Protein AF-A0A0C3E0N2-F1 (afdb_monomer)

pLDDT: mean 71.42, std 25.13, range [23.75, 96.5]

Organism: NCBI:txid1036808

InterPro domains:
  IPR018999 RNA helicase UPF1, Cys/His rich zinc-binding domain [PF09416] (122-271)
  IPR018999 RNA helicase UPF1, Cys/His rich zinc-binding domain [PS51997] (116-271)
  IPR018999 RNA helicase UPF1, Cys/His rich zinc-binding domain [cd21400] (123-241)
  IPR040812 RNA helicase UPF1, 1B domain [PF18141] (323-414)
  IPR040812 RNA helicase UPF1, 1B domain [cd21407] (324-413)

Structure (mmCIF, N/CA/C/O backbone):
data_AF-A0A0C3E0N2-F1
#
_entry.id   AF-A0A0C3E0N2-F1
#
loop_
_atom_site.group_PDB
_atom_site.id
_atom_site.type_symbol
_atom_site.label_atom_id
_atom_site.label_alt_id
_atom_site.label_comp_id
_atom_site.label_asym_id
_atom_site.label_entity_id
_atom_site.label_seq_id
_atom_site.pdbx_PDB_ins_code
_atom_site.Cartn_x
_atom_site.Cartn_y
_atom_site.Cartn_z
_atom_site.occupancy
_atom_site.B_iso_or_equiv
_atom_site.auth_seq_id
_atom_site.auth_comp_id
_atom_site.auth_asym_id
_atom_site.auth_atom_id
_atom_site.pdbx_PDB_model_num
ATOM 1 N N . MET A 1 1 ? -26.191 -62.039 30.215 1.00 38.56 1 MET A N 1
ATOM 2 C CA . MET A 1 1 ? -24.886 -61.527 30.679 1.00 38.56 1 MET A CA 1
ATOM 3 C C . MET A 1 1 ? -25.059 -60.030 30.958 1.00 38.56 1 MET A C 1
ATOM 5 O O . MET A 1 1 ? -24.847 -59.230 30.067 1.00 38.56 1 MET A O 1
ATOM 9 N N . THR A 1 2 ? -25.816 -59.623 31.984 1.00 32.34 2 THR A N 1
ATOM 10 C CA . THR A 1 2 ? -25.415 -59.507 33.409 1.00 32.34 2 THR A CA 1
ATOM 11 C C . THR A 1 2 ? -24.262 -58.505 33.620 1.00 32.34 2 THR A C 1
ATOM 13 O O . THR A 1 2 ? -23.165 -58.782 33.159 1.00 32.34 2 THR A O 1
ATOM 16 N N . HIS A 1 3 ? -24.411 -57.386 34.342 1.00 29.80 3 HIS A N 1
ATOM 17 C CA . HIS A 1 3 ? -25.598 -56.844 35.027 1.00 29.80 3 HIS A CA 1
ATOM 18 C C . HIS A 1 3 ? -25.341 -55.378 35.480 1.00 29.80 3 HIS A C 1
ATOM 20 O O . HIS A 1 3 ? -24.317 -55.163 36.110 1.00 29.80 3 HIS A O 1
ATOM 26 N N . THR A 1 4 ? -26.307 -54.450 35.288 1.00 32.38 4 THR A N 1
ATOM 27 C CA . THR A 1 4 ? -26.668 -53.300 36.193 1.00 32.38 4 THR A CA 1
ATOM 28 C C . THR A 1 4 ? -25.622 -52.232 36.624 1.00 32.38 4 THR A C 1
ATOM 30 O O . THR A 1 4 ? -24.449 -52.525 36.751 1.00 32.38 4 THR A O 1
ATOM 33 N N . ASN A 1 5 ? -25.961 -50.986 37.011 1.00 30.34 5 ASN A N 1
ATOM 34 C CA . ASN A 1 5 ? -27.086 -50.060 36.737 1.00 30.34 5 ASN A CA 1
ATOM 35 C C . ASN A 1 5 ? -26.725 -48.650 37.291 1.00 30.34 5 ASN A C 1
ATOM 37 O O . ASN A 1 5 ? -25.948 -48.572 38.231 1.00 30.34 5 ASN A O 1
ATOM 41 N N . ARG A 1 6 ? -27.378 -47.593 36.774 1.00 31.12 6 ARG A N 1
ATOM 42 C CA . ARG A 1 6 ? -27.798 -46.310 37.420 1.00 31.12 6 ARG A CA 1
ATOM 43 C C . ARG A 1 6 ? -27.052 -45.722 38.643 1.00 31.12 6 ARG A C 1
ATOM 45 O O . ARG A 1 6 ? -26.942 -46.368 39.676 1.00 31.12 6 ARG A O 1
ATOM 52 N N . GLY A 1 7 ? -26.896 -44.389 38.635 1.00 26.30 7 GLY A N 1
ATOM 53 C CA . GLY A 1 7 ? -26.920 -43.599 39.879 1.00 26.30 7 GLY A CA 1
ATOM 54 C C . GLY A 1 7 ? -26.510 -42.125 39.764 1.00 26.30 7 GLY A C 1
ATOM 55 O O . GLY A 1 7 ? -25.372 -41.795 40.066 1.00 26.30 7 GLY A O 1
ATOM 56 N N . CYS A 1 8 ? -27.434 -41.225 39.405 1.00 27.03 8 CYS A N 1
ATOM 57 C CA . CYS A 1 8 ? -27.289 -39.800 39.741 1.00 27.03 8 CYS A CA 1
ATOM 58 C C . CYS A 1 8 ? -27.816 -39.557 41.161 1.00 27.03 8 CYS A C 1
ATOM 60 O O . CYS A 1 8 ? -28.905 -40.032 41.481 1.00 27.03 8 CYS A O 1
ATOM 62 N N . ALA A 1 9 ? -27.115 -38.752 41.958 1.00 27.25 9 ALA A N 1
ATOM 63 C CA . ALA A 1 9 ? -27.664 -38.118 43.153 1.00 27.25 9 ALA A CA 1
ATOM 64 C C . ALA A 1 9 ? -27.025 -36.736 43.346 1.00 27.25 9 ALA A C 1
ATOM 66 O O . ALA A 1 9 ? -25.834 -36.552 43.101 1.00 27.25 9 ALA A O 1
ATOM 67 N N . TRP A 1 10 ? -27.853 -35.776 43.745 1.00 25.06 10 TRP A N 1
ATOM 68 C CA . TRP A 1 10 ? -27.465 -34.428 44.149 1.00 25.06 10 TRP A CA 1
ATOM 69 C C . TRP A 1 10 ? -27.302 -34.411 45.668 1.00 25.06 10 TRP A C 1
ATOM 71 O O . TRP A 1 10 ? -28.112 -35.055 46.326 1.00 25.06 10 TRP A O 1
ATOM 81 N N . GLU A 1 11 ? -26.406 -33.589 46.220 1.00 26.11 11 GLU A N 1
ATOM 82 C CA . GLU A 1 11 ? -26.756 -32.826 47.427 1.00 26.11 11 GLU A CA 1
ATOM 83 C C . GLU A 1 11 ? -25.868 -31.594 47.643 1.00 26.11 11 GLU A C 1
ATOM 85 O O . GLU A 1 11 ? -24.720 -31.530 47.202 1.00 26.11 11 GLU A O 1
ATOM 90 N N . GLN A 1 12 ? -26.462 -30.581 48.273 1.00 26.75 12 GLN A N 1
ATOM 91 C CA . GLN A 1 12 ? -25.860 -29.285 48.579 1.00 26.75 12 GLN A CA 1
ATOM 92 C C . GLN A 1 12 ? -25.194 -29.311 49.959 1.00 26.75 12 GLN A C 1
ATOM 94 O O . GLN A 1 12 ? -25.628 -30.039 50.848 1.00 26.75 12 GLN A O 1
ATOM 99 N N . ALA A 1 13 ? -24.218 -28.429 50.175 1.00 28.50 13 ALA A N 1
ATOM 100 C CA . ALA A 1 13 ? -23.770 -28.056 51.513 1.00 28.50 13 ALA A CA 1
ATOM 101 C C . ALA A 1 13 ? -23.414 -26.561 51.559 1.00 28.50 13 ALA A C 1
ATOM 103 O O . ALA A 1 13 ? -22.269 -26.170 51.339 1.00 28.50 13 ALA A O 1
ATOM 104 N N . ASP A 1 14 ? -24.410 -25.727 51.858 1.00 27.73 14 ASP A N 1
ATOM 105 C CA . ASP A 1 14 ? -24.168 -24.427 52.488 1.00 27.73 14 ASP A CA 1
ATOM 106 C C . ASP A 1 14 ? -23.745 -24.656 53.947 1.00 27.73 14 ASP A C 1
ATOM 108 O O . ASP A 1 14 ? -24.350 -25.487 54.624 1.00 27.73 14 ASP A O 1
ATOM 112 N N . LEU A 1 15 ? -22.785 -23.874 54.460 1.00 28.30 15 LEU A N 1
ATOM 113 C CA . LEU A 1 15 ? -22.977 -23.123 55.712 1.00 28.30 15 LEU A CA 1
ATOM 114 C C . LEU A 1 15 ? -21.819 -22.165 56.042 1.00 28.30 15 LEU A C 1
ATOM 116 O O . LEU A 1 15 ? -20.634 -22.486 56.031 1.00 28.30 15 LEU A O 1
ATOM 120 N N . SER A 1 16 ? -22.235 -20.958 56.396 1.00 27.38 16 SER A N 1
ATOM 121 C CA . SER A 1 16 ? -21.471 -19.766 56.753 1.00 27.38 16 SER A CA 1
ATOM 122 C C . SER A 1 16 ? -20.687 -19.815 58.075 1.00 27.38 16 SER A C 1
ATOM 124 O O . SER A 1 16 ? -21.239 -20.200 59.104 1.00 27.38 16 SER A O 1
ATOM 126 N N . SER A 1 17 ? -19.497 -19.202 58.095 1.00 29.59 17 SER A N 1
ATOM 127 C CA . SER A 1 17 ? -18.994 -18.306 59.167 1.00 29.59 17 SER A CA 1
ATOM 128 C C . SER A 1 17 ? -17.722 -17.587 58.658 1.00 29.59 17 SER A C 1
ATOM 130 O O . SER A 1 17 ? -16.950 -18.185 57.924 1.00 29.59 17 SER A O 1
ATOM 132 N N . GLY A 1 18 ? -17.407 -16.309 58.905 1.00 26.11 18 GLY A N 1
ATOM 133 C CA . GLY A 1 18 ? -18.080 -15.253 59.662 1.00 26.11 18 GLY A CA 1
ATOM 134 C C . GLY A 1 18 ? -17.299 -14.834 60.916 1.00 26.11 18 GLY A C 1
ATOM 135 O O . GLY A 1 18 ? -17.479 -15.494 61.928 1.00 26.11 18 GLY A O 1
ATOM 136 N N . VAL A 1 19 ? -16.497 -13.744 60.860 1.00 27.67 19 VAL A N 1
ATOM 137 C CA . VAL A 1 19 ? -16.267 -12.715 61.927 1.00 27.67 19 VAL A CA 1
ATOM 138 C C . VAL A 1 19 ? -15.069 -11.759 61.638 1.00 27.67 19 VAL A C 1
ATOM 140 O O . VAL A 1 19 ? -13.912 -12.151 61.628 1.00 27.67 19 VAL A O 1
ATOM 143 N N . LYS A 1 20 ? -15.410 -10.471 61.456 1.00 26.70 20 LYS A N 1
ATOM 144 C CA . LYS A 1 20 ? -14.790 -9.200 61.937 1.00 26.70 20 LYS A CA 1
ATOM 145 C C . LYS A 1 20 ? -13.267 -8.908 61.858 1.00 26.70 20 LYS A C 1
ATOM 147 O O . LYS A 1 20 ? -12.487 -9.296 62.715 1.00 26.70 20 LYS A O 1
ATOM 152 N N . SER A 1 21 ? -12.945 -7.973 60.955 1.00 27.09 21 SER A N 1
ATOM 153 C CA . SER A 1 21 ? -12.269 -6.667 61.177 1.00 27.09 21 SER A CA 1
ATOM 154 C C . SER A 1 21 ? -11.306 -6.429 62.363 1.00 27.09 21 SER A C 1
ATOM 156 O O . SER A 1 21 ? -11.725 -6.467 63.520 1.00 27.09 21 SER A O 1
ATOM 158 N N . GLN A 1 22 ? -10.141 -5.836 62.062 1.00 27.78 22 GLN A N 1
ATOM 159 C CA . GLN A 1 22 ? -9.530 -4.783 62.895 1.00 27.78 22 GLN A CA 1
ATOM 160 C C . GLN A 1 22 ? -8.766 -3.750 62.043 1.00 27.78 22 GLN A C 1
ATOM 162 O O . GLN A 1 22 ? -7.979 -4.107 61.172 1.00 27.78 22 GLN A O 1
ATOM 167 N N . GLN A 1 23 ? -9.001 -2.459 62.302 1.00 28.06 23 GLN A N 1
ATOM 168 C CA . GLN A 1 23 ? -8.179 -1.354 61.791 1.00 28.06 23 GLN A CA 1
ATOM 169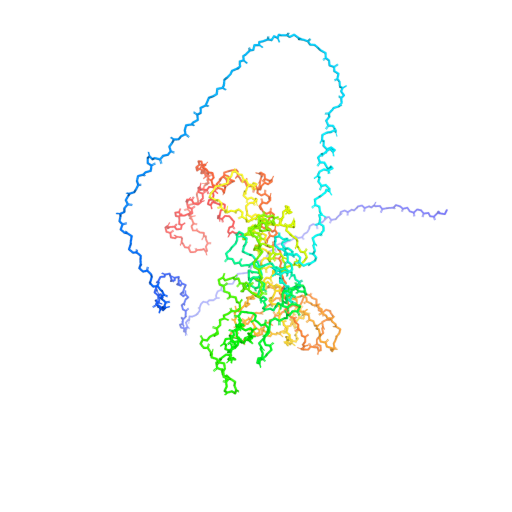 C C . GLN A 1 23 ? -6.975 -1.140 62.716 1.00 28.06 23 GLN A C 1
ATOM 171 O O . GLN A 1 23 ? -7.122 -1.211 63.934 1.00 28.06 23 GLN A O 1
ATOM 176 N N . SER A 1 24 ? -5.821 -0.771 62.155 1.00 27.95 24 SER A N 1
ATOM 177 C CA . SER A 1 24 ? -4.689 -0.242 62.922 1.00 27.95 24 SER A CA 1
ATOM 178 C C . SER A 1 24 ? -4.330 1.154 62.424 1.00 27.95 24 SER A C 1
ATOM 180 O O . SER A 1 24 ? -4.171 1.384 61.227 1.00 27.95 24 SER A O 1
ATOM 182 N N . ARG A 1 25 ? -4.239 2.098 63.361 1.00 25.39 25 ARG A N 1
ATOM 183 C CA . ARG A 1 25 ? -3.969 3.522 63.138 1.00 25.39 25 ARG A CA 1
ATOM 184 C C . ARG A 1 25 ? -2.637 3.835 63.814 1.00 25.39 25 ARG A C 1
ATOM 186 O O . ARG A 1 25 ? -2.513 3.613 65.015 1.00 25.39 25 ARG A O 1
ATOM 193 N N . ARG A 1 26 ? -1.658 4.377 63.086 1.00 26.83 26 ARG A N 1
ATOM 194 C CA . ARG A 1 26 ? -0.452 4.972 63.685 1.00 26.83 26 ARG A CA 1
ATOM 195 C C . ARG A 1 26 ? -0.267 6.404 63.190 1.00 26.83 26 ARG A C 1
ATOM 197 O O . ARG A 1 26 ? -0.332 6.669 61.997 1.00 26.83 26 ARG A O 1
ATOM 204 N N . GLN A 1 27 ? -0.083 7.306 64.148 1.00 24.91 27 GLN A N 1
ATOM 205 C CA . GLN A 1 27 ? 0.388 8.680 63.966 1.00 24.91 27 GLN A CA 1
ATOM 206 C C . GLN A 1 27 ? 1.862 8.765 64.395 1.00 24.91 27 GLN A C 1
ATOM 208 O O . GLN A 1 27 ? 2.374 7.808 64.977 1.00 24.91 27 GLN A O 1
ATOM 213 N N . SER A 1 28 ? 2.454 9.953 64.213 1.00 26.62 28 SER A N 1
ATOM 214 C CA . SER A 1 28 ? 3.810 10.414 64.588 1.00 26.62 28 SER A CA 1
ATOM 215 C C . SER A 1 28 ? 4.868 10.252 63.487 1.00 26.62 28 SER A C 1
ATOM 217 O O . SER A 1 28 ? 4.902 9.221 62.826 1.00 26.62 28 SER A O 1
ATOM 219 N N . THR A 1 29 ? 5.738 11.230 63.210 1.00 26.31 29 THR A N 1
ATOM 220 C CA . THR A 1 29 ? 5.787 12.673 63.575 1.00 26.31 29 THR A CA 1
ATOM 221 C C . THR A 1 29 ? 6.716 13.366 62.569 1.00 26.31 29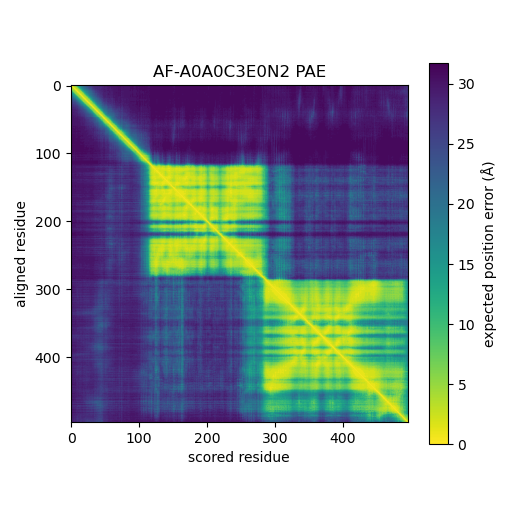 THR A C 1
ATOM 223 O O . THR A 1 29 ? 7.582 12.707 62.001 1.00 26.31 29 THR A O 1
ATOM 226 N N . ALA A 1 30 ? 6.564 14.674 62.345 1.00 25.52 30 ALA A N 1
ATOM 227 C CA . ALA A 1 30 ? 7.441 15.417 61.438 1.00 25.52 30 ALA A CA 1
ATOM 228 C C . ALA A 1 30 ? 8.775 15.812 62.097 1.00 25.52 30 ALA A C 1
ATOM 230 O O . ALA A 1 30 ? 8.768 16.300 63.226 1.00 25.52 30 ALA A O 1
ATOM 231 N N . THR A 1 31 ? 9.868 15.721 61.332 1.00 25.95 31 THR A N 1
ATOM 232 C CA . THR A 1 31 ? 11.059 16.574 61.482 1.00 25.95 31 THR A CA 1
ATOM 233 C C . THR A 1 31 ? 11.538 16.990 60.085 1.00 25.95 31 THR A C 1
ATOM 235 O O . THR A 1 31 ? 11.286 16.297 59.101 1.00 25.95 31 THR A O 1
ATOM 238 N N . THR A 1 32 ? 12.144 18.168 60.002 1.00 25.84 32 THR A N 1
ATOM 239 C CA . THR A 1 32 ? 12.211 19.064 58.837 1.00 25.84 32 THR A CA 1
ATOM 240 C C . THR A 1 32 ? 13.578 19.145 58.153 1.00 25.84 32 THR A C 1
ATOM 242 O O . THR A 1 32 ? 14.570 19.164 58.874 1.00 25.84 32 THR A O 1
ATOM 245 N N . MET A 1 33 ? 13.560 19.417 56.833 1.00 24.77 33 MET A N 1
ATOM 246 C CA . MET A 1 33 ? 14.555 20.201 56.054 1.00 24.77 33 MET A CA 1
ATOM 247 C C . MET A 1 33 ? 15.983 19.602 55.936 1.00 24.77 33 MET A C 1
ATOM 249 O O . MET A 1 33 ? 16.433 18.891 56.823 1.00 24.77 33 MET A O 1
ATOM 253 N N . ASP A 1 34 ? 16.809 19.819 54.907 1.00 27.06 34 ASP A N 1
ATOM 254 C CA . ASP A 1 34 ? 16.721 20.455 53.570 1.00 27.06 34 ASP A CA 1
ATOM 255 C C . ASP A 1 34 ? 17.999 20.028 52.790 1.00 27.06 34 ASP A C 1
ATOM 257 O O . ASP A 1 34 ? 18.941 19.543 53.418 1.00 27.06 34 ASP A O 1
ATOM 261 N N . SER A 1 35 ? 18.202 20.187 51.476 1.00 26.23 35 SER A N 1
ATOM 262 C CA . SER A 1 35 ? 17.386 20.521 50.284 1.00 26.23 35 SER A CA 1
ATOM 263 C C . SER A 1 35 ? 18.256 20.213 49.040 1.00 26.23 35 SER A C 1
ATOM 265 O O . SER A 1 35 ? 19.468 20.099 49.207 1.00 26.23 35 SER A O 1
ATOM 267 N N . PHE A 1 36 ? 17.699 20.116 47.819 1.00 24.95 36 PHE A N 1
ATOM 268 C CA . PHE A 1 36 ? 18.280 20.737 46.600 1.00 24.95 36 PHE A CA 1
ATOM 269 C C . PHE A 1 36 ? 17.367 20.622 45.359 1.00 24.95 36 PHE A C 1
ATOM 271 O O . PHE A 1 36 ? 16.832 19.569 45.023 1.00 24.95 36 PHE A O 1
ATOM 278 N N . ASP A 1 37 ? 17.239 21.769 44.708 1.00 28.36 37 ASP A N 1
ATOM 279 C CA . ASP A 1 37 ? 16.371 22.213 43.620 1.00 28.36 37 ASP A CA 1
ATOM 280 C C . ASP A 1 37 ? 16.125 21.348 42.359 1.00 28.36 37 ASP A C 1
ATOM 282 O O . ASP A 1 37 ? 17.035 20.881 41.680 1.00 28.36 37 ASP A O 1
ATOM 286 N N . ASN A 1 38 ? 14.837 21.336 41.983 1.00 24.80 38 ASN A N 1
ATOM 287 C CA . ASN A 1 38 ? 14.298 21.846 40.709 1.00 24.80 38 ASN A CA 1
ATOM 288 C C . ASN A 1 38 ? 14.777 21.241 39.369 1.00 24.80 38 ASN A C 1
ATOM 290 O O . ASN A 1 38 ? 15.818 21.619 38.842 1.00 24.80 38 ASN A O 1
ATOM 294 N N . PHE A 1 39 ? 13.884 20.495 38.702 1.00 25.55 39 PHE A N 1
ATOM 295 C CA . PHE A 1 39 ? 13.713 20.633 37.250 1.00 25.55 39 PHE A CA 1
ATOM 296 C C . PHE A 1 39 ? 12.233 20.658 36.853 1.00 25.55 39 PHE A C 1
ATOM 298 O O . PHE A 1 39 ? 11.410 19.870 37.321 1.00 25.55 39 PHE A O 1
ATOM 305 N N . GLN A 1 40 ? 11.924 21.624 35.994 1.00 25.62 40 GLN A N 1
ATOM 306 C CA . GLN A 1 40 ? 10.595 22.122 35.664 1.00 25.62 40 GLN A CA 1
ATOM 307 C C . GLN A 1 40 ? 10.018 21.396 34.436 1.00 25.62 40 GLN A C 1
ATOM 309 O O . GLN A 1 40 ? 10.720 21.179 33.450 1.00 25.62 40 GLN A O 1
ATOM 314 N N . TYR A 1 41 ? 8.740 21.009 34.491 1.00 25.31 41 TYR A N 1
ATOM 315 C CA . TYR A 1 41 ? 8.075 20.239 33.431 1.00 25.31 41 TYR A CA 1
ATOM 316 C C . TYR A 1 41 ? 7.311 21.170 32.473 1.00 25.31 41 TYR A C 1
ATOM 318 O O . TYR A 1 41 ? 6.084 21.282 32.539 1.00 25.31 41 TYR A O 1
ATOM 326 N N . ASP A 1 42 ? 8.036 21.863 31.592 1.00 25.58 42 ASP A N 1
ATOM 327 C CA . ASP A 1 42 ? 7.432 22.783 30.621 1.00 25.58 42 ASP A CA 1
ATOM 328 C C . ASP A 1 42 ? 6.818 22.030 29.426 1.00 25.58 42 ASP A C 1
ATOM 330 O O . ASP A 1 42 ? 7.448 21.781 28.396 1.00 25.58 42 ASP A O 1
ATOM 334 N N . SER A 1 43 ? 5.528 21.715 29.546 1.00 28.05 43 SER A N 1
ATOM 335 C CA . SER A 1 43 ? 4.675 21.356 28.409 1.00 28.05 43 SER A CA 1
ATOM 336 C C . SER A 1 43 ? 4.319 22.611 27.603 1.00 28.05 43 SER A C 1
ATOM 338 O O . SER A 1 43 ? 3.282 23.231 27.841 1.00 28.05 43 SER A O 1
ATOM 340 N N . ALA A 1 44 ? 5.159 22.981 26.635 1.00 25.38 44 ALA A N 1
ATOM 341 C CA . ALA A 1 44 ? 4.917 24.112 25.739 1.00 25.38 44 ALA A CA 1
ATOM 342 C C . ALA A 1 44 ? 4.543 23.651 24.319 1.00 25.38 44 ALA A C 1
ATOM 344 O O . ALA A 1 44 ? 5.385 23.212 23.536 1.00 25.38 44 ALA A O 1
ATOM 345 N N . SER A 1 45 ? 3.270 23.809 23.950 1.00 25.42 45 SER A N 1
ATOM 346 C CA . SER A 1 45 ? 2.849 23.786 22.547 1.00 25.42 45 SER A CA 1
ATOM 347 C C . SER A 1 45 ? 3.298 25.077 21.858 1.00 25.42 45 SER A C 1
ATOM 349 O O . SER A 1 45 ? 2.798 26.146 22.209 1.00 25.42 45 SER A O 1
ATOM 351 N N . SER A 1 46 ? 4.179 24.988 20.861 1.00 25.70 46 SER A N 1
ATOM 352 C CA . SER A 1 46 ? 4.606 26.150 20.071 1.00 25.70 46 SER A CA 1
ATOM 353 C C . SER A 1 46 ? 4.225 25.974 18.600 1.00 25.70 46 SER A C 1
ATOM 355 O O . SER A 1 46 ? 4.938 25.349 17.818 1.00 25.70 46 SER A O 1
ATOM 357 N N . TYR A 1 47 ? 3.055 26.503 18.237 1.00 29.02 47 TYR A N 1
ATOM 358 C CA . TYR A 1 47 ? 2.642 26.697 16.846 1.00 29.02 47 TYR A CA 1
ATOM 359 C C . TYR A 1 47 ? 3.056 28.109 16.407 1.00 29.02 47 TYR A C 1
ATOM 361 O O . TYR A 1 47 ? 2.608 29.085 17.004 1.00 29.02 47 TYR A O 1
ATOM 369 N N . GLY A 1 48 ? 3.836 28.210 15.326 1.00 25.09 48 GLY A N 1
ATOM 370 C CA . GLY A 1 48 ? 4.110 29.466 14.614 1.00 25.09 48 GLY A CA 1
ATOM 371 C C . GLY A 1 48 ? 5.505 30.057 14.846 1.00 25.09 48 GLY A C 1
ATOM 372 O O . GLY A 1 48 ? 5.775 30.641 15.890 1.00 25.09 48 GLY A O 1
ATOM 373 N N . GLY A 1 49 ? 6.375 29.972 13.831 1.00 23.75 49 GLY A N 1
ATOM 374 C CA . GLY A 1 49 ? 7.696 30.609 13.877 1.00 23.75 49 GLY A CA 1
ATOM 375 C C . GLY A 1 49 ? 8.665 30.203 12.762 1.00 23.75 49 GLY A C 1
ATOM 376 O O . GLY A 1 49 ? 9.633 29.513 13.038 1.00 23.75 49 GLY A O 1
ATOM 377 N N . GLY A 1 50 ? 8.409 30.654 11.528 1.00 28.50 50 GLY A N 1
ATOM 378 C CA . GLY A 1 50 ? 9.414 30.853 10.466 1.00 28.50 50 GLY A CA 1
ATOM 379 C C . GLY A 1 50 ? 10.358 29.696 10.097 1.00 28.50 50 GLY A C 1
ATOM 380 O O . GLY A 1 50 ? 11.457 29.599 10.632 1.00 28.50 50 GLY A O 1
ATOM 381 N N . ILE A 1 51 ? 10.012 28.941 9.048 1.00 26.88 51 ILE A N 1
ATOM 382 C CA . ILE A 1 51 ? 11.017 28.243 8.229 1.00 26.88 51 ILE A CA 1
ATOM 383 C C . ILE A 1 51 ? 11.415 29.157 7.068 1.00 26.88 51 ILE A C 1
ATOM 385 O O . ILE A 1 51 ? 10.564 29.714 6.374 1.00 26.88 51 ILE A O 1
ATOM 389 N N . SER A 1 52 ? 12.723 29.318 6.887 1.00 26.41 52 SER A N 1
ATOM 390 C CA . SER A 1 52 ? 13.340 30.074 5.801 1.00 26.41 52 SER A CA 1
ATOM 391 C C . SER A 1 52 ? 13.045 29.448 4.441 1.00 26.41 52 SER A C 1
ATOM 393 O O . SER A 1 52 ? 13.346 28.274 4.220 1.00 26.41 52 SER A O 1
ATOM 395 N N . VAL A 1 53 ? 12.548 30.260 3.509 1.00 27.80 53 VAL A N 1
ATOM 396 C CA . VAL A 1 53 ? 12.554 29.927 2.082 1.00 27.80 53 VAL A CA 1
ATOM 397 C C . VAL A 1 53 ? 14.008 29.881 1.613 1.00 27.80 53 VAL A C 1
ATOM 399 O O . VAL A 1 53 ? 14.700 30.897 1.653 1.00 27.80 53 VAL A O 1
ATOM 402 N N . ILE A 1 54 ? 14.458 28.708 1.171 1.00 31.11 54 ILE A N 1
ATOM 403 C CA . ILE A 1 54 ? 15.569 28.594 0.228 1.00 31.11 54 ILE A CA 1
ATOM 404 C C . ILE A 1 54 ? 14.917 28.286 -1.112 1.00 31.11 54 ILE A C 1
ATOM 406 O O . ILE A 1 54 ? 14.413 27.189 -1.342 1.00 31.11 54 ILE A O 1
ATOM 410 N N . ASP A 1 55 ? 14.853 29.328 -1.927 1.00 28.09 55 ASP A N 1
ATOM 411 C CA . ASP A 1 55 ? 14.477 29.270 -3.330 1.00 28.09 55 ASP A CA 1
ATOM 412 C C . ASP A 1 55 ? 15.611 28.580 -4.098 1.00 28.09 55 ASP A C 1
ATOM 414 O O . ASP A 1 55 ? 16.776 28.857 -3.806 1.00 28.09 55 ASP A O 1
ATOM 418 N N . ASP A 1 56 ? 15.294 27.745 -5.090 1.00 25.59 56 ASP A N 1
ATOM 419 C CA . ASP A 1 56 ? 16.085 27.774 -6.320 1.00 25.59 56 ASP A CA 1
ATOM 420 C C . ASP A 1 56 ? 15.398 27.112 -7.530 1.00 25.59 56 ASP A C 1
ATOM 422 O O . ASP A 1 56 ? 15.035 25.935 -7.540 1.00 25.59 56 ASP A O 1
ATOM 426 N N . ASN A 1 57 ? 15.388 27.898 -8.607 1.00 27.89 57 ASN A N 1
ATOM 427 C CA . ASN A 1 57 ? 15.418 27.493 -10.013 1.00 27.89 57 ASN A CA 1
ATOM 428 C C . ASN A 1 57 ? 14.122 27.120 -10.780 1.00 27.89 57 ASN A C 1
ATOM 430 O O . ASN A 1 57 ? 13.926 26.006 -11.255 1.00 27.89 57 ASN A O 1
ATOM 434 N N . SER A 1 58 ? 13.339 28.171 -11.038 1.00 27.67 58 SER A N 1
ATOM 435 C CA . SER A 1 58 ? 12.963 28.672 -12.380 1.00 27.67 58 SER A CA 1
ATOM 436 C C . SER A 1 58 ? 12.180 27.812 -13.403 1.00 27.67 58 SER A C 1
ATOM 438 O O . SER A 1 58 ? 12.585 26.758 -13.884 1.00 27.67 58 SER A O 1
ATOM 440 N N . SER A 1 59 ? 11.111 28.414 -13.936 1.00 29.62 59 SER A N 1
ATOM 441 C CA . SER A 1 59 ? 11.070 28.805 -15.361 1.00 29.62 59 SER A CA 1
ATOM 442 C C . SER A 1 59 ? 9.923 29.788 -15.630 1.00 29.62 59 SER A C 1
ATOM 444 O O . SER A 1 59 ? 8.747 29.473 -15.469 1.00 29.62 59 SER A O 1
ATOM 446 N N . VAL A 1 60 ? 10.269 31.009 -16.046 1.00 27.11 60 VAL A N 1
ATOM 447 C CA . VAL A 1 60 ? 9.301 32.044 -16.435 1.00 27.11 60 VAL A CA 1
ATOM 448 C C . VAL A 1 60 ? 8.947 31.865 -17.908 1.00 27.11 60 VAL A C 1
ATOM 450 O O . VAL A 1 60 ? 9.806 32.047 -18.767 1.00 27.11 60 VAL A O 1
ATOM 453 N N . TYR A 1 61 ? 7.674 31.595 -18.203 1.00 28.02 61 TYR A N 1
ATOM 454 C CA . TYR A 1 61 ? 7.100 31.853 -19.524 1.00 28.02 61 TYR A CA 1
ATOM 455 C C . TYR A 1 61 ? 6.143 33.041 -19.439 1.00 28.02 61 TYR A C 1
ATOM 457 O O . TYR A 1 61 ? 5.066 32.968 -18.852 1.00 28.02 61 TYR A O 1
ATOM 465 N N . THR A 1 62 ? 6.553 34.153 -20.042 1.00 27.66 62 THR A N 1
ATOM 466 C CA . THR A 1 62 ? 5.696 35.309 -20.309 1.00 27.66 62 THR A CA 1
ATOM 467 C C . THR A 1 62 ? 4.658 34.967 -21.374 1.00 27.66 62 THR A C 1
ATOM 469 O O . THR A 1 62 ? 5.027 34.631 -22.498 1.00 27.66 62 THR A O 1
ATOM 472 N N . ALA A 1 63 ? 3.376 35.139 -21.052 1.00 27.64 63 ALA A N 1
ATOM 473 C CA . ALA A 1 63 ? 2.284 35.129 -22.021 1.00 27.64 63 ALA A CA 1
ATOM 474 C C . ALA A 1 63 ? 1.393 36.359 -21.803 1.00 27.64 63 ALA A C 1
ATOM 476 O O . ALA A 1 63 ? 0.549 36.397 -20.910 1.00 27.64 63 ALA A O 1
ATOM 477 N N . THR A 1 64 ? 1.609 37.386 -22.622 1.00 26.59 64 THR A N 1
ATOM 478 C CA . THR A 1 64 ? 0.754 38.573 -22.685 1.00 26.59 64 THR A CA 1
ATOM 479 C C . THR A 1 64 ? -0.545 38.207 -23.399 1.00 26.59 64 THR A C 1
ATOM 481 O O . THR A 1 64 ? -0.517 37.921 -24.594 1.00 26.59 64 THR A O 1
ATOM 484 N N . THR A 1 65 ? -1.682 38.220 -22.704 1.00 29.06 65 THR A N 1
ATOM 485 C CA . THR A 1 65 ? -3.004 38.077 -23.337 1.00 29.06 65 THR A CA 1
ATOM 486 C C . THR A 1 65 ? -3.738 39.408 -23.327 1.00 29.06 65 THR A C 1
ATOM 488 O O . THR A 1 65 ? -4.377 39.775 -22.337 1.00 29.06 65 THR A O 1
ATOM 491 N N . ASP A 1 66 ? -3.641 40.121 -24.446 1.00 28.17 66 ASP A N 1
ATOM 492 C CA . ASP A 1 66 ? -4.487 41.275 -24.730 1.00 28.17 66 ASP A CA 1
ATOM 493 C C . ASP A 1 66 ? -5.950 40.867 -24.944 1.00 28.17 66 ASP A C 1
ATOM 495 O O . ASP A 1 66 ? -6.276 39.752 -25.358 1.00 28.17 66 ASP A O 1
ATOM 499 N N . LYS A 1 67 ? -6.851 41.807 -24.656 1.00 31.31 67 LYS A N 1
ATOM 500 C CA . LYS A 1 67 ? -8.299 41.623 -24.782 1.00 31.31 67 LYS A CA 1
ATOM 501 C C . LYS A 1 67 ? -8.722 41.652 -26.251 1.00 31.31 67 LYS A C 1
ATOM 503 O O . LYS A 1 67 ? -8.681 42.717 -26.860 1.00 31.31 67 LYS A O 1
ATOM 508 N N . LEU A 1 68 ? -9.272 40.554 -26.764 1.00 28.97 68 LEU A N 1
ATOM 509 C CA . LEU A 1 68 ? -10.147 40.580 -27.940 1.00 28.97 68 LEU A CA 1
ATOM 510 C C . LEU A 1 68 ? -11.388 39.714 -27.705 1.00 28.97 68 LEU A C 1
ATOM 512 O O . LEU A 1 68 ? -11.305 38.506 -27.508 1.00 28.97 68 LEU A O 1
ATOM 516 N N . SER A 1 69 ? -12.548 40.366 -27.722 1.00 31.61 69 SER A N 1
ATOM 517 C CA . SER A 1 69 ? -13.869 39.740 -27.731 1.00 31.61 69 SER A CA 1
ATOM 518 C C . SER A 1 69 ? -14.247 39.337 -29.155 1.00 31.61 69 SER A C 1
ATOM 520 O O . SER A 1 69 ? -14.180 40.179 -30.051 1.00 31.61 69 SER A O 1
ATOM 522 N N . VAL A 1 70 ? -14.712 38.103 -29.353 1.00 31.84 70 VAL A N 1
ATOM 523 C CA . VAL A 1 70 ? -15.316 37.656 -30.618 1.00 31.84 70 VAL A CA 1
ATOM 524 C C . VAL A 1 70 ? -16.712 37.106 -30.331 1.00 31.84 70 VAL A C 1
ATOM 526 O O . VAL A 1 70 ? -16.919 36.385 -29.358 1.00 31.84 70 VAL A O 1
ATOM 529 N N . ASP A 1 71 ? -17.666 37.536 -31.150 1.00 28.83 71 ASP A N 1
ATOM 530 C CA . ASP A 1 71 ? -19.106 37.333 -30.995 1.00 28.83 71 ASP A CA 1
ATOM 531 C C . ASP A 1 71 ? -19.529 35.916 -31.439 1.00 28.83 71 ASP A C 1
ATOM 533 O O . ASP A 1 71 ? -19.059 35.412 -32.458 1.00 28.83 71 ASP A O 1
ATOM 537 N N . LEU A 1 72 ? -20.414 35.277 -30.667 1.00 33.66 72 LEU A N 1
ATOM 538 C CA . LEU A 1 72 ? -20.882 33.893 -30.849 1.00 33.66 72 LEU A CA 1
ATOM 539 C C . LEU A 1 72 ? -22.328 33.813 -31.386 1.00 33.66 72 LEU A C 1
ATOM 541 O O . LEU A 1 72 ? -23.009 32.803 -31.226 1.00 33.66 72 LEU A O 1
ATOM 545 N N . SER A 1 73 ? -22.810 34.873 -32.038 1.00 35.16 73 SER A N 1
ATOM 546 C CA . SER A 1 73 ? -24.181 34.998 -32.562 1.00 35.16 73 SER A CA 1
ATOM 547 C C . SER A 1 73 ? -24.400 34.473 -33.995 1.00 35.16 73 SER A C 1
ATOM 549 O O . SER A 1 73 ? -25.389 34.822 -34.640 1.00 35.16 73 SER A O 1
ATOM 551 N N . ALA A 1 74 ? -23.530 33.590 -34.498 1.00 38.66 74 ALA A N 1
ATOM 552 C CA . ALA A 1 74 ? -23.686 32.960 -35.810 1.00 38.66 74 ALA A CA 1
ATOM 553 C C . ALA A 1 74 ? -23.440 31.443 -35.758 1.00 38.66 74 ALA A C 1
ATOM 555 O O . ALA A 1 74 ? -22.291 31.011 -35.786 1.00 38.66 74 ALA A O 1
ATOM 556 N N . LEU A 1 75 ? -24.535 30.669 -35.697 1.00 29.62 75 LEU A N 1
ATOM 557 C CA . LEU A 1 75 ? -24.785 29.370 -36.362 1.00 29.62 75 LEU A CA 1
ATOM 558 C C . LEU A 1 75 ? -25.984 28.663 -35.695 1.00 29.62 75 LEU A C 1
ATOM 560 O O . LEU A 1 75 ? -25.836 27.709 -34.935 1.00 29.62 75 LEU A O 1
ATOM 564 N N . SER A 1 76 ? -27.196 29.128 -36.007 1.00 30.56 76 SER A N 1
ATOM 565 C CA . SER A 1 76 ? -28.441 28.390 -35.768 1.00 30.56 76 SER A CA 1
ATOM 566 C C . SER A 1 76 ? -29.077 28.005 -37.108 1.00 30.56 76 SER A C 1
ATOM 568 O O . SER A 1 76 ? -29.436 28.862 -37.911 1.00 30.56 76 SER A O 1
ATOM 570 N N . ILE A 1 77 ? -29.191 26.699 -37.351 1.00 30.80 77 ILE A N 1
ATOM 571 C CA . ILE A 1 77 ? -29.873 26.072 -38.496 1.00 30.80 77 ILE A CA 1
ATOM 572 C C . ILE A 1 77 ? -30.659 24.902 -37.884 1.00 30.80 77 ILE A C 1
ATOM 574 O O . ILE A 1 77 ? -30.071 23.902 -37.491 1.00 30.80 77 ILE A O 1
ATOM 578 N N . THR A 1 78 ? -31.869 25.183 -37.390 1.00 30.11 78 THR A N 1
ATOM 579 C CA . THR A 1 78 ? -33.167 24.899 -38.043 1.00 30.11 78 THR A CA 1
ATOM 580 C C . THR A 1 78 ? -33.499 23.411 -38.117 1.00 30.11 78 THR A C 1
ATOM 582 O O . THR A 1 78 ? -33.068 22.706 -39.025 1.00 30.11 78 THR A O 1
ATOM 585 N N . ASP A 1 79 ? -34.327 22.992 -37.164 1.00 32.47 79 ASP A N 1
ATOM 586 C CA . ASP A 1 79 ? -35.113 21.760 -37.173 1.00 32.47 79 ASP A CA 1
ATOM 587 C C . ASP A 1 79 ? -36.421 22.008 -37.955 1.00 32.47 79 ASP A C 1
ATOM 589 O O . ASP A 1 79 ? -37.050 23.053 -37.755 1.00 32.47 79 ASP A O 1
ATOM 593 N N . ASP A 1 80 ? -36.824 21.100 -38.855 1.00 26.00 80 ASP A N 1
ATOM 594 C CA . ASP A 1 80 ? -38.052 21.254 -39.655 1.00 26.00 80 ASP A CA 1
ATOM 595 C C . ASP A 1 80 ? -38.760 19.908 -39.952 1.00 26.00 80 ASP A C 1
ATOM 597 O O . ASP A 1 80 ? -38.397 19.171 -40.863 1.00 26.00 80 ASP A O 1
ATOM 601 N N . ARG A 1 81 ? -39.776 19.610 -39.121 1.00 32.19 81 ARG A N 1
ATOM 602 C CA . ARG A 1 81 ? -41.157 19.142 -39.435 1.00 32.19 81 ARG A CA 1
ATOM 603 C C . ARG A 1 81 ? -41.332 18.112 -40.579 1.00 32.19 81 ARG A C 1
ATOM 605 O O . ARG A 1 81 ? -40.967 18.344 -41.721 1.00 32.19 81 ARG A O 1
ATOM 612 N N . SER A 1 82 ? -42.123 17.042 -40.424 1.00 30.44 82 SER A N 1
ATOM 613 C CA . SER A 1 82 ? -43.609 17.041 -40.309 1.00 30.44 82 SER A CA 1
ATOM 614 C C . SER A 1 82 ? -44.094 15.580 -40.093 1.00 30.44 82 SER A C 1
ATOM 616 O O . SER A 1 82 ? -43.479 14.679 -40.648 1.00 30.44 82 SER A O 1
ATOM 618 N N . GLN A 1 83 ? -45.055 15.230 -39.215 1.00 30.34 83 GLN A N 1
ATOM 619 C CA . GLN A 1 83 ? -46.537 15.227 -39.410 1.00 30.34 83 GLN A CA 1
ATOM 620 C C . GLN A 1 83 ? -47.014 14.484 -40.689 1.00 30.34 83 GLN A C 1
ATOM 622 O O . GLN A 1 83 ? -46.431 14.702 -41.741 1.00 30.34 83 GLN A O 1
ATOM 627 N N . THR A 1 84 ? -48.051 13.621 -40.739 1.00 28.81 84 THR A N 1
ATOM 628 C CA . THR A 1 84 ? -49.205 13.245 -39.859 1.00 28.81 84 THR A CA 1
ATOM 629 C C . THR A 1 84 ? -49.809 11.898 -40.371 1.00 28.81 84 THR A C 1
ATOM 631 O O . THR A 1 84 ? -49.468 11.493 -41.476 1.00 28.81 84 THR A O 1
ATOM 634 N N . PHE A 1 85 ? -50.645 11.114 -39.660 1.00 27.78 85 PHE A N 1
ATOM 635 C CA . PHE A 1 85 ? -52.119 11.265 -39.525 1.00 27.78 85 PHE A CA 1
ATOM 636 C C . PHE A 1 85 ? -52.769 10.165 -38.630 1.00 27.78 85 PHE A C 1
ATOM 638 O O . PHE A 1 85 ? -52.120 9.193 -38.258 1.00 27.78 85 PHE A O 1
ATOM 645 N N . LEU A 1 86 ? -54.058 10.344 -38.290 1.00 30.41 86 LEU A N 1
ATOM 646 C CA . LEU A 1 86 ? -54.879 9.606 -37.301 1.00 30.41 86 LEU A CA 1
ATOM 647 C C . LEU A 1 86 ? -55.890 8.620 -37.942 1.00 30.41 86 LEU A C 1
ATOM 649 O O . LEU A 1 86 ? -56.307 8.886 -39.067 1.00 30.41 86 LEU A O 1
ATOM 653 N N . ALA A 1 87 ? -56.386 7.609 -37.193 1.00 30.19 87 ALA A N 1
ATOM 654 C CA . ALA A 1 87 ? -57.833 7.383 -36.899 1.00 30.19 87 ALA A CA 1
ATOM 655 C C . ALA A 1 87 ? -58.170 6.016 -36.225 1.00 30.19 87 ALA A C 1
ATOM 657 O O . ALA A 1 87 ? -57.502 5.014 -36.454 1.00 30.19 87 ALA A O 1
ATOM 658 N N . ASP A 1 88 ? -59.249 6.007 -35.426 1.00 27.86 88 ASP A N 1
ATOM 659 C CA . ASP A 1 88 ? -59.796 4.925 -34.572 1.00 27.86 88 ASP A CA 1
ATOM 660 C C . ASP A 1 88 ? -60.268 3.615 -35.250 1.00 27.86 88 ASP A C 1
ATOM 662 O O . ASP A 1 88 ? -60.732 3.636 -36.393 1.00 27.86 88 ASP A O 1
ATOM 666 N N . ARG A 1 89 ? -60.363 2.517 -34.459 1.00 30.09 89 ARG A N 1
ATOM 667 C CA . ARG A 1 89 ? -61.654 1.861 -34.085 1.00 30.09 89 ARG A CA 1
ATOM 668 C C . ARG A 1 89 ? -61.544 0.737 -33.029 1.00 30.09 89 ARG A C 1
ATOM 670 O O . ARG A 1 89 ? -60.479 0.187 -32.780 1.00 30.09 89 ARG A O 1
ATOM 677 N N . GLU A 1 90 ? -62.683 0.448 -32.394 1.00 27.78 90 GLU A N 1
ATOM 678 C CA . GLU A 1 90 ? -62.898 -0.426 -31.222 1.00 27.78 90 GLU A CA 1
ATOM 679 C C . GLU A 1 90 ? -62.975 -1.943 -31.539 1.00 27.78 90 GLU A C 1
ATOM 681 O O . GLU A 1 90 ? -63.332 -2.310 -32.657 1.00 27.78 90 GLU A O 1
ATOM 686 N N . GLY A 1 91 ? -62.831 -2.816 -30.519 1.00 27.27 91 GLY A N 1
ATOM 687 C CA . GLY A 1 91 ? -63.599 -4.085 -30.471 1.00 27.27 91 GLY A CA 1
ATOM 688 C C . GLY A 1 91 ? -62.910 -5.397 -30.032 1.00 27.27 91 GLY A C 1
ATOM 689 O O . GLY A 1 91 ? -62.516 -6.189 -30.870 1.00 27.27 91 GLY A O 1
ATOM 690 N N . HIS A 1 92 ? -62.900 -5.663 -28.718 1.00 28.48 92 HIS A N 1
ATOM 691 C CA . HIS A 1 92 ? -63.051 -6.969 -28.025 1.00 28.48 92 HIS A CA 1
ATOM 692 C C . HIS A 1 92 ? -62.505 -8.341 -28.549 1.00 28.48 92 HIS A C 1
ATOM 694 O O . HIS A 1 92 ? -62.907 -8.856 -29.585 1.00 28.48 92 HIS A O 1
ATOM 700 N N . HIS A 1 93 ? -61.884 -9.047 -27.581 1.00 29.50 93 HIS A N 1
ATOM 701 C CA . HIS A 1 93 ? -61.954 -10.495 -27.254 1.00 29.50 93 HIS A CA 1
ATOM 702 C C . HIS A 1 93 ? -60.922 -11.538 -27.762 1.00 29.50 93 HIS A C 1
ATOM 704 O O . HIS A 1 93 ? -60.617 -11.675 -28.937 1.00 29.50 93 HIS A O 1
ATOM 710 N N . HIS A 1 94 ? -60.598 -12.405 -26.786 1.00 29.44 94 HIS A N 1
ATOM 711 C CA . HIS A 1 94 ? -59.993 -13.747 -26.807 1.00 29.44 94 HIS A CA 1
ATOM 712 C C . HIS A 1 94 ? -58.468 -13.923 -26.897 1.00 29.44 94 HIS A C 1
ATOM 714 O O . HIS A 1 94 ? -57.734 -13.156 -27.503 1.00 29.44 94 HIS A O 1
ATOM 720 N N . ALA A 1 95 ? -58.017 -14.955 -26.176 1.00 35.56 95 ALA A N 1
ATOM 721 C CA . ALA A 1 95 ? -56.632 -15.242 -25.828 1.00 35.56 95 ALA A CA 1
ATOM 722 C C . ALA A 1 95 ? -56.136 -16.538 -26.481 1.00 35.56 95 ALA A C 1
ATOM 724 O O . ALA A 1 95 ? -56.897 -17.502 -26.582 1.00 35.56 95 ALA A O 1
ATOM 725 N N . SER A 1 96 ? -54.838 -16.598 -26.779 1.00 29.48 96 SER A N 1
ATOM 726 C CA . SER A 1 96 ? -54.100 -17.851 -26.973 1.00 29.48 96 SER A CA 1
ATOM 727 C C . SER A 1 96 ? -52.596 -17.647 -26.762 1.00 29.48 96 SER A C 1
ATOM 729 O O . SER A 1 96 ? -51.980 -16.819 -27.425 1.00 29.48 96 SER A O 1
ATOM 731 N N . HIS A 1 97 ? -52.019 -18.436 -25.856 1.00 36.84 97 HIS A N 1
ATOM 732 C CA . HIS A 1 97 ? -50.576 -18.675 -25.729 1.00 36.84 97 HIS A CA 1
ATOM 733 C C . HIS A 1 97 ? -50.013 -19.312 -27.014 1.00 36.84 97 HIS A C 1
ATOM 735 O O . HIS A 1 97 ? -50.591 -20.306 -27.446 1.00 36.84 97 HIS A O 1
ATOM 741 N N . SER A 1 98 ? -48.851 -18.859 -27.507 1.00 30.73 98 SER A N 1
ATOM 742 C CA . SER A 1 98 ? -47.702 -19.718 -27.901 1.00 30.73 98 SER A CA 1
ATOM 743 C C . SER A 1 98 ? -46.582 -18.904 -28.570 1.00 30.73 98 SER A C 1
ATOM 745 O O . SER A 1 98 ? -46.870 -18.091 -29.442 1.00 30.73 98 SER A O 1
ATOM 747 N N . GLY A 1 99 ? -45.334 -19.156 -28.163 1.00 39.62 99 GLY A N 1
ATOM 748 C CA . GLY A 1 99 ? -44.143 -18.335 -28.413 1.00 39.62 99 GLY A CA 1
ATOM 749 C C . GLY A 1 99 ? -43.762 -18.021 -29.864 1.00 39.62 99 GLY A C 1
ATOM 750 O O . GLY A 1 99 ? -43.895 -18.857 -30.757 1.00 39.62 99 GLY A O 1
ATOM 751 N N . ILE A 1 100 ? -43.228 -16.805 -30.034 1.00 36.91 100 ILE A N 1
ATOM 752 C CA . ILE A 1 100 ? -42.462 -16.320 -31.197 1.00 36.91 100 ILE A CA 1
ATOM 753 C C . ILE A 1 100 ? -41.340 -15.374 -30.692 1.00 36.91 100 ILE A C 1
ATOM 755 O O . ILE A 1 100 ? -41.107 -14.316 -31.265 1.00 36.91 100 ILE A O 1
ATOM 759 N N . ASP A 1 101 ? -40.677 -15.727 -29.582 1.00 39.22 101 ASP A N 1
ATOM 760 C CA . ASP A 1 101 ? -39.580 -14.926 -28.997 1.00 39.22 101 ASP A CA 1
ATOM 761 C C . ASP A 1 101 ? -38.210 -15.645 -29.053 1.00 39.22 101 ASP A C 1
ATOM 763 O O . ASP A 1 101 ? -37.174 -14.988 -29.032 1.00 39.22 101 ASP A O 1
ATOM 767 N N . ASP A 1 102 ? -38.182 -16.977 -29.210 1.00 42.69 102 ASP A N 1
ATOM 768 C CA . ASP A 1 102 ? -36.940 -17.779 -29.225 1.00 42.69 102 ASP A CA 1
ATOM 769 C C . ASP A 1 102 ? -36.147 -17.703 -30.556 1.00 42.69 102 ASP A C 1
ATOM 771 O O . ASP A 1 102 ? -34.980 -18.083 -30.606 1.00 42.69 102 ASP A O 1
ATOM 775 N N . ASP A 1 103 ? -36.759 -17.211 -31.641 1.00 43.81 103 ASP A N 1
ATOM 776 C CA . ASP A 1 103 ? -36.199 -17.268 -33.011 1.00 43.81 103 ASP A CA 1
ATOM 777 C C . ASP A 1 103 ? -35.429 -15.988 -33.418 1.00 43.81 103 ASP A C 1
ATOM 779 O O . ASP A 1 103 ? -34.897 -15.894 -34.523 1.00 43.81 103 ASP A O 1
ATOM 783 N N . PHE A 1 104 ? -35.361 -14.981 -32.534 1.00 36.19 104 PHE A N 1
ATOM 784 C CA . PHE A 1 104 ? -34.570 -13.756 -32.747 1.00 36.19 104 PHE A CA 1
ATOM 785 C C . PHE A 1 104 ? -33.243 -13.766 -31.971 1.00 36.19 104 PHE A C 1
ATOM 787 O O . PHE A 1 104 ? -32.247 -13.236 -32.460 1.00 36.19 104 PHE A O 1
ATOM 794 N N . ASP 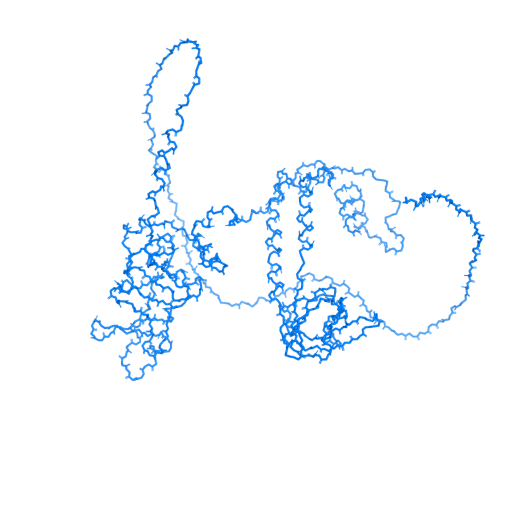A 1 105 ? -33.203 -14.409 -30.798 1.00 40.66 105 ASP A N 1
ATOM 795 C CA . ASP A 1 105 ? -31.988 -14.513 -29.974 1.00 40.66 105 ASP A CA 1
ATOM 796 C C . ASP A 1 105 ? -30.981 -15.512 -30.584 1.00 40.66 105 ASP A C 1
ATOM 798 O O . ASP A 1 105 ? -29.778 -15.258 -30.598 1.00 40.66 105 ASP A O 1
ATOM 802 N N . ALA A 1 106 ? -31.470 -16.591 -31.214 1.00 40.94 106 ALA A N 1
ATOM 803 C CA . ALA A 1 106 ? -30.636 -17.565 -31.928 1.00 40.94 106 ALA A CA 1
ATOM 804 C C . ALA A 1 106 ? -29.855 -16.945 -33.107 1.00 40.94 106 ALA A C 1
ATOM 806 O O . ALA A 1 106 ? -28.673 -17.229 -33.293 1.00 40.94 106 ALA A O 1
ATOM 807 N N . VAL A 1 107 ? -30.481 -16.035 -33.863 1.00 43.50 107 VAL A N 1
ATOM 808 C CA . VAL A 1 107 ? -29.830 -15.310 -34.975 1.00 43.50 107 VAL A CA 1
ATOM 809 C C . VAL A 1 107 ? -28.826 -14.264 -34.459 1.00 43.50 107 VAL A C 1
ATOM 811 O O . VAL A 1 107 ? -27.926 -13.848 -35.189 1.00 43.50 107 VAL A O 1
ATOM 814 N N . LEU A 1 108 ? -28.950 -13.840 -33.196 1.00 41.94 108 LEU A N 1
ATOM 815 C CA . LEU A 1 108 ? -28.022 -12.909 -32.556 1.00 41.94 108 LEU A CA 1
ATOM 816 C C . LEU A 1 108 ? -26.775 -13.601 -31.980 1.00 41.94 108 LEU A C 1
ATOM 818 O O . LEU A 1 108 ? -25.730 -12.957 -31.883 1.00 41.94 108 LEU A O 1
ATOM 822 N N . ASP A 1 109 ? -26.867 -14.880 -31.606 1.00 40.00 109 ASP A N 1
ATOM 823 C CA . ASP A 1 109 ? -25.720 -15.691 -31.172 1.00 40.00 109 ASP A CA 1
ATOM 824 C C . ASP A 1 109 ? -24.894 -16.215 -32.361 1.00 40.00 109 ASP A C 1
ATOM 826 O O . ASP A 1 109 ? -23.667 -16.116 -32.318 1.00 40.00 109 ASP A O 1
ATOM 830 N N . ASP A 1 110 ? -25.527 -16.609 -33.477 1.00 33.94 110 ASP A N 1
ATOM 831 C CA . ASP A 1 110 ? -24.823 -16.952 -34.733 1.00 33.94 110 ASP A CA 1
ATOM 832 C C . ASP A 1 110 ? -23.996 -15.771 -35.305 1.00 33.94 110 ASP A C 1
ATOM 834 O O . ASP A 1 110 ? -23.067 -15.971 -36.084 1.00 33.94 110 ASP A O 1
ATOM 838 N N . LEU A 1 111 ? -24.284 -14.527 -34.892 1.00 38.56 111 LEU A N 1
ATOM 839 C CA . LEU A 1 111 ? -23.508 -13.327 -35.245 1.00 38.56 111 LEU A CA 1
ATOM 840 C C . LEU A 1 111 ? -22.408 -12.954 -34.231 1.00 38.56 111 LEU A C 1
ATOM 842 O O . LEU A 1 111 ? -21.643 -12.021 -34.488 1.00 38.56 111 LEU A O 1
ATOM 846 N N . LYS A 1 112 ? -22.297 -13.653 -33.093 1.00 36.62 112 LYS A N 1
ATOM 847 C CA . LYS A 1 112 ? -21.202 -13.458 -32.122 1.00 36.62 112 LYS A CA 1
ATOM 848 C C . LYS A 1 112 ? -20.016 -14.394 -32.363 1.00 36.62 112 LYS A C 1
ATOM 850 O O . LYS A 1 112 ? -18.900 -14.034 -31.988 1.00 36.62 112 LYS A O 1
ATOM 855 N N . ASP A 1 113 ? -20.234 -15.549 -32.993 1.00 32.69 113 ASP A N 1
ATOM 856 C CA . ASP A 1 113 ? -19.224 -16.618 -33.092 1.00 32.69 113 ASP A CA 1
ATOM 857 C C . ASP A 1 113 ? -18.282 -16.505 -34.319 1.00 32.69 113 ASP A C 1
ATOM 859 O O . ASP A 1 113 ? -17.272 -17.197 -34.394 1.00 32.69 113 ASP A O 1
ATOM 863 N N . GLU A 1 114 ? -18.516 -15.563 -35.248 1.00 35.16 114 GLU A N 1
ATOM 864 C CA . GLU A 1 114 ? -17.569 -15.230 -36.342 1.00 35.16 114 GLU A CA 1
ATOM 865 C C . GLU A 1 114 ? -16.563 -14.102 -35.980 1.00 35.16 114 GLU A C 1
ATOM 867 O O . GLU A 1 114 ? -15.912 -13.519 -36.851 1.00 35.16 114 GLU A O 1
ATOM 872 N N . GLY A 1 115 ? -16.424 -13.755 -34.692 1.00 34.75 115 GLY A N 1
ATOM 873 C CA . GLY A 1 115 ? -15.650 -12.587 -34.236 1.00 34.75 115 GLY A CA 1
ATOM 874 C C . GLY A 1 115 ? -14.202 -12.839 -33.786 1.00 34.75 115 GLY A C 1
ATOM 875 O O . GLY A 1 115 ? -13.365 -11.936 -33.871 1.00 34.75 115 GLY A O 1
ATOM 876 N N . THR A 1 116 ? -13.869 -14.040 -33.305 1.00 39.12 116 THR A N 1
ATOM 877 C CA . THR A 1 116 ? -12.552 -14.367 -32.721 1.00 39.12 116 THR A CA 1
ATOM 878 C C . THR A 1 116 ? -11.560 -14.862 -33.774 1.00 39.12 116 THR A C 1
ATOM 880 O O . THR A 1 116 ? -11.005 -15.956 -33.689 1.00 39.12 116 THR A O 1
ATOM 883 N N . VAL A 1 117 ? -11.289 -14.020 -34.778 1.00 45.41 117 VAL A N 1
ATOM 884 C CA . VAL A 1 117 ? -10.161 -14.243 -35.694 1.00 45.41 117 VAL A CA 1
ATOM 885 C C . VAL A 1 117 ? -8.870 -14.209 -34.879 1.00 45.41 117 VAL A C 1
ATOM 887 O O . VAL A 1 117 ? -8.437 -13.142 -34.442 1.00 45.41 117 VAL A O 1
ATOM 890 N N . ASP A 1 118 ? -8.278 -15.385 -34.676 1.00 52.28 118 ASP A N 1
ATOM 891 C CA . ASP A 1 118 ? -7.081 -15.579 -33.860 1.00 52.28 118 ASP A CA 1
ATOM 892 C C . ASP A 1 118 ? -5.936 -14.715 -34.421 1.00 52.28 118 ASP A C 1
ATOM 894 O O . ASP A 1 118 ? -5.410 -14.947 -35.517 1.00 52.28 118 ASP A O 1
ATOM 898 N N . LEU A 1 119 ? -5.623 -13.625 -33.714 1.00 73.94 119 LEU A N 1
ATOM 899 C CA . LEU A 1 119 ? -4.687 -12.612 -34.195 1.00 73.94 119 LEU A CA 1
ATOM 900 C C . LEU A 1 119 ? -3.271 -13.208 -34.274 1.00 73.94 119 LEU A C 1
ATOM 902 O O . LEU A 1 119 ? -2.870 -13.945 -33.371 1.00 73.94 119 LEU A O 1
ATOM 906 N N . PRO A 1 120 ? -2.461 -12.857 -35.294 1.00 81.38 120 PRO A N 1
ATOM 907 C CA . PRO A 1 120 ? -1.087 -13.339 -35.382 1.00 81.38 120 PRO A CA 1
ATOM 908 C C . PRO A 1 120 ? -0.305 -13.060 -34.094 1.00 81.38 120 PRO A C 1
ATOM 910 O O . PRO A 1 120 ? -0.437 -11.986 -33.510 1.00 81.38 120 PRO A O 1
ATOM 913 N N . ALA A 1 121 ? 0.571 -13.978 -33.680 1.00 84.00 121 ALA A N 1
ATOM 914 C CA . ALA A 1 121 ? 1.317 -13.869 -32.418 1.00 84.00 121 ALA A CA 1
ATOM 915 C C . ALA A 1 121 ? 2.222 -12.616 -32.304 1.00 84.00 121 ALA A C 1
ATOM 917 O O . ALA A 1 121 ? 2.717 -12.304 -31.220 1.00 84.00 121 ALA A O 1
ATOM 918 N N . HIS A 1 122 ? 2.444 -11.896 -33.411 1.00 88.12 122 HIS A N 1
ATOM 919 C CA . HIS A 1 122 ? 3.138 -10.606 -33.477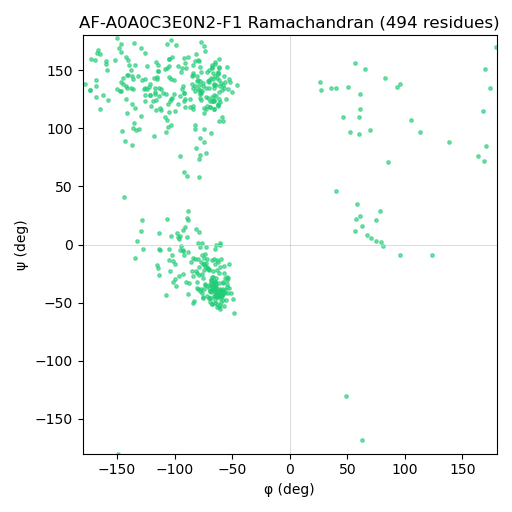 1.00 88.12 122 HIS A CA 1
ATOM 920 C C . HIS A 1 122 ? 2.216 -9.370 -33.452 1.00 88.12 122 HIS A C 1
ATOM 922 O O . HIS A 1 122 ? 2.684 -8.246 -33.649 1.00 88.12 122 HIS A O 1
ATOM 928 N N . ALA A 1 123 ? 0.913 -9.545 -33.224 1.00 87.38 123 ALA A N 1
ATOM 929 C CA . ALA A 1 123 ? -0.049 -8.456 -33.111 1.00 87.38 123 ALA A CA 1
ATOM 930 C C . ALA A 1 123 ? 0.246 -7.546 -31.907 1.00 87.38 123 ALA A C 1
ATOM 932 O O . ALA A 1 123 ? 0.637 -7.992 -30.828 1.00 87.38 123 ALA A O 1
ATOM 933 N N . CYS A 1 124 ? 0.019 -6.243 -32.080 1.00 90.31 124 CYS A N 1
ATOM 934 C CA . CYS A 1 124 ? 0.201 -5.265 -31.018 1.00 90.31 124 CYS A CA 1
ATOM 935 C C . CYS A 1 124 ? -0.745 -5.541 -29.842 1.00 90.31 124 CYS A C 1
ATOM 937 O O . CYS A 1 124 ? -1.960 -5.424 -29.991 1.00 90.31 124 CYS A O 1
ATOM 939 N N . SER A 1 125 ? -0.183 -5.767 -28.652 1.00 89.12 125 SER A N 1
ATOM 940 C CA . SER A 1 125 ? -0.919 -6.086 -27.418 1.00 89.12 125 SER A CA 1
ATOM 941 C C . SER A 1 125 ? -1.850 -4.972 -26.896 1.00 89.12 125 SER A C 1
ATOM 943 O O . SER A 1 125 ? -2.501 -5.163 -25.876 1.00 89.12 125 SER A O 1
ATOM 945 N N . TYR A 1 126 ? -1.919 -3.818 -27.573 1.00 87.94 126 TYR A N 1
ATOM 946 C CA . TYR A 1 126 ? -2.834 -2.710 -27.261 1.00 87.94 126 TYR A CA 1
ATOM 947 C C . TYR A 1 126 ? -3.978 -2.553 -28.274 1.00 87.94 126 TYR A C 1
ATOM 949 O O . TYR A 1 126 ? -5.113 -2.328 -27.868 1.00 87.94 126 TYR A O 1
ATOM 957 N N . CYS A 1 127 ? -3.708 -2.648 -29.581 1.00 84.31 127 CYS A N 1
ATOM 958 C CA . CYS A 1 127 ? -4.708 -2.358 -30.623 1.00 84.31 127 CYS A CA 1
ATOM 959 C C . CYS A 1 127 ? -4.901 -3.460 -31.680 1.00 84.31 127 CYS A C 1
ATOM 961 O O . CYS A 1 127 ? -5.752 -3.313 -32.554 1.00 84.31 127 CYS A O 1
ATOM 963 N N . GLY A 1 128 ? -4.124 -4.547 -31.644 1.00 81.94 128 GLY A N 1
ATOM 964 C CA . GLY A 1 128 ? -4.229 -5.659 -32.599 1.00 81.94 128 GLY A CA 1
ATOM 965 C C . GLY A 1 128 ? -3.570 -5.433 -33.970 1.00 81.94 128 GLY A C 1
ATOM 966 O O . GLY A 1 128 ? -3.624 -6.320 -34.822 1.00 81.94 128 GLY A O 1
ATOM 967 N N . ILE A 1 129 ? -2.910 -4.288 -34.207 1.00 86.19 129 ILE A N 1
ATOM 968 C CA . ILE A 1 129 ? -2.143 -4.051 -35.447 1.00 86.19 129 ILE A CA 1
ATOM 969 C C . ILE A 1 129 ? -1.021 -5.087 -35.566 1.00 86.19 129 ILE A C 1
ATOM 971 O O . ILE A 1 129 ? -0.165 -5.173 -34.688 1.00 86.19 129 ILE A O 1
ATOM 975 N N . HIS A 1 130 ? -1.012 -5.834 -36.670 1.00 88.44 130 HIS A N 1
ATOM 976 C CA . HIS A 1 130 ? -0.139 -6.990 -36.913 1.00 88.44 130 HIS A CA 1
ATOM 977 C C . HIS A 1 130 ? 0.626 -6.899 -38.249 1.00 88.44 130 HIS A C 1
ATOM 979 O O . HIS A 1 130 ? 1.070 -7.910 -38.787 1.00 88.44 130 HIS A O 1
ATOM 985 N N . SER A 1 131 ? 0.787 -5.695 -38.806 1.00 88.31 131 SER A N 1
ATOM 986 C CA . SER A 1 131 ? 1.613 -5.472 -40.001 1.00 88.31 131 SER A CA 1
ATOM 987 C C . SER A 1 131 ? 3.102 -5.666 -39.654 1.00 88.31 131 SER A C 1
ATOM 989 O O . SER A 1 131 ? 3.609 -4.898 -38.830 1.00 88.31 131 SER A O 1
ATOM 991 N N . PRO A 1 132 ? 3.827 -6.637 -40.255 1.00 90.19 132 PRO A N 1
ATOM 992 C CA . PRO A 1 132 ? 5.206 -6.986 -39.884 1.00 90.19 132 PRO A CA 1
ATOM 993 C C . PRO A 1 132 ? 6.200 -5.823 -39.852 1.00 90.19 132 PRO A C 1
ATOM 995 O O . PRO A 1 132 ? 7.054 -5.748 -38.974 1.00 90.19 132 PRO A O 1
ATOM 998 N N . ALA A 1 133 ? 6.070 -4.876 -40.785 1.00 91.56 133 ALA A N 1
ATOM 999 C CA . ALA A 1 133 ? 6.940 -3.703 -40.862 1.00 91.56 133 ALA A CA 1
ATOM 1000 C C . ALA A 1 133 ? 6.620 -2.623 -39.808 1.00 91.56 133 ALA A C 1
ATOM 1002 O O . ALA A 1 133 ? 7.374 -1.658 -39.688 1.00 91.56 133 ALA A O 1
ATOM 1003 N N . SER A 1 134 ? 5.504 -2.771 -39.085 1.00 92.44 134 SER A N 1
ATOM 1004 C CA . SER A 1 134 ? 4.963 -1.780 -38.147 1.00 92.44 134 SER A CA 1
ATOM 1005 C C . SER A 1 134 ? 4.987 -2.223 -36.684 1.00 92.44 134 SER A C 1
ATOM 1007 O O . SER A 1 134 ? 4.598 -1.434 -35.818 1.00 92.44 134 SER A O 1
ATOM 1009 N N . VAL A 1 135 ? 5.414 -3.459 -36.398 1.00 94.06 135 VAL A N 1
ATOM 1010 C CA . VAL A 1 135 ? 5.449 -4.053 -35.053 1.00 94.06 135 VAL A CA 1
ATOM 1011 C C . VAL A 1 135 ? 6.871 -4.341 -34.578 1.00 94.06 135 VAL A C 1
ATOM 1013 O O . VAL A 1 135 ? 7.777 -4.631 -35.356 1.00 94.06 135 VAL A O 1
ATOM 1016 N N . VAL A 1 136 ? 7.052 -4.256 -33.263 1.00 95.69 136 VAL A N 1
ATOM 1017 C CA . VAL A 1 136 ? 8.322 -4.433 -32.558 1.00 95.69 136 VAL A CA 1
ATOM 1018 C C . VAL A 1 136 ? 8.070 -5.265 -31.309 1.00 95.69 136 VAL A C 1
ATOM 1020 O O . VAL A 1 136 ? 7.125 -4.990 -30.566 1.00 95.69 136 VAL A O 1
ATOM 1023 N N . LYS A 1 137 ? 8.921 -6.257 -31.043 1.00 96.38 137 LYS A N 1
ATOM 1024 C CA . LYS A 1 137 ? 8.853 -7.065 -29.822 1.00 96.38 137 LYS A CA 1
ATOM 1025 C C . LYS A 1 137 ? 9.737 -6.451 -28.747 1.00 96.38 137 LYS A C 1
ATOM 1027 O O . LYS A 1 137 ? 10.913 -6.187 -28.993 1.00 96.38 137 LYS A O 1
ATOM 1032 N N . CYS A 1 138 ? 9.212 -6.265 -27.541 1.00 96.06 138 CYS A N 1
ATOM 1033 C CA . CYS A 1 138 ? 10.049 -5.966 -26.384 1.00 96.06 138 CYS A CA 1
ATOM 1034 C C . CYS A 1 138 ? 10.717 -7.258 -25.896 1.00 96.06 138 CYS A C 1
ATOM 1036 O O . CYS A 1 138 ? 10.033 -8.241 -25.613 1.00 96.06 138 CYS A O 1
ATOM 1038 N N . LEU A 1 139 ? 12.046 -7.266 -25.770 1.00 93.69 139 LEU A N 1
ATOM 1039 C CA . LEU A 1 139 ? 12.790 -8.476 -25.396 1.00 93.69 139 LEU A CA 1
ATOM 1040 C C . LEU A 1 139 ? 12.583 -8.894 -23.930 1.00 93.69 139 LEU A C 1
ATOM 1042 O O . LEU A 1 139 ? 12.763 -10.063 -23.607 1.00 93.69 139 LEU A O 1
ATOM 1046 N N . ILE A 1 140 ? 12.165 -7.971 -23.057 1.00 91.31 140 ILE A N 1
ATOM 1047 C CA . ILE A 1 140 ? 12.042 -8.223 -21.612 1.00 91.31 140 ILE A CA 1
ATOM 1048 C C . ILE A 1 140 ? 10.711 -8.911 -21.272 1.00 91.31 140 ILE A C 1
ATOM 1050 O O . ILE A 1 140 ? 10.704 -9.934 -20.596 1.00 91.31 140 ILE A O 1
ATOM 1054 N N . CYS A 1 141 ? 9.581 -8.401 -21.775 1.00 90.75 141 CYS A N 1
ATOM 1055 C CA . CYS A 1 141 ? 8.258 -9.008 -21.561 1.00 90.75 141 CYS A CA 1
ATOM 1056 C C . CYS A 1 141 ? 7.804 -9.945 -22.694 1.00 90.75 141 CYS A C 1
ATOM 1058 O O . CYS A 1 141 ? 6.729 -10.532 -22.603 1.00 90.75 141 CYS A O 1
ATOM 1060 N N . SER A 1 142 ? 8.581 -10.045 -23.779 1.00 93.06 14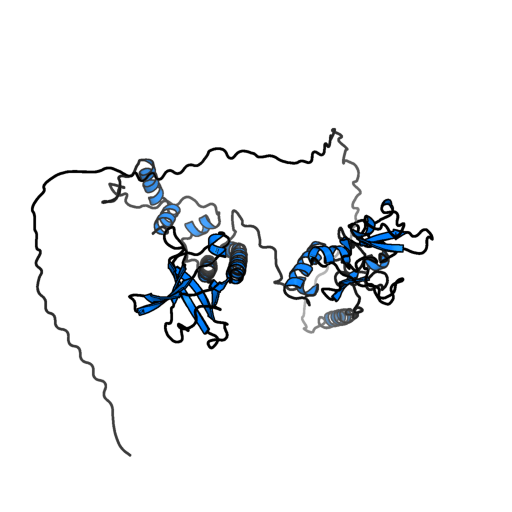2 SER A N 1
ATOM 1061 C CA . SER A 1 142 ? 8.264 -10.793 -25.007 1.00 93.06 142 SER A CA 1
ATOM 1062 C C . SER A 1 142 ? 6.959 -10.412 -25.733 1.00 93.06 142 SER A C 1
ATOM 1064 O O . SER A 1 142 ? 6.580 -11.107 -26.675 1.00 93.06 142 SER A O 1
ATOM 1066 N N . LYS A 1 143 ? 6.307 -9.299 -25.367 1.00 93.00 143 LYS A N 1
ATOM 1067 C CA . LYS A 1 143 ? 5.107 -8.772 -26.042 1.00 93.00 143 LYS A CA 1
ATOM 1068 C C . LYS A 1 143 ? 5.450 -7.911 -27.263 1.00 93.00 143 LYS A C 1
ATOM 1070 O O . LYS A 1 143 ? 6.522 -7.302 -27.322 1.00 93.00 143 LYS A O 1
ATOM 1075 N N . TRP A 1 144 ? 4.516 -7.837 -28.211 1.00 95.19 144 TRP A N 1
ATOM 1076 C CA . TRP A 1 144 ? 4.627 -7.045 -29.438 1.00 95.19 144 TRP A CA 1
ATOM 1077 C C . TRP A 1 144 ? 3.810 -5.754 -29.360 1.00 95.19 144 TRP A C 1
ATOM 1079 O O . TRP A 1 144 ? 2.697 -5.729 -28.838 1.00 95.19 144 TRP A O 1
ATOM 1089 N N . PHE A 1 145 ? 4.343 -4.671 -29.926 1.00 95.88 145 PHE A N 1
ATOM 1090 C CA . PHE A 1 145 ? 3.700 -3.358 -29.955 1.00 95.88 145 PHE A CA 1
ATOM 1091 C C . PHE A 1 145 ? 3.945 -2.653 -31.292 1.00 95.88 145 PHE A C 1
ATOM 1093 O O . PHE A 1 145 ? 5.010 -2.802 -31.888 1.00 95.88 145 PHE A O 1
ATOM 1100 N N . CYS A 1 146 ? 2.976 -1.868 -31.768 1.00 94.81 146 CYS A N 1
ATOM 1101 C CA . CYS A 1 146 ? 3.106 -1.138 -33.030 1.00 94.81 146 CYS A CA 1
ATOM 1102 C C . CYS A 1 146 ? 3.749 0.252 -32.874 1.00 94.81 146 CYS A C 1
ATOM 1104 O O . CYS A 1 146 ? 3.700 0.859 -31.801 1.00 94.81 146 CYS A O 1
ATOM 1106 N N . ASN A 1 147 ? 4.246 0.810 -33.980 1.00 95.25 147 ASN A N 1
ATOM 1107 C CA . ASN A 1 147 ? 4.752 2.188 -34.060 1.00 95.25 147 ASN A CA 1
ATOM 1108 C C . ASN A 1 147 ? 3.674 3.247 -34.419 1.00 95.25 147 ASN A C 1
ATOM 1110 O O . ASN A 1 147 ? 3.999 4.318 -34.923 1.00 95.25 147 ASN A O 1
ATOM 1114 N N . SER A 1 148 ? 2.385 2.976 -34.172 1.00 90.75 148 SER A N 1
ATOM 1115 C CA . SER A 1 148 ? 1.321 4.002 -34.203 1.00 90.75 148 SER A CA 1
ATOM 1116 C C . SER A 1 148 ? 1.075 4.586 -32.811 1.00 90.75 148 SER A C 1
ATOM 1118 O O . SER A 1 148 ? 1.300 3.914 -31.802 1.00 90.75 148 SER A O 1
ATOM 1120 N N . ARG A 1 149 ? 0.610 5.843 -32.777 1.00 88.62 149 ARG A N 1
ATOM 1121 C CA . ARG A 1 149 ? 0.163 6.555 -31.572 1.00 88.62 149 ARG A CA 1
ATOM 1122 C C . ARG A 1 149 ? -1.300 6.278 -31.204 1.00 88.62 149 ARG A C 1
ATOM 1124 O O . ARG A 1 149 ? -1.655 6.454 -30.041 1.00 88.62 149 ARG A O 1
ATOM 1131 N N . GLY A 1 150 ? -2.135 5.859 -32.161 1.00 83.19 150 GLY A N 1
ATOM 1132 C CA . GLY A 1 150 ? -3.583 5.714 -31.975 1.00 83.19 150 GLY A CA 1
ATOM 1133 C C . GLY A 1 150 ? -4.203 6.964 -31.339 1.00 83.19 150 GLY A C 1
ATOM 1134 O O . GLY A 1 150 ? -3.888 8.086 -31.730 1.00 83.19 150 GLY A O 1
ATOM 1135 N N . ASN A 1 151 ? -5.001 6.766 -30.287 1.00 81.06 151 ASN A N 1
ATOM 1136 C CA . ASN A 1 151 ? -5.610 7.840 -29.488 1.00 81.06 151 ASN A CA 1
ATOM 1137 C C . ASN A 1 151 ? -4.711 8.323 -28.327 1.00 81.06 151 ASN A C 1
ATOM 1139 O O . ASN A 1 151 ? -5.207 8.743 -27.280 1.00 81.06 151 ASN A O 1
ATOM 1143 N N . THR A 1 152 ? -3.384 8.223 -28.462 1.00 85.88 152 THR A N 1
ATOM 1144 C CA . THR A 1 152 ? -2.420 8.545 -27.395 1.00 85.88 152 THR A CA 1
ATOM 1145 C C . THR A 1 152 ? -1.317 9.503 -27.857 1.00 85.88 152 THR A C 1
ATOM 1147 O O . THR A 1 152 ? -1.161 9.792 -29.039 1.00 85.88 152 THR A O 1
ATOM 1150 N N . SER A 1 153 ? -0.526 10.021 -26.910 1.00 87.81 153 SER A N 1
ATOM 1151 C CA . SER A 1 153 ? 0.521 11.021 -27.186 1.00 87.81 153 SER A CA 1
ATOM 1152 C C . SER A 1 153 ? 1.905 10.443 -27.527 1.00 87.81 153 SER A C 1
ATOM 1154 O O . SER A 1 153 ? 2.873 11.199 -27.603 1.00 87.81 153 SER A O 1
ATOM 1156 N N . ALA A 1 154 ? 2.034 9.124 -27.684 1.00 92.88 154 ALA A N 1
ATOM 1157 C CA . ALA A 1 154 ? 3.285 8.426 -27.990 1.00 92.88 154 ALA A CA 1
ATOM 1158 C C . ALA A 1 154 ? 2.985 7.131 -28.753 1.00 92.88 154 ALA A C 1
ATOM 1160 O O . ALA A 1 154 ? 1.881 6.609 -28.659 1.00 92.88 154 ALA A O 1
ATOM 1161 N N . SER A 1 155 ? 3.949 6.576 -29.490 1.00 95.00 155 SER A N 1
ATOM 1162 C CA . SER A 1 155 ? 3.736 5.262 -30.116 1.00 95.00 155 SER A CA 1
ATOM 1163 C C . SER A 1 155 ? 3.500 4.171 -29.062 1.00 95.00 155 SER A C 1
ATOM 1165 O O . SER A 1 155 ? 4.076 4.232 -27.973 1.00 95.00 155 SER A O 1
ATOM 1167 N N . HIS A 1 156 ? 2.691 3.155 -29.375 1.00 94.06 156 HIS A N 1
ATOM 1168 C CA . HIS A 1 156 ? 2.374 2.066 -28.442 1.00 94.06 156 HIS A CA 1
ATOM 1169 C C . HIS A 1 156 ? 3.627 1.380 -27.875 1.00 94.06 156 HIS A C 1
ATOM 1171 O O . HIS A 1 156 ? 3.702 1.162 -26.666 1.00 94.06 156 HIS A O 1
ATOM 1177 N N . ILE A 1 157 ? 4.645 1.130 -28.707 1.00 95.88 157 ILE A N 1
ATOM 1178 C CA . ILE A 1 157 ? 5.935 0.599 -28.243 1.00 95.88 157 ILE A CA 1
ATOM 1179 C C . ILE A 1 157 ? 6.670 1.568 -27.299 1.00 95.88 157 ILE A C 1
ATOM 1181 O O . ILE A 1 157 ? 7.147 1.140 -26.252 1.00 95.88 157 ILE A O 1
ATOM 1185 N N . VAL A 1 158 ? 6.741 2.871 -27.599 1.00 95.50 158 VAL A N 1
ATOM 1186 C CA . VAL A 1 158 ? 7.437 3.843 -26.728 1.00 95.50 158 VAL A CA 1
ATOM 1187 C C . VAL A 1 158 ? 6.695 4.038 -25.404 1.00 95.50 158 VAL A C 1
ATOM 1189 O O . VAL A 1 158 ? 7.337 4.077 -24.356 1.00 95.50 158 VAL A O 1
ATOM 1192 N N . ASN A 1 159 ? 5.360 4.103 -25.427 1.00 94.44 159 ASN A N 1
ATOM 1193 C CA . ASN A 1 159 ? 4.542 4.178 -24.215 1.00 94.44 159 ASN A CA 1
ATOM 1194 C C . ASN A 1 159 ? 4.786 2.946 -23.322 1.00 94.44 159 ASN A C 1
ATOM 1196 O O . ASN A 1 159 ? 5.012 3.102 -22.123 1.00 94.44 159 ASN A O 1
ATOM 1200 N N . HIS A 1 160 ? 4.860 1.746 -23.921 1.00 94.25 160 HIS A N 1
ATOM 1201 C CA . HIS A 1 160 ? 5.191 0.524 -23.187 1.00 94.25 160 HIS A CA 1
ATOM 1202 C C . HIS A 1 160 ? 6.583 0.564 -22.543 1.00 94.25 160 HIS A C 1
ATOM 1204 O O . HIS A 1 160 ? 6.735 0.371 -21.337 1.00 94.25 160 HIS A O 1
ATOM 1210 N N . LEU A 1 161 ? 7.617 0.859 -23.337 1.00 94.62 161 LEU A N 1
ATOM 1211 C CA . LEU A 1 161 ? 9.000 0.883 -22.857 1.00 94.62 161 LEU A CA 1
ATOM 1212 C C . LEU A 1 161 ? 9.193 1.873 -21.693 1.00 94.62 161 LEU A C 1
ATOM 1214 O O . LEU A 1 161 ? 9.896 1.565 -20.731 1.00 94.62 161 LEU A O 1
ATOM 1218 N N . VAL A 1 162 ? 8.532 3.035 -21.738 1.00 93.06 162 VAL A N 1
ATOM 1219 C CA . VAL A 1 162 ? 8.571 4.024 -20.648 1.00 93.06 162 VAL A CA 1
ATOM 1220 C C . VAL A 1 162 ? 7.853 3.513 -19.393 1.00 93.06 162 VAL A C 1
ATOM 1222 O O . VAL A 1 162 ? 8.413 3.619 -18.299 1.00 93.06 162 VAL A O 1
ATOM 1225 N N . ARG A 1 163 ? 6.647 2.942 -19.522 1.00 89.81 163 ARG A N 1
ATOM 1226 C CA . ARG A 1 163 ? 5.834 2.485 -18.379 1.00 89.81 163 ARG A CA 1
ATOM 1227 C C . ARG A 1 163 ? 6.421 1.267 -17.679 1.00 89.81 163 ARG A C 1
ATOM 1229 O O . ARG A 1 163 ? 6.629 1.303 -16.467 1.00 89.81 163 ARG A O 1
ATOM 1236 N N . ALA A 1 164 ? 6.773 0.240 -18.444 1.00 89.94 164 ALA A N 1
ATOM 1237 C CA . ALA A 1 164 ? 7.398 -0.972 -17.928 1.00 89.94 164 ALA A CA 1
ATOM 1238 C C . ALA A 1 164 ? 8.904 -0.803 -17.620 1.00 89.94 164 ALA A C 1
ATOM 1240 O O . ALA A 1 164 ? 9.553 -1.727 -17.134 1.00 89.94 164 ALA A O 1
ATOM 1241 N N . LYS A 1 165 ? 9.485 0.381 -17.884 1.00 92.19 165 LYS A N 1
ATOM 1242 C CA . LYS A 1 165 ? 10.924 0.700 -17.741 1.00 92.19 165 LYS A CA 1
ATOM 1243 C C . LYS A 1 165 ? 11.848 -0.208 -18.572 1.00 92.19 165 LYS A C 1
ATOM 1245 O O . LYS A 1 165 ? 13.043 -0.332 -18.279 1.00 92.19 165 LYS A O 1
ATOM 1250 N N . HIS A 1 166 ? 11.301 -0.822 -19.618 1.00 93.75 166 HIS A N 1
ATOM 1251 C CA . HIS A 1 166 ? 12.010 -1.683 -20.554 1.00 93.75 166 HIS A CA 1
ATOM 1252 C C . HIS A 1 166 ? 12.829 -0.869 -21.562 1.00 93.75 166 HIS A C 1
ATOM 1254 O O . HIS A 1 166 ? 12.516 0.280 -21.852 1.00 93.75 166 HIS A O 1
ATOM 1260 N N . LYS A 1 167 ? 13.912 -1.454 -22.087 1.00 94.06 167 LYS A N 1
ATOM 1261 C CA . LYS A 1 167 ? 14.910 -0.719 -22.894 1.00 94.06 167 LYS A CA 1
ATOM 1262 C C . LYS A 1 167 ? 15.348 -1.429 -24.173 1.00 94.06 167 LYS A C 1
ATOM 1264 O O . LYS A 1 167 ? 16.006 -0.800 -24.993 1.00 94.06 167 LYS A O 1
ATOM 1269 N N . GLU A 1 168 ? 14.999 -2.703 -24.330 1.00 94.62 168 GLU A N 1
ATOM 1270 C CA . GLU A 1 168 ? 15.514 -3.578 -25.387 1.00 94.62 168 GLU A CA 1
ATOM 1271 C C . GLU A 1 168 ? 14.378 -4.118 -26.256 1.00 94.62 168 GLU A C 1
ATOM 1273 O O . GLU A 1 168 ? 13.316 -4.508 -25.751 1.00 94.62 168 GLU A O 1
ATOM 1278 N N . VAL A 1 169 ? 14.611 -4.140 -27.568 1.00 96.19 169 VAL A N 1
ATOM 1279 C CA . VAL A 1 169 ? 13.620 -4.523 -28.577 1.00 96.19 169 VAL A CA 1
ATOM 1280 C C . VAL A 1 169 ? 14.245 -5.318 -29.718 1.00 96.19 169 VAL A C 1
ATOM 1282 O O . VAL A 1 169 ? 15.447 -5.226 -29.952 1.00 96.19 169 VAL A O 1
ATOM 1285 N N . ILE A 1 170 ? 13.414 -6.038 -30.467 1.00 95.62 170 ILE A N 1
ATOM 1286 C CA . ILE A 1 170 ? 13.792 -6.726 -31.704 1.00 95.62 170 ILE A CA 1
ATOM 1287 C C . ILE A 1 170 ? 12.723 -6.501 -32.785 1.00 95.62 170 ILE A C 1
ATOM 1289 O O . ILE A 1 170 ? 11.527 -6.406 -32.488 1.00 95.62 170 ILE A O 1
ATOM 1293 N N . LEU A 1 171 ? 13.167 -6.351 -34.034 1.00 94.50 171 LEU A N 1
ATOM 1294 C CA . LEU A 1 171 ? 12.299 -6.182 -35.203 1.00 94.50 171 LEU A CA 1
ATOM 1295 C C . LEU A 1 171 ? 11.721 -7.529 -35.669 1.00 94.50 171 LEU A C 1
ATOM 1297 O O . LEU A 1 171 ? 12.279 -8.586 -35.383 1.00 94.50 171 LEU A O 1
ATOM 1301 N N . HIS A 1 172 ? 10.606 -7.499 -36.404 1.00 93.75 172 HIS A N 1
ATOM 1302 C CA . HIS A 1 172 ? 10.009 -8.707 -36.984 1.00 93.75 172 HIS A CA 1
ATOM 1303 C C . HIS A 1 172 ? 10.898 -9.332 -38.074 1.00 93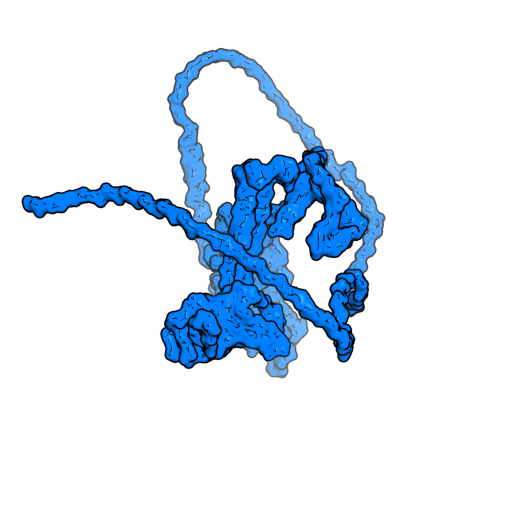.75 172 HIS A C 1
ATOM 1305 O O . HIS A 1 172 ? 11.539 -8.608 -38.830 1.00 93.75 172 HIS A O 1
ATOM 1311 N N . ALA A 1 173 ? 10.882 -10.660 -38.226 1.00 91.50 173 ALA A N 1
ATOM 1312 C CA . ALA A 1 173 ? 11.678 -11.364 -39.243 1.00 91.50 173 ALA A CA 1
ATOM 1313 C C . ALA A 1 173 ? 11.377 -10.913 -40.687 1.00 91.50 173 ALA A C 1
ATOM 1315 O O . ALA A 1 173 ? 12.274 -10.846 -41.520 1.00 91.50 173 ALA A O 1
ATOM 1316 N N . GLU A 1 174 ? 10.127 -10.533 -40.955 1.00 88.44 174 GLU A N 1
ATOM 1317 C CA . GLU A 1 174 ? 9.661 -9.977 -42.239 1.00 88.44 174 GLU A CA 1
ATOM 1318 C C . GLU A 1 174 ? 9.699 -8.431 -42.293 1.00 88.44 174 GLU A C 1
ATOM 1320 O O . GLU A 1 174 ? 9.117 -7.805 -43.180 1.00 88.44 174 GLU A O 1
ATOM 1325 N N . SER A 1 175 ? 10.362 -7.783 -41.330 1.00 88.31 175 SER A N 1
ATOM 1326 C CA . SER A 1 175 ? 10.678 -6.352 -41.396 1.00 88.31 175 SER A CA 1
ATOM 1327 C C . SER A 1 175 ? 11.584 -6.058 -42.605 1.00 88.31 175 SER A C 1
ATOM 1329 O O . SER A 1 175 ? 12.398 -6.908 -42.970 1.00 88.31 175 SER A O 1
ATOM 1331 N N . PRO A 1 176 ? 11.561 -4.840 -43.187 1.00 82.38 176 PRO A N 1
ATOM 1332 C CA . PRO A 1 176 ? 12.540 -4.416 -44.196 1.00 82.38 176 PRO A CA 1
ATOM 1333 C C . PRO A 1 176 ? 14.018 -4.570 -43.786 1.00 82.38 176 PRO A C 1
ATOM 1335 O O . PRO A 1 176 ? 14.890 -4.526 -44.649 1.00 82.38 176 PRO A O 1
ATOM 1338 N N . LEU A 1 177 ? 14.297 -4.729 -42.486 1.00 84.81 177 LEU A N 1
ATOM 1339 C CA . LEU A 1 177 ? 15.631 -4.933 -41.904 1.00 84.81 177 LEU A CA 1
ATOM 1340 C C . LEU A 1 177 ? 15.809 -6.328 -41.263 1.00 84.81 177 LEU A C 1
ATOM 1342 O O . LEU A 1 177 ? 16.793 -6.560 -40.560 1.00 84.81 177 LEU A O 1
ATOM 1346 N N . GLY A 1 178 ? 14.861 -7.246 -41.479 1.00 88.44 178 GLY A N 1
ATOM 1347 C CA . GLY A 1 178 ? 14.842 -8.583 -40.884 1.00 88.44 178 GLY A CA 1
ATOM 1348 C C . GLY A 1 178 ? 14.733 -8.599 -39.354 1.00 88.44 178 GLY A C 1
ATOM 1349 O O . GLY A 1 178 ? 14.493 -7.572 -38.711 1.00 88.44 178 GLY A O 1
ATOM 1350 N N . GLU A 1 179 ? 14.952 -9.778 -38.764 1.00 89.31 179 GLU A N 1
ATOM 1351 C CA . GLU A 1 179 ? 15.021 -9.978 -37.310 1.00 89.31 179 GLU A CA 1
ATOM 1352 C C . GLU A 1 179 ? 16.328 -9.393 -36.748 1.00 89.31 179 GLU A C 1
ATOM 1354 O O . GLU A 1 179 ? 17.309 -10.090 -36.495 1.00 89.31 179 GLU A O 1
ATOM 1359 N N . THR A 1 180 ? 16.348 -8.071 -36.584 1.00 89.75 180 THR A N 1
ATOM 1360 C CA . THR A 1 180 ? 17.502 -7.320 -36.078 1.00 89.75 180 THR A CA 1
ATOM 1361 C C . THR A 1 180 ? 17.198 -6.732 -34.700 1.00 89.75 180 THR A C 1
ATOM 1363 O O . THR A 1 180 ? 16.151 -6.118 -34.484 1.00 89.75 180 THR A O 1
ATOM 1366 N N . THR A 1 181 ? 18.137 -6.889 -33.762 1.00 93.44 181 THR A N 1
ATOM 1367 C CA . THR A 1 181 ? 18.139 -6.193 -32.462 1.00 93.44 181 THR A CA 1
ATOM 1368 C C . THR A 1 181 ? 18.935 -4.890 -32.603 1.00 93.44 181 THR A C 1
ATOM 1370 O O . THR A 1 181 ? 20.125 -4.966 -32.908 1.00 93.44 181 THR A O 1
ATOM 1373 N N . PRO A 1 182 ? 18.344 -3.696 -32.402 1.00 92.69 182 PRO A N 1
ATOM 1374 C CA . PRO A 1 182 ? 19.093 -2.443 -32.456 1.00 92.69 182 PRO A CA 1
ATOM 1375 C C . PRO A 1 182 ? 20.116 -2.361 -31.315 1.00 92.69 182 PRO A C 1
ATOM 1377 O O . PRO A 1 182 ? 19.746 -2.318 -30.141 1.00 92.69 182 PRO A O 1
ATOM 1380 N N . GLU A 1 183 ? 21.403 -2.311 -31.653 1.00 93.44 183 GLU A N 1
ATOM 1381 C CA . GLU A 1 183 ? 22.497 -2.214 -30.683 1.00 93.44 183 GLU A CA 1
ATOM 1382 C C . GLU A 1 183 ? 23.607 -1.261 -31.144 1.00 93.44 183 GLU A C 1
ATOM 1384 O O . GLU A 1 183 ? 23.785 -0.994 -32.332 1.00 93.44 183 GLU A O 1
ATOM 1389 N N . CYS A 1 184 ? 24.348 -0.699 -30.188 1.00 92.12 184 CYS A N 1
ATOM 1390 C CA . CYS A 1 184 ? 25.450 0.217 -30.467 1.00 92.12 184 CYS A CA 1
ATOM 1391 C C . CYS A 1 184 ? 26.649 -0.536 -31.054 1.00 92.12 184 CYS A C 1
ATOM 1393 O O . CYS A 1 184 ? 27.277 -1.325 -30.347 1.00 92.12 184 CYS A O 1
ATOM 1395 N N . TYR A 1 185 ? 27.055 -0.193 -32.277 1.00 89.31 185 TYR A N 1
ATOM 1396 C CA . TYR A 1 185 ? 28.189 -0.811 -32.976 1.00 89.31 185 TYR A CA 1
ATOM 1397 C C . TYR A 1 185 ? 29.510 -0.777 -32.179 1.00 89.31 185 TYR A C 1
ATOM 1399 O O . TYR A 1 185 ? 30.364 -1.641 -32.346 1.00 89.31 185 TYR A O 1
ATOM 1407 N N . HIS A 1 186 ? 29.695 0.217 -31.301 1.00 86.81 186 HIS A N 1
ATOM 1408 C CA . HIS A 1 186 ? 30.930 0.373 -30.527 1.00 86.81 186 HIS A CA 1
ATOM 1409 C C . HIS A 1 186 ? 30.931 -0.350 -29.168 1.00 86.81 186 HIS A C 1
ATOM 1411 O O . HIS A 1 186 ? 31.993 -0.756 -28.708 1.00 86.81 186 HIS A O 1
ATOM 1417 N N . CYS A 1 187 ? 29.780 -0.480 -28.495 1.00 88.50 187 CYS A N 1
ATOM 1418 C CA . CYS A 1 187 ? 29.723 -0.998 -27.117 1.00 88.50 187 CYS A CA 1
ATOM 1419 C C . CYS A 1 187 ? 28.663 -2.079 -26.858 1.00 88.50 187 CYS A C 1
ATOM 1421 O O . CYS A 1 187 ? 28.487 -2.476 -25.710 1.00 88.50 187 CYS A O 1
ATOM 1423 N N . GLY A 1 188 ? 27.921 -2.521 -27.879 1.00 89.25 188 GLY A N 1
ATOM 1424 C CA . GLY A 1 188 ? 26.882 -3.553 -27.758 1.00 89.25 188 GLY A CA 1
ATOM 1425 C C . GLY A 1 188 ? 25.653 -3.151 -26.931 1.00 89.25 188 GLY A C 1
ATOM 1426 O O . GLY A 1 188 ? 24.812 -3.992 -26.634 1.00 89.25 188 GLY A O 1
ATOM 1427 N N . SER A 1 189 ? 25.526 -1.883 -26.523 1.00 90.94 189 SER A N 1
ATOM 1428 C CA . SER A 1 189 ? 24.378 -1.422 -25.731 1.00 90.94 189 SER A CA 1
ATOM 1429 C C . SER A 1 189 ? 23.084 -1.464 -26.546 1.00 90.94 189 SER A C 1
ATOM 1431 O O . SER A 1 189 ? 23.011 -0.859 -27.615 1.00 90.94 189 SER A O 1
ATOM 1433 N N . LYS A 1 190 ? 22.062 -2.132 -26.002 1.00 92.75 190 LYS A N 1
ATOM 1434 C CA . LYS A 1 190 ? 20.737 -2.357 -26.613 1.00 92.75 190 LYS A CA 1
ATOM 1435 C C . LYS A 1 190 ? 19.663 -1.356 -26.176 1.00 92.75 190 LYS A C 1
ATOM 1437 O O . LYS A 1 190 ? 18.497 -1.495 -26.527 1.00 92.75 190 LYS A O 1
ATOM 1442 N N . ASN A 1 191 ? 20.039 -0.346 -25.386 1.00 92.44 191 ASN A N 1
ATOM 1443 C CA . ASN A 1 191 ? 19.103 0.633 -24.837 1.00 92.44 191 ASN A CA 1
ATOM 1444 C C . ASN A 1 191 ? 18.641 1.633 -25.909 1.00 92.44 191 ASN A C 1
ATOM 1446 O O . ASN A 1 191 ? 19.325 2.628 -26.164 1.00 92.44 191 ASN A O 1
ATOM 1450 N N . VAL A 1 192 ? 17.454 1.411 -26.479 1.00 93.50 192 VAL A N 1
ATOM 1451 C CA . VAL A 1 192 ? 16.905 2.212 -27.591 1.00 93.50 192 VAL A CA 1
ATOM 1452 C C . VAL A 1 192 ? 16.807 3.712 -27.308 1.00 93.50 192 VAL A C 1
ATOM 1454 O O . VAL A 1 192 ? 16.961 4.506 -28.230 1.00 93.50 192 VAL A O 1
ATOM 1457 N N . PHE A 1 193 ? 16.633 4.124 -26.047 1.00 93.38 193 PHE A N 1
ATOM 1458 C CA . PHE A 1 193 ? 16.573 5.541 -25.663 1.00 93.38 193 PHE A CA 1
ATOM 1459 C C . PHE A 1 193 ? 17.931 6.256 -25.734 1.00 93.38 193 PHE A C 1
ATOM 1461 O O . PHE A 1 193 ? 17.985 7.483 -25.761 1.00 93.38 193 PHE A O 1
ATOM 1468 N N . MET A 1 194 ? 19.033 5.500 -25.736 1.00 90.88 194 MET A N 1
ATOM 1469 C CA . MET A 1 194 ? 20.396 6.028 -25.861 1.00 90.88 194 MET A CA 1
ATOM 1470 C C . MET A 1 194 ? 20.950 5.895 -27.281 1.00 90.88 194 MET A C 1
ATOM 1472 O O . MET A 1 194 ? 21.949 6.548 -27.598 1.00 90.88 194 MET A O 1
ATOM 1476 N N . LEU A 1 195 ? 20.328 5.055 -28.115 1.00 92.44 195 LEU A N 1
ATOM 1477 C CA . LEU A 1 195 ? 20.735 4.802 -29.490 1.00 92.44 195 LEU A CA 1
ATOM 1478 C C . LEU A 1 195 ? 20.259 5.904 -30.437 1.00 92.44 195 LEU A C 1
ATOM 1480 O O . LEU A 1 195 ? 19.140 6.413 -30.364 1.00 92.44 195 LEU A O 1
ATOM 1484 N N . GLY A 1 196 ? 21.131 6.218 -31.381 1.00 91.44 196 GLY A N 1
ATOM 1485 C CA . GLY A 1 196 ? 20.836 7.026 -32.549 1.00 91.44 196 GLY A CA 1
ATOM 1486 C C . GLY A 1 196 ? 21.665 6.549 -33.726 1.00 91.44 196 GLY A C 1
ATOM 1487 O O . GLY A 1 196 ? 22.541 5.695 -33.571 1.00 91.44 196 GLY A O 1
ATOM 1488 N N . PHE A 1 197 ? 21.382 7.091 -34.900 1.00 91.06 197 PHE A N 1
ATOM 1489 C CA . PHE A 1 197 ? 22.103 6.780 -36.123 1.00 91.06 197 PHE A CA 1
ATOM 1490 C C . PHE A 1 197 ? 23.008 7.945 -36.533 1.00 91.06 197 PHE A C 1
ATOM 1492 O O . PHE A 1 197 ? 22.724 9.106 -36.237 1.00 91.06 197 PHE A O 1
ATOM 1499 N N . ILE A 1 198 ? 24.095 7.621 -37.232 1.00 88.00 198 ILE A N 1
ATOM 1500 C CA . ILE A 1 198 ? 24.896 8.577 -38.003 1.00 88.00 198 ILE A CA 1
ATOM 1501 C C . ILE A 1 198 ? 24.901 8.091 -39.462 1.00 88.00 198 ILE A C 1
ATOM 1503 O O . ILE A 1 198 ? 25.199 6.912 -39.694 1.00 88.00 198 ILE A O 1
ATOM 1507 N N . PRO A 1 199 ? 24.573 8.947 -40.450 1.00 81.19 199 PRO A N 1
ATOM 1508 C CA . PRO A 1 199 ? 24.690 8.595 -41.862 1.00 81.19 199 PRO A CA 1
ATOM 1509 C C . PRO A 1 199 ? 26.166 8.488 -42.274 1.00 81.19 199 PRO A C 1
ATOM 1511 O O . PRO A 1 199 ? 26.987 9.348 -41.939 1.00 81.19 199 PRO A O 1
ATOM 1514 N N . ALA A 1 200 ? 26.519 7.436 -43.012 1.00 72.25 200 ALA A N 1
ATOM 1515 C CA . ALA A 1 200 ? 27.828 7.335 -43.649 1.00 72.25 200 ALA A CA 1
ATOM 1516 C C . ALA A 1 200 ? 27.932 8.285 -44.858 1.00 72.25 200 ALA A C 1
ATOM 1518 O O . ALA A 1 200 ? 26.936 8.780 -45.372 1.00 72.25 200 ALA A O 1
ATOM 1519 N N . LYS A 1 201 ? 29.154 8.497 -45.371 1.00 66.00 201 LYS A N 1
ATOM 1520 C CA . LYS A 1 201 ? 29.417 9.335 -46.567 1.00 66.00 201 LYS A CA 1
ATOM 1521 C C . LYS A 1 201 ? 28.817 8.785 -47.877 1.00 66.00 201 LYS A C 1
ATOM 1523 O O . LYS A 1 201 ? 28.962 9.415 -48.919 1.00 66.00 201 LYS A O 1
ATOM 1528 N N . SER A 1 202 ? 28.207 7.606 -47.827 1.00 61.47 202 SER A N 1
ATOM 1529 C CA . SER A 1 202 ? 27.415 6.990 -48.888 1.00 61.47 202 SER A CA 1
ATOM 1530 C C . SER A 1 202 ? 26.006 6.765 -48.343 1.00 61.47 202 SER A C 1
ATOM 1532 O O . SER A 1 202 ? 25.857 6.013 -47.377 1.00 61.47 202 SER A O 1
ATOM 1534 N N . ASP A 1 203 ? 25.002 7.383 -48.971 1.00 58.59 203 ASP A N 1
ATOM 1535 C CA . ASP A 1 203 ? 23.636 7.597 -48.445 1.00 58.59 203 ASP A CA 1
ATOM 1536 C C . ASP A 1 203 ? 22.820 6.331 -48.098 1.00 58.59 203 ASP A C 1
ATOM 1538 O O . ASP A 1 203 ? 21.680 6.423 -47.648 1.00 58.59 203 ASP A O 1
ATOM 1542 N N . THR A 1 204 ? 23.375 5.137 -48.303 1.00 63.59 204 THR A N 1
ATOM 1543 C CA . THR A 1 204 ? 22.721 3.839 -48.085 1.00 63.59 204 THR A CA 1
ATOM 1544 C C . THR A 1 204 ? 23.139 3.120 -46.801 1.00 63.59 204 THR A C 1
ATOM 1546 O O . THR A 1 204 ? 22.528 2.109 -46.461 1.00 63.59 204 THR A O 1
ATOM 1549 N N . VAL A 1 205 ? 24.162 3.598 -46.080 1.00 72.62 205 VAL A N 1
ATOM 1550 C CA . VAL A 1 205 ? 24.678 2.934 -44.867 1.00 72.62 205 VAL A CA 1
ATOM 1551 C C . VAL A 1 205 ? 24.526 3.844 -43.649 1.00 72.62 205 VAL A C 1
ATOM 1553 O O . VAL A 1 205 ? 25.063 4.951 -43.610 1.00 72.62 205 VAL A O 1
ATOM 1556 N N . VAL A 1 206 ? 23.833 3.347 -42.625 1.00 82.56 206 VAL A N 1
ATOM 1557 C CA . VAL A 1 206 ? 23.680 4.000 -41.317 1.00 82.56 206 VAL A CA 1
ATOM 1558 C C . VAL A 1 206 ? 24.352 3.163 -40.231 1.00 82.56 206 VAL A C 1
ATOM 1560 O O . VAL A 1 206 ? 24.298 1.936 -40.268 1.00 82.56 206 VAL A O 1
ATOM 1563 N N . VAL A 1 207 ? 24.981 3.819 -39.253 1.00 87.88 207 VAL A N 1
ATOM 1564 C CA . VAL A 1 207 ? 25.617 3.145 -38.107 1.00 87.88 207 VAL A CA 1
ATOM 1565 C C . VAL A 1 207 ? 24.932 3.567 -36.815 1.00 87.88 207 VAL A C 1
ATOM 1567 O O . VAL A 1 207 ? 24.748 4.760 -36.572 1.00 87.88 207 VAL A O 1
ATOM 1570 N N . LEU A 1 208 ? 24.569 2.588 -35.982 1.00 91.00 208 LEU A N 1
ATOM 1571 C CA . LEU A 1 208 ? 23.932 2.811 -34.685 1.00 91.00 208 LEU A CA 1
ATOM 1572 C C . LEU A 1 208 ? 24.978 3.040 -33.589 1.00 91.00 208 LEU A C 1
ATOM 1574 O O . LEU A 1 208 ? 25.859 2.206 -33.374 1.00 91.00 208 LEU A O 1
ATOM 1578 N N . LEU A 1 209 ? 24.874 4.161 -32.873 1.00 90.75 209 LEU A N 1
ATOM 1579 C CA . LEU A 1 209 ? 25.787 4.549 -31.795 1.00 90.75 209 LEU A CA 1
ATOM 1580 C C . LEU A 1 209 ? 25.039 5.193 -30.621 1.00 90.75 209 LEU A C 1
ATOM 1582 O O . LEU A 1 209 ? 24.081 5.947 -30.806 1.00 90.75 209 LEU A O 1
ATOM 1586 N N . CYS A 1 210 ? 25.526 4.958 -29.401 1.00 90.31 210 CYS A N 1
ATOM 1587 C CA . CYS A 1 210 ? 25.056 5.680 -28.219 1.00 90.31 210 CYS A CA 1
ATOM 1588 C C . CYS A 1 210 ? 25.428 7.168 -28.288 1.00 90.31 210 CYS A C 1
ATOM 1590 O O . CYS A 1 210 ? 26.583 7.494 -28.578 1.00 90.31 210 CYS A O 1
ATOM 1592 N N . ARG A 1 211 ? 24.498 8.056 -27.904 1.00 85.31 211 ARG A N 1
ATOM 1593 C CA . ARG A 1 211 ? 24.723 9.517 -27.825 1.00 85.31 211 ARG A CA 1
ATOM 1594 C C . ARG A 1 211 ? 25.979 9.890 -27.032 1.00 85.31 211 ARG A C 1
ATOM 1596 O O . ARG A 1 211 ? 26.713 10.794 -27.414 1.00 85.31 211 ARG A O 1
ATOM 1603 N N . GLN A 1 212 ? 26.201 9.200 -25.916 1.00 80.56 212 GLN A N 1
ATOM 1604 C CA . GLN A 1 212 ? 27.376 9.309 -25.054 1.00 80.56 212 GLN A CA 1
ATOM 1605 C C . GLN A 1 212 ? 27.713 7.916 -24.490 1.00 80.56 212 GLN A C 1
ATOM 1607 O O . GLN A 1 212 ? 26.784 7.158 -24.200 1.00 80.56 212 GLN A O 1
ATOM 1612 N N . PRO A 1 213 ? 29.000 7.552 -24.331 1.00 82.12 213 PRO A N 1
ATOM 1613 C CA . PRO A 1 213 ? 30.185 8.272 -24.812 1.00 82.12 213 PRO A CA 1
ATOM 1614 C C . PRO A 1 213 ? 30.474 8.032 -26.309 1.00 82.12 213 PRO A C 1
ATOM 1616 O O . PRO A 1 213 ? 31.300 8.729 -26.895 1.00 82.12 213 PRO A O 1
ATOM 1619 N N . CYS A 1 214 ? 29.823 7.044 -26.937 1.00 82.88 214 CYS A N 1
ATOM 1620 C CA . CYS A 1 214 ? 30.265 6.454 -28.206 1.00 82.88 214 CYS A CA 1
ATOM 1621 C C . CYS A 1 214 ? 30.325 7.450 -29.372 1.00 82.88 214 CYS A C 1
ATOM 1623 O O . CYS A 1 214 ? 31.380 7.579 -29.983 1.00 82.88 214 CYS A O 1
ATOM 1625 N N . ALA A 1 215 ? 29.250 8.197 -29.642 1.00 79.88 215 ALA A N 1
ATOM 1626 C CA . ALA A 1 215 ? 29.229 9.187 -30.724 1.00 79.88 215 ALA A CA 1
ATOM 1627 C C . ALA A 1 215 ? 30.199 10.371 -30.511 1.00 79.88 215 ALA A C 1
ATOM 1629 O O . ALA A 1 215 ? 30.506 11.076 -31.466 1.00 79.88 215 ALA A O 1
ATOM 1630 N N . ALA A 1 216 ? 30.689 10.592 -29.285 1.00 74.88 216 ALA A N 1
ATOM 1631 C CA . ALA A 1 216 ? 31.550 11.724 -28.932 1.00 74.88 216 ALA A CA 1
ATOM 1632 C C . ALA A 1 216 ? 33.040 11.369 -28.747 1.00 74.88 216 ALA A C 1
ATOM 1634 O O . ALA A 1 216 ? 33.872 12.271 -28.683 1.00 74.88 216 ALA A O 1
ATOM 1635 N N . THR A 1 217 ? 33.389 10.080 -28.642 1.00 69.00 217 THR A N 1
ATOM 1636 C CA . THR A 1 217 ? 34.728 9.632 -28.191 1.00 69.00 217 THR A CA 1
ATOM 1637 C C . THR A 1 217 ? 35.552 8.933 -29.283 1.00 69.00 217 THR A C 1
ATOM 1639 O O . THR A 1 217 ? 36.718 8.608 -29.058 1.00 69.00 217 THR A O 1
ATOM 1642 N N . THR A 1 218 ? 35.001 8.697 -30.480 1.00 60.94 218 THR A N 1
ATOM 1643 C CA . THR A 1 218 ? 35.699 7.969 -31.557 1.00 60.94 218 THR A CA 1
ATOM 1644 C C . THR A 1 218 ? 36.876 8.760 -32.132 1.00 60.94 218 THR A C 1
ATOM 1646 O O . THR A 1 218 ? 36.710 9.568 -33.043 1.00 60.94 218 THR A O 1
ATOM 1649 N N . LYS A 1 219 ? 38.086 8.481 -31.631 1.00 56.12 219 LYS A N 1
ATOM 1650 C CA . LYS A 1 219 ? 39.351 8.999 -32.180 1.00 56.12 219 LYS A CA 1
ATOM 1651 C C . LYS A 1 219 ? 39.791 8.293 -33.469 1.00 56.12 219 LYS A C 1
ATOM 1653 O O . LYS A 1 219 ? 40.480 8.907 -34.275 1.00 56.12 219 LYS A O 1
ATOM 1658 N N . ASP A 1 220 ? 39.357 7.048 -33.676 1.00 54.47 220 ASP A N 1
ATOM 1659 C CA . ASP A 1 220 ? 39.901 6.160 -34.720 1.00 54.47 220 ASP A CA 1
ATOM 1660 C C . ASP A 1 220 ? 38.994 5.988 -35.953 1.00 54.47 220 ASP A C 1
ATOM 1662 O O . ASP A 1 220 ? 39.374 5.334 -36.921 1.00 54.47 220 ASP A O 1
ATOM 1666 N N . MET A 1 221 ? 37.787 6.565 -35.944 1.00 61.75 221 MET A N 1
ATOM 1667 C CA . MET A 1 221 ? 36.835 6.486 -37.056 1.00 61.75 221 MET A CA 1
ATOM 1668 C C . MET A 1 221 ? 36.117 7.826 -37.205 1.00 61.75 221 MET A C 1
ATOM 1670 O O . MET A 1 221 ? 35.532 8.323 -36.244 1.00 61.75 221 MET A O 1
ATOM 1674 N N . SER A 1 222 ? 36.165 8.421 -38.401 1.00 62.91 222 SER A N 1
ATOM 1675 C CA . SER A 1 222 ? 35.730 9.804 -38.652 1.00 62.91 222 SER A CA 1
ATOM 1676 C C . SER A 1 222 ? 34.203 9.955 -38.765 1.00 62.91 222 SER A C 1
ATOM 1678 O O . SER A 1 222 ? 33.691 10.407 -39.795 1.00 62.91 222 SER A O 1
ATOM 1680 N N . TRP A 1 223 ? 33.467 9.558 -37.729 1.00 69.38 223 TRP A N 1
ATOM 1681 C CA . TRP A 1 223 ? 32.040 9.837 -37.602 1.00 69.38 223 TRP A CA 1
ATOM 1682 C C . TRP A 1 223 ? 31.834 11.292 -37.180 1.00 69.38 223 TRP A C 1
ATOM 1684 O O . TRP A 1 223 ? 32.451 11.765 -36.227 1.00 69.38 223 TRP A O 1
ATOM 1694 N N . ASN A 1 224 ? 30.964 12.018 -37.882 1.00 72.69 224 ASN A N 1
ATOM 1695 C CA . ASN A 1 224 ? 30.626 13.381 -37.490 1.00 72.69 224 ASN A CA 1
ATOM 1696 C C . ASN A 1 224 ? 29.555 13.340 -36.391 1.00 72.69 224 ASN A C 1
ATOM 1698 O O . ASN A 1 224 ? 28.379 13.131 -36.684 1.00 72.69 224 ASN A O 1
ATOM 1702 N N . ALA A 1 225 ? 29.968 13.559 -35.141 1.00 77.75 225 ALA A N 1
ATOM 1703 C CA . ALA A 1 225 ? 29.090 13.574 -33.969 1.00 77.75 225 ALA A CA 1
ATOM 1704 C C . ALA A 1 225 ? 27.891 14.536 -34.110 1.00 77.75 225 ALA A C 1
ATOM 1706 O O . ALA A 1 225 ? 26.823 14.271 -33.563 1.00 77.75 225 ALA A O 1
ATOM 1707 N N . SER A 1 226 ? 28.039 15.620 -34.882 1.00 81.19 226 SER A N 1
ATOM 1708 C CA . SER A 1 226 ? 26.973 16.596 -35.146 1.00 81.19 226 SER A CA 1
ATOM 1709 C C . SER A 1 226 ? 25.860 16.074 -36.063 1.00 81.19 226 SER A C 1
ATOM 1711 O O . SER A 1 226 ? 24.830 16.729 -36.179 1.00 81.19 226 SER A O 1
ATOM 1713 N N . LEU A 1 227 ? 26.055 14.927 -36.725 1.00 85.81 227 LEU A N 1
ATOM 1714 C CA . LEU A 1 227 ? 25.043 14.254 -37.552 1.00 85.81 227 LEU A CA 1
ATOM 1715 C C . LEU A 1 227 ? 24.308 13.131 -36.798 1.00 85.81 227 LEU A C 1
ATOM 1717 O O . LEU A 1 227 ? 23.548 12.386 -37.412 1.00 85.81 227 LEU A O 1
ATOM 1721 N N . TRP A 1 228 ? 24.546 12.975 -35.490 1.00 90.75 228 TRP A N 1
ATOM 1722 C CA . TRP A 1 228 ? 23.830 12.000 -34.669 1.00 90.75 228 TRP A CA 1
ATOM 1723 C C . TRP A 1 228 ? 22.375 12.428 -34.463 1.00 90.75 228 TRP A C 1
ATOM 1725 O O . TRP A 1 228 ? 22.111 13.522 -33.960 1.00 90.75 228 TRP A O 1
ATOM 1735 N N . ALA A 1 229 ? 21.440 11.538 -34.792 1.00 90.56 229 ALA A N 1
ATOM 1736 C CA . ALA A 1 229 ? 20.011 11.709 -34.541 1.00 90.56 229 ALA A CA 1
ATOM 1737 C C . ALA A 1 229 ? 19.442 10.479 -33.803 1.00 90.56 229 ALA A C 1
ATOM 1739 O O . ALA A 1 229 ? 19.857 9.354 -34.095 1.00 90.56 229 ALA A O 1
ATOM 1740 N N . PRO A 1 230 ? 18.521 10.655 -32.836 1.00 93.25 230 PRO A N 1
ATOM 1741 C CA . PRO A 1 230 ? 18.005 9.562 -32.008 1.00 93.25 230 PRO A CA 1
ATOM 1742 C C . PRO A 1 230 ? 17.161 8.570 -32.822 1.00 93.25 230 PRO A C 1
ATOM 1744 O O . PRO A 1 230 ? 16.519 8.954 -33.793 1.00 93.25 230 PRO A O 1
ATOM 1747 N N . LEU A 1 231 ? 17.107 7.299 -32.401 1.00 93.31 231 LEU A N 1
ATOM 1748 C CA . LEU A 1 231 ? 16.216 6.299 -33.023 1.00 93.31 231 LEU A CA 1
ATOM 1749 C C . LEU A 1 231 ? 14.733 6.481 -32.671 1.00 93.31 231 LEU A C 1
ATOM 1751 O O . LEU A 1 231 ? 13.867 5.934 -33.359 1.00 93.31 231 LEU A O 1
ATOM 1755 N N . ILE A 1 232 ? 14.457 7.227 -31.601 1.00 94.19 232 ILE A N 1
ATOM 1756 C CA . ILE A 1 232 ? 13.117 7.631 -31.186 1.00 94.19 232 ILE A CA 1
ATOM 1757 C C . ILE A 1 232 ? 13.018 9.144 -31.378 1.00 94.19 232 ILE A C 1
ATOM 1759 O O . ILE A 1 232 ? 13.718 9.895 -30.698 1.00 94.19 232 ILE A O 1
ATOM 1763 N N . ASP A 1 233 ? 12.135 9.570 -32.276 1.00 92.00 233 ASP A N 1
ATOM 1764 C CA . ASP A 1 233 ? 11.813 10.971 -32.538 1.00 92.00 233 ASP A CA 1
ATOM 1765 C C . ASP A 1 233 ? 10.301 11.203 -32.406 1.00 92.00 233 ASP A C 1
ATOM 1767 O O . ASP A 1 233 ? 9.484 10.327 -32.708 1.00 92.00 233 ASP A O 1
ATOM 1771 N N . ASP A 1 234 ? 9.935 12.358 -31.850 1.00 91.50 234 ASP A N 1
ATOM 1772 C CA . ASP A 1 234 ? 8.567 12.718 -31.449 1.00 91.50 234 ASP A CA 1
ATOM 1773 C C . ASP A 1 234 ? 7.786 11.552 -30.787 1.00 91.50 234 ASP A C 1
ATOM 1775 O O . ASP A 1 234 ? 6.647 11.229 -31.122 1.00 91.50 234 ASP A O 1
ATOM 1779 N N . ARG A 1 235 ? 8.438 10.854 -29.842 1.00 93.38 235 ARG A N 1
ATOM 1780 C CA . ARG A 1 235 ? 7.880 9.710 -29.079 1.00 93.38 235 ARG A CA 1
ATOM 1781 C C . ARG A 1 235 ? 7.466 8.496 -29.944 1.00 93.38 235 ARG A C 1
ATOM 1783 O O . ARG A 1 235 ? 6.644 7.670 -29.530 1.00 93.38 235 ARG A O 1
ATOM 1790 N N . SER A 1 236 ? 8.067 8.350 -31.119 1.00 95.06 236 SER A N 1
ATOM 1791 C CA . SER A 1 236 ? 7.884 7.247 -32.077 1.00 95.06 236 SER A CA 1
ATOM 1792 C C . SER A 1 236 ? 9.234 6.751 -32.597 1.00 95.06 236 SER A C 1
ATOM 1794 O O . SER A 1 236 ? 10.199 7.506 -32.615 1.00 95.06 236 SER A O 1
ATOM 1796 N N . PHE A 1 237 ? 9.333 5.493 -33.030 1.00 94.88 237 PHE A N 1
ATOM 1797 C CA . PHE A 1 237 ? 10.518 5.056 -33.777 1.00 94.88 237 PHE A CA 1
ATOM 1798 C C . PHE A 1 237 ? 10.535 5.694 -35.170 1.00 94.88 237 PHE A C 1
ATOM 1800 O O . PHE A 1 237 ? 9.481 5.950 -35.756 1.00 94.88 237 PHE A O 1
ATOM 1807 N N . LEU A 1 238 ? 11.731 5.918 -35.716 1.00 92.81 238 LEU A N 1
ATOM 1808 C CA . LEU A 1 238 ? 11.900 6.437 -37.075 1.00 92.81 238 LEU A CA 1
ATOM 1809 C C . LEU A 1 238 ? 11.227 5.527 -38.116 1.00 92.81 238 LEU A C 1
ATOM 1811 O O . LEU A 1 238 ? 11.378 4.305 -38.086 1.00 92.81 238 LEU A O 1
ATOM 1815 N N . SER A 1 239 ? 10.540 6.133 -39.086 1.00 90.44 239 SER A N 1
ATOM 1816 C CA . SER A 1 239 ? 9.703 5.437 -40.079 1.00 90.44 239 SER A CA 1
ATOM 1817 C C . SER A 1 239 ? 10.456 4.481 -41.013 1.00 90.44 239 SER A C 1
ATOM 1819 O O . SER A 1 239 ? 9.848 3.569 -41.570 1.00 90.44 239 SER A O 1
ATOM 1821 N N . TRP A 1 240 ? 11.769 4.665 -41.185 1.00 89.19 240 TRP A N 1
ATOM 1822 C CA . TRP A 1 240 ? 12.630 3.749 -41.941 1.00 89.19 240 TRP A CA 1
ATOM 1823 C C . TRP A 1 240 ? 13.051 2.512 -41.133 1.00 89.19 240 TRP A C 1
ATOM 1825 O O . TRP A 1 240 ? 13.354 1.481 -41.727 1.00 89.19 240 TRP A O 1
ATOM 1835 N N . LEU A 1 241 ? 13.059 2.609 -39.798 1.00 89.56 241 LEU A N 1
ATOM 1836 C CA . LEU A 1 241 ? 13.402 1.521 -38.879 1.00 89.56 241 LEU A CA 1
ATOM 1837 C C . LEU A 1 241 ? 12.158 0.692 -38.530 1.00 89.56 241 LEU A C 1
ATOM 1839 O O . LEU A 1 241 ? 12.214 -0.535 -38.512 1.00 89.56 241 LEU A O 1
ATOM 1843 N N . VAL A 1 242 ? 11.033 1.371 -38.281 1.00 92.50 242 VAL A N 1
ATOM 1844 C CA . VAL A 1 242 ? 9.715 0.767 -38.050 1.00 92.50 242 VAL A CA 1
ATOM 1845 C C . VAL A 1 242 ? 8.666 1.633 -38.736 1.00 92.50 242 VAL A C 1
ATOM 1847 O O . VAL A 1 242 ? 8.427 2.772 -38.326 1.00 92.50 242 VAL A O 1
ATOM 1850 N N . LYS A 1 243 ? 8.019 1.114 -39.779 1.00 92.31 243 LYS A N 1
ATOM 1851 C CA . LYS A 1 243 ? 7.031 1.885 -40.539 1.00 92.31 243 LYS A CA 1
ATOM 1852 C C . LYS A 1 243 ? 5.818 2.193 -39.652 1.00 92.31 243 LYS A C 1
ATOM 1854 O O . LYS A 1 243 ? 5.338 1.300 -38.958 1.00 92.31 243 LYS A O 1
ATOM 1859 N N . PRO A 1 244 ? 5.291 3.428 -39.640 1.00 90.31 244 PRO A N 1
ATOM 1860 C CA . PRO A 1 244 ? 3.971 3.655 -39.073 1.00 90.31 244 PRO A CA 1
ATOM 1861 C C . PRO A 1 244 ? 2.932 2.895 -39.926 1.00 90.31 244 PRO A C 1
ATOM 1863 O O . PRO A 1 244 ? 3.033 2.923 -41.157 1.00 90.31 244 PRO A O 1
ATOM 1866 N N . PRO A 1 245 ? 1.947 2.217 -39.311 1.00 89.19 245 PRO A N 1
ATOM 1867 C CA . PRO A 1 245 ? 0.884 1.538 -40.050 1.00 89.19 245 PRO A CA 1
ATOM 1868 C C . PRO A 1 245 ? -0.013 2.561 -40.762 1.00 89.19 245 PRO A C 1
ATOM 1870 O O . PRO A 1 245 ? -0.132 3.708 -40.325 1.00 89.19 245 PRO A O 1
ATOM 1873 N N . SER A 1 246 ? -0.666 2.160 -41.851 1.00 86.56 246 SER A N 1
ATOM 1874 C CA . SER A 1 246 ? -1.520 3.051 -42.644 1.00 86.56 246 SER A CA 1
ATOM 1875 C C . SER A 1 246 ? -2.739 3.542 -41.857 1.00 86.56 246 SER A C 1
ATOM 1877 O O . SER A 1 246 ? -3.226 2.868 -40.949 1.00 86.56 246 SER A O 1
ATOM 1879 N N . GLU A 1 247 ? -3.289 4.698 -42.234 1.00 80.00 247 GLU A N 1
ATOM 1880 C CA . GLU A 1 247 ? -4.502 5.251 -41.609 1.00 80.00 247 GLU A CA 1
ATOM 1881 C C . GLU A 1 247 ? -5.670 4.250 -41.635 1.00 80.00 247 GLU A C 1
ATOM 1883 O O . GLU A 1 247 ? -6.393 4.107 -40.652 1.00 80.00 247 GLU A O 1
ATOM 1888 N N . THR A 1 248 ? -5.800 3.469 -42.715 1.00 75.62 248 THR A N 1
ATOM 1889 C CA . THR A 1 248 ? -6.851 2.443 -42.828 1.00 75.62 248 THR A CA 1
ATOM 1890 C C . THR A 1 248 ? -6.663 1.273 -41.861 1.00 75.62 248 THR A C 1
ATOM 1892 O O . THR A 1 248 ? -7.650 0.662 -41.462 1.00 75.62 248 THR A O 1
ATOM 1895 N N . GLU A 1 249 ? -5.425 0.926 -41.495 1.00 73.31 249 GLU A N 1
ATOM 1896 C CA . GLU A 1 249 ? -5.136 -0.094 -40.477 1.00 73.31 249 GLU A CA 1
ATOM 1897 C C . GLU A 1 249 ? -5.362 0.473 -39.074 1.00 73.31 249 GLU A C 1
ATOM 1899 O O . GLU A 1 249 ? -5.907 -0.215 -38.217 1.00 73.31 249 GLU A O 1
ATOM 1904 N N . GLN A 1 250 ? -5.009 1.743 -38.845 1.00 74.56 250 GLN A N 1
ATOM 1905 C CA . GLN A 1 250 ? -5.227 2.418 -37.564 1.00 74.56 250 GLN A CA 1
ATOM 1906 C C . GLN A 1 250 ? -6.721 2.574 -37.246 1.00 74.56 250 GLN A C 1
ATOM 1908 O O . GLN A 1 250 ? -7.132 2.243 -36.135 1.00 74.56 250 GLN A O 1
ATOM 1913 N N . LEU A 1 251 ? -7.545 2.977 -38.221 1.00 73.25 251 LEU A N 1
ATOM 1914 C CA . LEU A 1 251 ? -9.005 3.079 -38.074 1.00 73.25 251 LEU A CA 1
ATOM 1915 C C . LEU A 1 251 ? -9.689 1.720 -37.845 1.00 73.25 251 LEU A C 1
ATOM 1917 O O . LEU A 1 251 ? -10.693 1.657 -37.144 1.00 73.25 251 LEU A O 1
ATOM 1921 N N . ARG A 1 252 ? -9.143 0.633 -38.409 1.00 73.19 252 ARG A N 1
ATOM 1922 C CA . ARG A 1 252 ? -9.645 -0.742 -38.213 1.00 73.19 252 ARG A CA 1
ATOM 1923 C C . ARG A 1 252 ? -9.121 -1.420 -36.941 1.00 73.19 252 ARG A C 1
ATOM 1925 O O . ARG A 1 252 ? -9.617 -2.479 -36.576 1.00 73.19 252 ARG A O 1
ATOM 1932 N N . SER A 1 253 ? -8.121 -0.841 -36.278 1.00 74.12 253 SER A N 1
ATOM 1933 C CA . SER A 1 253 ? -7.548 -1.376 -35.037 1.00 74.12 253 SER A CA 1
ATOM 1934 C C . SER A 1 253 ? -8.401 -1.042 -33.804 1.00 74.12 253 SER A C 1
ATOM 1936 O O . SER A 1 253 ? -9.177 -0.082 -33.824 1.00 74.12 253 SER A O 1
ATOM 1938 N N . ARG A 1 254 ? -8.254 -1.811 -32.712 1.00 76.56 254 ARG A N 1
ATOM 1939 C CA . ARG A 1 254 ? -8.995 -1.577 -31.456 1.00 76.56 254 ARG A CA 1
ATOM 1940 C C . ARG A 1 254 ? -8.617 -0.200 -30.889 1.00 76.56 254 ARG A C 1
ATOM 1942 O O . ARG A 1 254 ? -7.452 0.060 -30.584 1.00 76.56 254 ARG A O 1
ATOM 1949 N N . GLN A 1 255 ? -9.617 0.672 -30.745 1.00 78.88 255 GLN A N 1
ATOM 1950 C CA . GLN A 1 255 ? -9.468 2.064 -30.306 1.00 78.88 255 GLN A CA 1
ATOM 1951 C C . GLN A 1 255 ? -9.266 2.156 -28.789 1.00 78.88 255 GLN A C 1
ATOM 1953 O O . GLN A 1 255 ? -10.175 2.481 -28.033 1.00 78.88 255 GLN A O 1
ATOM 1958 N N . ILE A 1 256 ? -8.053 1.849 -28.343 1.00 81.12 256 ILE A N 1
ATOM 1959 C CA . ILE A 1 256 ? -7.668 1.882 -26.933 1.00 81.12 256 ILE A CA 1
ATOM 1960 C C . ILE A 1 256 ? -7.368 3.313 -26.451 1.00 81.12 256 ILE A C 1
ATOM 1962 O O . ILE A 1 256 ? -6.655 4.080 -27.103 1.00 81.12 256 ILE A O 1
ATOM 1966 N N . SER A 1 257 ? -7.905 3.681 -25.288 1.00 85.81 257 SER A N 1
ATOM 1967 C CA . SER A 1 257 ? -7.616 4.959 -24.629 1.00 85.81 257 SER A CA 1
ATOM 1968 C C . SER A 1 257 ? -6.312 4.917 -23.823 1.00 85.81 257 SER A C 1
ATOM 1970 O O . SER A 1 257 ? -5.864 3.864 -23.363 1.00 85.81 257 SER A O 1
ATOM 1972 N N . PHE A 1 258 ? -5.726 6.090 -23.565 1.00 84.00 258 PHE A N 1
ATOM 1973 C CA . PHE A 1 258 ? -4.552 6.204 -22.692 1.00 84.00 258 PHE A CA 1
ATOM 1974 C C . PHE A 1 258 ? -4.808 5.625 -21.288 1.00 84.00 258 PHE A C 1
ATOM 1976 O O . PHE A 1 258 ? -3.950 4.932 -20.751 1.00 84.00 258 PHE A O 1
ATOM 1983 N N . ASN A 1 259 ? -5.999 5.830 -20.716 1.00 84.12 259 ASN A N 1
ATOM 1984 C CA . ASN A 1 259 ? -6.336 5.299 -19.391 1.00 84.12 259 ASN A CA 1
ATOM 1985 C C . ASN A 1 259 ? -6.421 3.763 -19.377 1.00 84.12 259 ASN A C 1
ATOM 1987 O O . ASN A 1 259 ? -5.940 3.149 -18.428 1.00 84.12 259 ASN A O 1
ATOM 1991 N N . GLN A 1 260 ? -6.949 3.137 -20.436 1.00 83.44 260 GLN A N 1
ATOM 1992 C CA . GLN A 1 260 ? -6.947 1.673 -20.574 1.00 83.44 260 GLN A CA 1
ATOM 1993 C C . GLN A 1 260 ? -5.523 1.110 -20.690 1.00 83.44 260 GLN A C 1
ATOM 1995 O O . GLN A 1 260 ? -5.221 0.122 -20.027 1.00 83.44 260 GLN A O 1
ATOM 2000 N N . ILE A 1 261 ? -4.621 1.759 -21.443 1.00 86.50 261 ILE A N 1
ATOM 2001 C CA . ILE A 1 261 ? -3.199 1.355 -21.489 1.00 86.50 261 ILE A CA 1
ATOM 2002 C C . ILE A 1 261 ? -2.563 1.429 -20.100 1.00 86.50 261 ILE A C 1
ATOM 2004 O O . ILE A 1 261 ? -1.850 0.512 -19.705 1.00 86.50 261 ILE A O 1
ATOM 2008 N N . ASN A 1 262 ? -2.824 2.504 -19.353 1.00 86.69 262 ASN A N 1
ATOM 2009 C CA . ASN A 1 262 ? -2.260 2.683 -18.016 1.00 86.69 262 ASN A CA 1
ATOM 2010 C C . ASN A 1 262 ? -2.681 1.533 -17.087 1.00 86.69 262 ASN A C 1
ATOM 2012 O O . ASN A 1 262 ? -1.820 0.907 -16.475 1.00 86.69 262 ASN A O 1
ATOM 2016 N N . ARG A 1 263 ? -3.985 1.217 -17.049 1.00 83.19 263 ARG A N 1
ATOM 2017 C CA . ARG A 1 263 ? -4.533 0.115 -16.244 1.00 83.19 263 ARG A CA 1
ATOM 2018 C C . ARG A 1 263 ? -3.990 -1.250 -16.686 1.00 83.19 263 ARG A C 1
ATOM 2020 O O . ARG A 1 263 ? -3.635 -2.055 -15.833 1.00 83.19 263 ARG A O 1
ATOM 2027 N N . LEU A 1 264 ? -3.869 -1.501 -17.994 1.00 87.19 264 LEU A N 1
ATOM 2028 C CA . LEU A 1 264 ? -3.331 -2.764 -18.518 1.00 87.19 264 LEU A CA 1
ATOM 2029 C C . LEU A 1 264 ? -1.853 -2.972 -18.147 1.00 87.19 264 LEU A C 1
ATOM 2031 O O . LEU A 1 264 ? -1.463 -4.071 -17.765 1.00 87.19 264 LEU A O 1
ATOM 2035 N N . GLU A 1 265 ? -1.037 -1.919 -18.216 1.00 89.06 265 GLU A N 1
ATOM 2036 C CA . GLU A 1 265 ? 0.376 -1.963 -17.813 1.00 89.06 265 GLU A CA 1
ATOM 2037 C C . GLU A 1 265 ? 0.559 -2.201 -16.314 1.00 89.06 265 GLU A C 1
ATOM 2039 O O . GLU A 1 265 ? 1.495 -2.887 -15.905 1.00 89.06 265 GLU A O 1
ATOM 2044 N N . ASP A 1 266 ? -0.332 -1.656 -15.486 1.00 85.06 266 ASP A N 1
ATOM 2045 C CA . ASP A 1 266 ? -0.300 -1.894 -14.047 1.00 85.06 266 ASP A CA 1
ATOM 2046 C C . ASP A 1 266 ? -0.797 -3.315 -13.707 1.00 85.06 266 ASP A C 1
ATOM 2048 O O . ASP A 1 266 ? -0.142 -3.998 -12.916 1.00 85.06 266 ASP A O 1
ATOM 2052 N N . LEU A 1 267 ? -1.825 -3.834 -14.397 1.00 84.44 267 LEU A N 1
ATOM 2053 C CA . LEU A 1 267 ? -2.213 -5.253 -14.327 1.00 84.44 267 LEU A CA 1
ATOM 2054 C C . LEU A 1 267 ? -1.076 -6.196 -14.736 1.00 84.44 267 LEU A C 1
ATOM 2056 O O . LEU A 1 267 ? -0.856 -7.206 -14.069 1.00 84.44 267 LEU A O 1
ATOM 2060 N N . TRP A 1 268 ? -0.316 -5.876 -15.789 1.00 87.81 268 TRP A N 1
ATOM 2061 C CA . TRP A 1 268 ? 0.807 -6.704 -16.246 1.00 87.81 268 TRP A CA 1
ATOM 2062 C C . TRP A 1 268 ? 1.955 -6.835 -15.237 1.00 87.81 268 TRP A C 1
ATOM 2064 O O . TRP A 1 268 ? 2.790 -7.727 -15.406 1.00 87.81 268 TRP A O 1
ATOM 2074 N N . ARG A 1 269 ? 1.991 -6.016 -14.176 1.00 81.75 269 ARG A N 1
ATOM 2075 C CA . ARG A 1 269 ? 2.935 -6.186 -13.057 1.00 81.75 269 ARG A CA 1
ATOM 2076 C C . ARG A 1 269 ? 2.567 -7.351 -12.144 1.00 81.75 269 ARG A C 1
ATOM 2078 O O . ARG A 1 269 ? 3.464 -7.987 -11.600 1.00 81.75 269 ARG A O 1
ATOM 2085 N N . GLU A 1 270 ? 1.271 -7.606 -11.960 1.00 79.38 270 GLU A N 1
ATOM 2086 C CA . GLU A 1 270 ? 0.756 -8.675 -11.092 1.00 79.38 270 GLU A CA 1
ATOM 2087 C C . GLU A 1 270 ? 0.383 -9.932 -11.907 1.00 79.38 270 GLU A C 1
ATOM 2089 O O . GLU A 1 270 ? 0.638 -11.052 -11.468 1.00 79.38 270 GLU A O 1
ATOM 2094 N N . ASN A 1 271 ? -0.139 -9.768 -13.129 1.00 82.06 271 ASN A N 1
ATOM 2095 C CA . ASN A 1 271 ? -0.472 -10.847 -14.060 1.00 82.06 271 ASN A CA 1
ATOM 2096 C C . ASN A 1 271 ? -0.016 -10.520 -15.494 1.00 82.06 271 ASN A C 1
ATOM 2098 O O . ASN A 1 271 ? -0.706 -9.840 -16.255 1.00 82.06 271 ASN A O 1
ATOM 2102 N N . ALA A 1 272 ? 1.118 -11.090 -15.908 1.00 82.50 272 ALA A N 1
ATOM 2103 C CA . ALA A 1 272 ? 1.692 -10.876 -17.236 1.00 82.50 272 ALA A CA 1
ATOM 2104 C C . ALA A 1 272 ? 0.807 -11.348 -18.412 1.00 82.50 272 ALA A C 1
ATOM 2106 O O . ALA A 1 272 ? 1.078 -10.946 -19.544 1.00 82.50 272 ALA A O 1
ATOM 2107 N N . ASN A 1 273 ? -0.228 -12.159 -18.169 1.00 80.94 273 ASN A N 1
ATOM 2108 C CA . ASN A 1 273 ? -1.144 -12.672 -19.193 1.00 80.94 273 ASN A CA 1
ATOM 2109 C C . ASN A 1 273 ? -2.503 -11.947 -19.215 1.00 80.94 273 ASN A C 1
ATOM 2111 O O . ASN A 1 273 ? -3.397 -12.383 -19.932 1.00 80.94 273 ASN A O 1
ATOM 2115 N N . ALA A 1 274 ? -2.675 -10.865 -18.443 1.00 81.69 274 ALA A N 1
ATOM 2116 C CA . ALA A 1 274 ? -3.908 -10.081 -18.466 1.00 81.69 274 ALA A CA 1
ATOM 2117 C C . ALA A 1 274 ? -4.191 -9.511 -19.868 1.00 81.69 274 ALA A C 1
ATOM 2119 O O . ALA A 1 274 ? -3.292 -9.037 -20.569 1.00 81.69 274 ALA A O 1
ATOM 2120 N N . THR A 1 275 ? -5.455 -9.549 -20.261 1.00 78.44 275 THR A N 1
ATOM 2121 C CA . THR A 1 275 ? -5.979 -9.052 -21.534 1.00 78.44 275 THR A CA 1
ATOM 2122 C C . THR A 1 275 ? -6.765 -7.759 -21.325 1.00 78.44 275 THR A C 1
ATOM 2124 O O . THR A 1 275 ? -7.038 -7.341 -20.201 1.00 78.44 275 THR A O 1
ATOM 2127 N N . LEU A 1 276 ? -7.166 -7.109 -22.417 1.00 71.25 276 LEU A N 1
ATOM 2128 C CA . LEU A 1 276 ? -8.063 -5.954 -22.339 1.00 71.25 276 LEU A CA 1
ATOM 2129 C C . LEU A 1 276 ? -9.471 -6.325 -21.851 1.00 71.25 276 LEU A C 1
ATOM 2131 O O . LEU A 1 276 ? -10.105 -5.503 -21.205 1.00 71.25 276 LEU A O 1
ATOM 2135 N N . GLU A 1 277 ? -9.930 -7.554 -22.088 1.00 69.62 277 GLU A N 1
ATOM 2136 C CA . GLU A 1 277 ? -11.205 -8.052 -21.551 1.00 69.62 277 GLU A CA 1
ATOM 2137 C C . GLU A 1 277 ? -11.145 -8.266 -20.029 1.00 69.62 277 GLU A C 1
ATOM 2139 O O . GLU A 1 277 ? -12.165 -8.188 -19.349 1.00 69.62 277 GLU A O 1
ATOM 2144 N N . ASP A 1 278 ? -9.951 -8.438 -19.449 1.00 68.25 278 ASP A N 1
ATOM 2145 C CA . ASP A 1 278 ? -9.782 -8.422 -17.992 1.00 68.25 278 ASP A CA 1
ATOM 2146 C C . ASP A 1 278 ? -9.983 -7.021 -17.383 1.00 68.25 278 ASP A C 1
ATOM 2148 O O . ASP A 1 278 ? -10.325 -6.940 -16.208 1.00 68.25 278 ASP A O 1
ATOM 2152 N N . LEU A 1 279 ? -9.853 -5.929 -18.154 1.00 64.00 279 LEU A N 1
ATOM 2153 C CA . LEU A 1 279 ? -10.241 -4.579 -17.698 1.00 64.00 279 LEU A CA 1
ATOM 2154 C C . LEU A 1 279 ? -11.762 -4.374 -17.666 1.00 64.00 279 LEU A C 1
ATOM 2156 O O . LEU A 1 279 ? -12.239 -3.469 -16.986 1.00 64.00 279 LEU A O 1
ATOM 2160 N N . GLU A 1 280 ? -12.511 -5.168 -18.431 1.00 59.28 280 GLU A N 1
ATOM 2161 C CA . GLU A 1 280 ? -13.972 -5.071 -18.548 1.00 59.28 280 GLU A CA 1
ATOM 2162 C C . GLU A 1 280 ? -14.690 -5.982 -17.537 1.00 59.28 280 GLU A C 1
ATOM 2164 O O . GLU A 1 280 ? -15.901 -5.869 -17.339 1.00 59.28 280 GLU A O 1
ATOM 2169 N N . LYS A 1 281 ? -13.950 -6.852 -16.833 1.00 59.12 281 LYS A N 1
ATOM 2170 C CA . LYS A 1 281 ? -14.490 -7.677 -15.747 1.00 59.12 281 LYS A CA 1
ATOM 2171 C C . LYS A 1 281 ? -14.890 -6.796 -14.552 1.00 59.12 281 LYS A C 1
ATOM 2173 O O . LYS A 1 281 ? -14.030 -6.111 -13.989 1.00 59.12 281 LYS A O 1
ATOM 2178 N N . PRO A 1 282 ? -16.158 -6.844 -14.096 1.00 44.69 282 PRO A N 1
ATOM 2179 C CA . PRO A 1 282 ? -16.599 -6.060 -12.949 1.00 44.69 282 PRO A CA 1
ATOM 2180 C C . PRO A 1 282 ? -15.819 -6.477 -11.695 1.00 44.69 282 PRO A C 1
ATOM 2182 O O . PRO A 1 282 ? -15.869 -7.632 -11.272 1.00 44.69 282 PRO A O 1
ATOM 2185 N N . GLY A 1 283 ? -15.083 -5.524 -11.119 1.00 55.31 283 GLY A N 1
ATOM 2186 C CA . GLY A 1 283 ? -14.185 -5.739 -9.979 1.00 55.31 283 GLY A CA 1
ATOM 2187 C C . GLY A 1 283 ? -12.729 -5.314 -10.207 1.00 55.31 283 GLY A C 1
ATOM 2188 O O . GLY A 1 283 ? -11.976 -5.277 -9.236 1.00 55.31 283 GLY A O 1
ATOM 2189 N N . VAL A 1 284 ? -12.329 -4.958 -11.434 1.00 51.50 284 VAL A N 1
ATOM 2190 C CA . VAL A 1 284 ? -10.974 -4.452 -11.749 1.00 51.50 284 VAL A CA 1
ATOM 2191 C C . VAL A 1 284 ? -10.921 -2.914 -11.673 1.00 51.50 284 VAL A C 1
ATOM 2193 O O . VAL A 1 284 ? -10.661 -2.217 -12.650 1.00 51.50 284 VAL A O 1
ATOM 2196 N N . ASP A 1 285 ? -11.179 -2.417 -10.459 1.00 52.50 285 ASP A N 1
ATOM 2197 C CA . ASP A 1 285 ? -11.149 -1.011 -10.018 1.00 52.50 285 ASP A CA 1
ATOM 2198 C C . ASP A 1 285 ? -12.110 -0.024 -10.720 1.00 52.50 285 ASP A C 1
ATOM 2200 O O . ASP A 1 285 ? -11.781 0.663 -11.697 1.00 52.50 285 ASP A O 1
ATOM 2204 N N . ASP A 1 286 ? -13.270 0.164 -10.079 1.00 58.41 286 ASP A N 1
ATOM 2205 C CA . ASP A 1 286 ? -13.847 1.505 -9.959 1.00 58.41 286 ASP A CA 1
ATOM 2206 C C . ASP A 1 286 ? -12.915 2.348 -9.078 1.00 58.41 286 ASP A C 1
ATOM 2208 O O . ASP A 1 286 ? -12.636 1.994 -7.930 1.00 58.41 286 ASP A O 1
ATOM 2212 N N . GLU A 1 287 ? -12.451 3.482 -9.606 1.00 69.56 287 GLU A N 1
ATOM 2213 C CA . GLU A 1 287 ? -11.728 4.485 -8.821 1.00 69.56 287 GLU A CA 1
ATOM 2214 C C . GLU A 1 287 ? -12.611 4.895 -7.625 1.00 69.56 287 GLU A C 1
ATOM 2216 O O . GLU A 1 287 ? -13.785 5.230 -7.830 1.00 69.56 287 GLU A O 1
ATOM 2221 N N . PRO A 1 288 ? -12.116 4.810 -6.373 1.00 76.94 288 PRO A N 1
ATOM 2222 C CA . PRO A 1 288 ? -12.977 4.885 -5.201 1.00 76.94 288 PRO A CA 1
ATOM 2223 C C . PRO A 1 288 ? -13.695 6.232 -5.149 1.00 76.94 288 PRO A C 1
ATOM 2225 O O . PRO A 1 288 ? -13.079 7.291 -5.288 1.00 76.94 288 PRO A O 1
ATOM 2228 N N . GLN A 1 289 ? -15.010 6.183 -4.933 1.00 80.25 289 GLN A N 1
ATOM 2229 C CA . GLN A 1 289 ? -15.846 7.379 -4.930 1.00 80.25 289 GLN A CA 1
ATOM 2230 C C . GLN A 1 289 ? -15.336 8.410 -3.905 1.00 80.25 289 GLN A C 1
ATOM 2232 O O . GLN A 1 289 ? -14.944 8.038 -2.794 1.00 80.25 289 GLN A O 1
ATOM 2237 N N . PRO A 1 290 ? -15.343 9.713 -4.244 1.00 88.62 290 PRO A N 1
ATOM 2238 C CA . PRO A 1 290 ? -14.885 10.750 -3.333 1.00 88.62 290 PRO A CA 1
ATOM 2239 C C . PRO A 1 290 ? -15.795 10.842 -2.104 1.00 88.62 290 PRO A C 1
ATOM 2241 O O . PRO A 1 290 ? -17.015 10.697 -2.195 1.00 88.62 290 PRO A O 1
ATOM 2244 N N . ILE A 1 291 ? -15.199 11.143 -0.947 1.00 93.88 291 ILE A N 1
ATOM 2245 C CA . ILE A 1 291 ? -15.957 11.374 0.286 1.00 93.88 291 ILE A CA 1
ATOM 2246 C C . ILE A 1 291 ? -16.899 12.576 0.141 1.00 93.88 291 ILE A C 1
ATOM 2248 O O . ILE A 1 291 ? -16.554 13.605 -0.442 1.00 93.88 291 ILE A O 1
ATOM 2252 N N . LEU A 1 292 ? -18.092 12.451 0.716 1.00 90.62 292 LEU A N 1
ATOM 2253 C CA . LEU A 1 292 ? -19.138 13.467 0.670 1.00 90.62 292 LEU A CA 1
ATOM 2254 C C . LEU A 1 292 ? -19.259 14.203 2.012 1.00 90.62 292 LEU A C 1
ATOM 2256 O O . LEU A 1 292 ? -18.972 13.658 3.079 1.00 90.62 292 LEU A O 1
ATOM 2260 N N . MET A 1 293 ? -19.740 15.447 1.964 1.00 93.69 293 MET A N 1
ATOM 2261 C CA . MET A 1 293 ? -20.122 16.213 3.164 1.00 93.69 293 MET A CA 1
ATOM 2262 C C . MET A 1 293 ? -21.496 15.804 3.715 1.00 93.69 293 MET A C 1
ATOM 2264 O O . MET A 1 293 ? -21.818 16.096 4.866 1.00 93.69 293 MET A O 1
ATOM 2268 N N . ARG A 1 294 ? -22.312 15.153 2.881 1.00 89.56 294 ARG A N 1
ATOM 2269 C CA . ARG A 1 294 ? -23.631 14.622 3.209 1.00 89.56 294 ARG A CA 1
ATOM 2270 C C . ARG A 1 294 ? -23.843 13.325 2.439 1.00 89.56 294 ARG A C 1
ATOM 2272 O O . ARG A 1 294 ? -23.513 13.265 1.260 1.00 89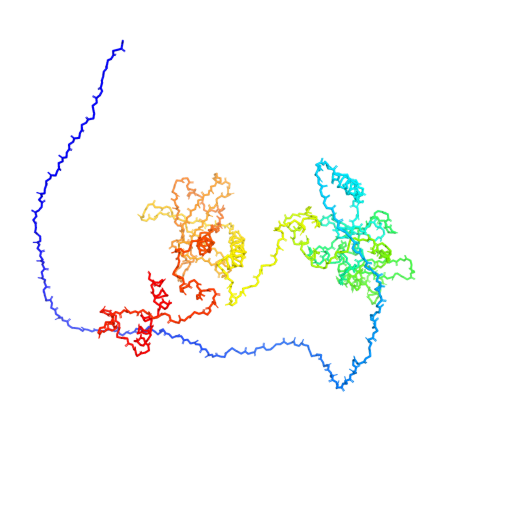.56 294 ARG A O 1
ATOM 2279 N N . TYR A 1 295 ? -24.410 12.340 3.114 1.00 84.50 295 TYR A N 1
ATOM 2280 C CA . TYR A 1 295 ? -24.757 11.029 2.575 1.00 84.50 295 TYR A CA 1
ATOM 2281 C C . TYR A 1 295 ? -26.282 10.894 2.590 1.00 84.50 295 TYR A C 1
ATOM 2283 O O . TYR A 1 295 ? -26.939 11.564 3.381 1.00 84.50 295 TYR A O 1
ATOM 2291 N N . GLU A 1 296 ? -26.846 10.069 1.717 1.00 79.00 296 GLU A N 1
ATOM 2292 C CA . GLU A 1 296 ? -28.284 9.770 1.681 1.00 79.00 296 GLU A CA 1
ATOM 2293 C C . GLU A 1 296 ? -28.682 8.816 2.818 1.00 79.00 296 GLU A C 1
ATOM 2295 O O . GLU A 1 296 ? -29.637 9.063 3.560 1.00 79.00 296 GLU A O 1
ATOM 2300 N N . ASP A 1 297 ? -27.892 7.758 2.998 1.00 75.38 297 ASP A N 1
ATOM 2301 C CA . ASP A 1 297 ? -28.043 6.762 4.050 1.00 75.38 297 ASP A CA 1
ATOM 2302 C C . ASP A 1 297 ? -26.682 6.172 4.485 1.00 75.38 297 ASP A C 1
ATOM 2304 O O . ASP A 1 297 ? -25.607 6.540 3.993 1.00 75.38 297 ASP A O 1
ATOM 2308 N N . ALA A 1 298 ? -26.719 5.247 5.444 1.00 75.69 298 ALA A N 1
ATOM 2309 C CA . ALA A 1 298 ? -25.530 4.551 5.919 1.00 75.69 298 ALA A CA 1
ATOM 2310 C C . ALA A 1 298 ? -24.993 3.477 4.948 1.00 75.69 298 ALA A C 1
ATOM 2312 O O . ALA A 1 298 ? -23.825 3.102 5.072 1.00 75.69 298 ALA A O 1
ATOM 2313 N N . TYR A 1 299 ? -25.777 3.022 3.960 1.00 72.94 299 TYR A N 1
ATOM 2314 C CA . TYR A 1 299 ? -25.290 2.126 2.905 1.00 72.94 299 TYR A CA 1
ATOM 2315 C C . TYR A 1 299 ? -24.380 2.882 1.936 1.00 72.94 299 TYR A C 1
ATOM 2317 O O . TYR A 1 299 ? -23.285 2.411 1.641 1.00 72.94 299 TYR A O 1
ATOM 2325 N N . GLN A 1 300 ? -24.758 4.090 1.512 1.00 77.31 300 GLN A N 1
ATOM 2326 C CA . GLN A 1 300 ? -23.902 4.973 0.722 1.00 77.31 300 GLN A CA 1
ATOM 2327 C C . GLN A 1 300 ? -22.616 5.324 1.485 1.00 77.31 300 GLN A C 1
ATOM 2329 O O . GLN A 1 300 ? -21.527 5.253 0.916 1.00 77.31 300 GLN A O 1
ATOM 2334 N N . TYR A 1 301 ? -22.712 5.620 2.787 1.00 81.44 301 TYR A N 1
ATOM 2335 C CA . TYR A 1 301 ? -21.533 5.830 3.635 1.00 81.44 301 TYR A CA 1
ATOM 2336 C C . TYR A 1 301 ? -20.601 4.603 3.641 1.00 81.44 301 TYR A C 1
ATOM 2338 O O . TYR A 1 301 ? -19.394 4.743 3.432 1.00 81.44 301 TYR A O 1
ATOM 2346 N N . GLN A 1 302 ? -21.145 3.393 3.832 1.00 78.44 302 GLN A N 1
ATOM 2347 C CA . GLN A 1 302 ? -20.369 2.149 3.787 1.00 78.44 302 GLN A CA 1
ATOM 2348 C C . GLN A 1 302 ? -19.754 1.902 2.400 1.00 78.44 302 GLN A C 1
ATOM 2350 O O . GLN A 1 302 ? -18.597 1.496 2.319 1.00 78.44 302 GLN A O 1
ATOM 2355 N N . ASN A 1 303 ? -20.493 2.149 1.319 1.00 80.31 303 ASN A N 1
ATOM 2356 C CA . ASN A 1 303 ? -20.035 1.908 -0.050 1.00 80.31 303 ASN A CA 1
ATOM 2357 C C . ASN A 1 303 ? -18.897 2.852 -0.465 1.00 80.31 303 ASN A C 1
ATOM 2359 O O . ASN A 1 303 ? -18.057 2.459 -1.268 1.00 80.31 303 ASN A O 1
ATOM 2363 N N . ILE A 1 304 ? -18.832 4.058 0.109 1.00 85.44 304 ILE A N 1
ATOM 2364 C CA . ILE A 1 304 ? -17.754 5.026 -0.134 1.00 85.44 304 ILE A CA 1
ATOM 2365 C C . ILE A 1 304 ? -16.540 4.744 0.771 1.00 85.44 304 ILE A C 1
ATOM 2367 O O . ILE A 1 304 ? -15.418 4.619 0.284 1.00 85.44 304 ILE A O 1
ATOM 2371 N N . PHE A 1 305 ? -16.729 4.586 2.087 1.00 89.94 305 PHE A N 1
ATOM 2372 C CA . PHE A 1 305 ? -15.602 4.370 3.011 1.00 89.94 305 PHE A CA 1
ATOM 2373 C C . PHE A 1 305 ? -15.054 2.934 3.022 1.00 89.94 305 PHE A C 1
ATOM 2375 O O . PHE A 1 305 ? -13.878 2.733 3.326 1.00 89.94 305 PHE A O 1
ATOM 2382 N N . GLY A 1 306 ? -15.865 1.929 2.686 1.00 86.69 306 GLY A N 1
ATOM 2383 C CA . GLY A 1 306 ? -15.472 0.518 2.649 1.00 86.69 306 GLY A CA 1
ATOM 2384 C C . GLY A 1 306 ? -14.278 0.245 1.725 1.00 86.69 306 GLY A C 1
ATOM 2385 O O . GLY A 1 306 ? -13.282 -0.313 2.198 1.00 86.69 306 GLY A O 1
ATOM 2386 N N . PRO A 1 307 ? -14.319 0.665 0.445 1.00 88.81 307 PRO A N 1
ATOM 2387 C CA . PRO A 1 307 ? -13.182 0.580 -0.469 1.00 88.81 307 PRO A CA 1
ATOM 2388 C C . PRO A 1 307 ? -11.949 1.336 0.035 1.00 88.81 307 PRO A C 1
ATOM 2390 O O . PRO A 1 307 ? -10.859 0.773 0.027 1.00 88.81 307 PRO A O 1
ATOM 2393 N N . LEU A 1 308 ? -12.110 2.557 0.561 1.00 92.00 308 LEU A N 1
ATOM 2394 C CA . LEU A 1 308 ? -10.995 3.361 1.086 1.00 92.00 308 LEU A CA 1
ATOM 2395 C C . LEU A 1 308 ? -10.267 2.656 2.244 1.00 92.00 308 LEU A C 1
ATOM 2397 O O . LEU A 1 308 ? -9.042 2.556 2.243 1.00 92.00 308 LEU A O 1
ATOM 2401 N N . VAL A 1 309 ? -11.017 2.095 3.200 1.00 93.00 309 VAL A N 1
ATOM 2402 C CA . VAL A 1 309 ? -10.456 1.314 4.318 1.00 93.00 309 VAL A CA 1
ATOM 2403 C C . VAL A 1 309 ? -9.769 0.035 3.828 1.00 93.00 309 VAL A C 1
ATOM 2405 O O . VAL A 1 309 ? -8.789 -0.394 4.435 1.00 93.00 309 VAL A O 1
ATOM 2408 N N . LYS A 1 310 ? -10.254 -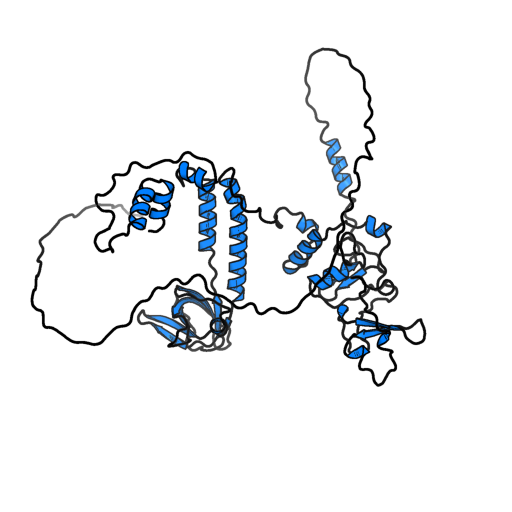0.581 2.741 1.00 87.88 310 LYS A N 1
ATOM 2409 C CA . LYS A 1 310 ? -9.614 -1.755 2.132 1.00 87.88 310 LYS A CA 1
ATOM 2410 C C . LYS A 1 310 ? -8.293 -1.385 1.446 1.00 87.88 310 LYS A C 1
ATOM 2412 O O . LYS A 1 310 ? -7.302 -2.062 1.684 1.00 87.88 310 LYS A O 1
ATOM 2417 N N . ILE A 1 311 ? -8.264 -0.309 0.658 1.00 89.25 311 ILE A N 1
ATOM 2418 C CA . ILE A 1 311 ? -7.053 0.176 -0.026 1.00 89.25 311 ILE A CA 1
ATOM 2419 C C . ILE A 1 311 ? -5.954 0.499 0.996 1.00 89.25 311 ILE A C 1
ATOM 2421 O O . ILE A 1 311 ? -4.818 0.062 0.825 1.00 89.25 311 ILE A O 1
ATOM 2425 N N . GLU A 1 312 ? -6.296 1.178 2.097 1.00 92.56 312 GLU A N 1
ATOM 2426 C CA . GLU A 1 312 ? -5.351 1.447 3.190 1.00 92.56 312 GLU A CA 1
ATOM 2427 C C . GLU A 1 312 ? -4.866 0.152 3.870 1.00 92.56 312 GLU A C 1
ATOM 2429 O O . GLU A 1 312 ? -3.679 0.015 4.158 1.00 92.56 312 GLU A O 1
ATOM 2434 N N . ALA A 1 313 ? -5.752 -0.829 4.086 1.00 91.62 313 ALA A N 1
ATOM 2435 C CA . ALA A 1 313 ? -5.385 -2.126 4.662 1.00 91.62 313 ALA A CA 1
ATOM 2436 C C . ALA A 1 313 ? -4.415 -2.914 3.764 1.00 91.62 313 ALA A C 1
ATOM 2438 O O . ALA A 1 313 ? -3.426 -3.463 4.250 1.00 91.62 313 ALA A O 1
ATOM 2439 N N . ASP A 1 314 ? -4.687 -2.955 2.458 1.00 88.62 314 ASP A N 1
ATOM 2440 C CA . ASP A 1 314 ? -3.848 -3.629 1.467 1.00 88.62 314 ASP A CA 1
ATOM 2441 C C . ASP A 1 314 ? -2.498 -2.901 1.296 1.00 88.62 314 ASP A C 1
ATOM 2443 O O . ASP A 1 314 ? -1.461 -3.553 1.145 1.00 88.62 314 ASP A O 1
ATOM 2447 N N . TYR A 1 315 ? -2.478 -1.565 1.395 1.00 89.50 315 TYR A N 1
ATOM 2448 C CA . TYR A 1 315 ? -1.254 -0.759 1.393 1.00 89.50 315 TYR A CA 1
ATOM 2449 C C . TYR A 1 315 ? -0.401 -0.982 2.652 1.00 89.50 315 TYR A C 1
ATOM 2451 O O . TYR A 1 315 ? 0.781 -1.304 2.526 1.00 89.50 315 TYR A O 1
ATOM 2459 N N . ASP A 1 316 ? -0.979 -0.887 3.856 1.00 89.56 316 ASP A N 1
ATOM 2460 C CA . ASP A 1 316 ? -0.278 -1.144 5.126 1.00 89.56 316 ASP A CA 1
ATOM 2461 C C . ASP A 1 316 ? 0.258 -2.582 5.191 1.00 89.56 316 ASP A C 1
ATOM 2463 O O . ASP A 1 316 ? 1.395 -2.806 5.612 1.00 89.56 316 ASP A O 1
ATOM 2467 N N . LYS A 1 317 ? -0.503 -3.559 4.678 1.00 89.75 317 LYS A N 1
ATOM 2468 C CA . LYS A 1 317 ? -0.042 -4.944 4.541 1.00 89.75 317 LYS A CA 1
ATOM 2469 C C . LYS A 1 317 ? 1.188 -5.049 3.640 1.00 89.75 317 LYS A C 1
ATOM 2471 O O . LYS A 1 317 ? 2.217 -5.561 4.086 1.00 89.75 317 LYS A O 1
ATOM 2476 N N . ARG A 1 318 ? 1.106 -4.545 2.400 1.00 87.12 318 ARG A N 1
ATOM 2477 C CA . ARG A 1 318 ? 2.224 -4.548 1.434 1.00 87.12 318 ARG A CA 1
ATOM 2478 C C . ARG A 1 318 ? 3.454 -3.838 2.023 1.00 87.12 318 ARG A C 1
ATOM 2480 O O . ARG A 1 318 ? 4.571 -4.345 1.911 1.00 87.12 318 ARG A O 1
ATOM 2487 N N . LEU A 1 319 ? 3.251 -2.712 2.712 1.00 85.44 319 LEU A N 1
ATOM 2488 C CA . LEU A 1 319 ? 4.310 -1.953 3.378 1.00 85.44 319 LEU A CA 1
ATOM 2489 C C . LEU A 1 319 ? 4.972 -2.769 4.500 1.00 85.44 319 LEU A C 1
ATOM 2491 O O . LEU A 1 319 ? 6.192 -2.922 4.493 1.00 85.44 319 LEU A O 1
ATOM 2495 N N . LYS A 1 320 ? 4.199 -3.350 5.425 1.00 85.62 320 LYS A N 1
ATOM 2496 C CA . LYS A 1 320 ? 4.728 -4.175 6.526 1.00 85.62 320 LYS A CA 1
ATOM 2497 C C . LYS A 1 320 ? 5.457 -5.426 6.030 1.00 85.62 320 LYS A C 1
ATOM 2499 O O . LYS A 1 320 ? 6.546 -5.715 6.518 1.00 85.62 320 LYS A O 1
ATOM 2504 N N . GLU A 1 321 ? 4.915 -6.131 5.038 1.00 84.94 321 GLU A N 1
ATOM 2505 C CA . GLU A 1 321 ? 5.541 -7.335 4.468 1.00 84.94 321 GLU A CA 1
ATOM 2506 C C . GLU A 1 321 ? 6.875 -7.009 3.754 1.00 84.94 321 GLU A C 1
ATOM 2508 O O . GLU A 1 321 ? 7.835 -7.781 3.840 1.00 84.94 321 GLU A O 1
ATOM 2513 N N . SER A 1 322 ? 6.999 -5.822 3.143 1.00 84.19 322 SER A N 1
ATOM 2514 C CA . SER A 1 322 ? 8.253 -5.362 2.516 1.00 84.19 322 SER A CA 1
ATOM 2515 C C . SER A 1 322 ? 9.365 -4.953 3.498 1.00 84.19 322 SER A C 1
ATOM 2517 O O . SER A 1 322 ? 10.531 -4.887 3.108 1.00 84.19 322 SER A O 1
ATOM 2519 N N . GLN A 1 323 ? 9.052 -4.727 4.781 1.00 84.38 323 GLN A N 1
ATOM 2520 C CA . GLN A 1 323 ? 10.013 -4.292 5.813 1.00 84.38 323 GLN A CA 1
ATOM 2521 C C . GLN A 1 323 ? 10.855 -5.434 6.416 1.00 84.38 323 GLN A C 1
ATOM 2523 O O . GLN A 1 323 ? 11.528 -5.237 7.432 1.00 84.38 323 GLN A O 1
ATOM 2528 N N . THR A 1 324 ? 10.849 -6.611 5.787 1.00 87.88 324 THR A N 1
ATOM 2529 C CA . THR A 1 324 ? 11.653 -7.778 6.177 1.00 87.88 324 THR A CA 1
ATOM 2530 C C . THR A 1 324 ? 13.145 -7.427 6.287 1.00 87.88 324 THR A C 1
ATOM 2532 O O . THR A 1 324 ? 13.721 -6.771 5.412 1.00 87.88 324 THR A O 1
ATOM 2535 N N . GLN A 1 325 ? 13.781 -7.864 7.376 1.00 87.88 325 GLN A N 1
ATOM 2536 C CA . GLN A 1 325 ? 15.218 -7.702 7.616 1.00 87.88 325 GLN A CA 1
ATOM 2537 C C . GLN A 1 325 ? 15.898 -9.073 7.607 1.00 87.88 325 GLN A C 1
ATOM 2539 O O . GLN A 1 325 ? 15.460 -9.978 8.319 1.00 87.88 325 GLN A O 1
ATOM 2544 N N . THR A 1 326 ? 16.955 -9.229 6.812 1.00 90.50 326 THR A N 1
ATOM 2545 C CA . THR A 1 326 ? 17.788 -10.440 6.757 1.00 90.50 326 THR A CA 1
ATOM 2546 C C . THR A 1 326 ? 19.058 -10.267 7.588 1.00 90.50 326 THR A C 1
ATOM 2548 O O . THR A 1 326 ? 19.341 -9.174 8.078 1.00 90.50 326 THR A O 1
ATOM 2551 N N . ASP A 1 327 ? 19.811 -11.357 7.750 1.00 89.00 327 ASP A N 1
ATOM 2552 C CA . ASP A 1 327 ? 21.180 -11.358 8.288 1.00 89.00 327 ASP A CA 1
ATOM 2553 C C . ASP A 1 327 ? 21.308 -10.759 9.699 1.00 89.00 327 ASP A C 1
ATOM 2555 O O . ASP A 1 327 ? 22.307 -10.144 10.068 1.00 89.00 327 ASP A O 1
ATOM 2559 N N . ILE A 1 328 ? 20.277 -10.983 10.513 1.00 91.69 328 ILE A N 1
ATOM 2560 C CA . ILE A 1 328 ? 20.203 -10.526 11.897 1.00 91.69 328 ILE A CA 1
ATOM 2561 C C . ILE A 1 328 ? 21.045 -11.441 12.788 1.00 91.69 328 ILE A C 1
ATOM 2563 O O . ILE A 1 328 ? 20.885 -12.668 12.781 1.00 91.69 328 ILE A O 1
ATOM 2567 N N . THR A 1 329 ? 21.888 -10.825 13.616 1.00 92.44 329 THR A N 1
ATOM 2568 C CA . THR A 1 329 ? 22.588 -11.500 14.713 1.00 92.44 329 THR A CA 1
ATOM 2569 C C . THR A 1 329 ? 21.758 -11.413 15.992 1.00 92.44 329 THR A C 1
ATOM 2571 O O . THR A 1 329 ? 21.390 -10.321 16.424 1.00 92.44 329 THR A O 1
ATOM 2574 N N . ILE A 1 330 ? 21.470 -12.563 16.605 1.00 94.62 330 ILE A N 1
ATOM 2575 C CA . ILE A 1 330 ? 20.655 -12.695 17.817 1.00 94.62 330 ILE A CA 1
ATOM 2576 C C . ILE A 1 330 ? 21.515 -13.114 19.009 1.00 94.62 330 ILE A C 1
ATOM 2578 O O . ILE A 1 330 ? 22.231 -14.116 18.969 1.00 94.62 330 ILE A O 1
ATOM 2582 N N . ARG A 1 331 ? 21.354 -12.386 20.115 1.00 94.81 331 ARG A N 1
ATOM 2583 C CA . ARG A 1 331 ? 21.793 -12.761 21.459 1.00 94.81 331 ARG A CA 1
ATOM 2584 C C . ARG A 1 331 ? 20.596 -13.313 22.239 1.00 94.81 331 ARG A C 1
ATOM 2586 O O . ARG A 1 331 ? 19.635 -12.597 22.516 1.00 94.81 331 ARG A O 1
ATOM 2593 N N . TRP A 1 332 ? 20.650 -14.593 22.593 1.00 95.38 332 TRP A N 1
ATOM 2594 C CA . TRP A 1 332 ? 19.596 -15.258 23.363 1.00 95.38 332 TRP A CA 1
ATOM 2595 C C . TRP A 1 332 ? 19.699 -14.973 24.860 1.00 95.38 332 TRP A C 1
ATOM 2597 O O . TRP A 1 332 ? 20.792 -14.879 25.414 1.00 95.38 332 TRP A O 1
ATOM 2607 N N . ASP A 1 333 ? 18.544 -14.881 25.512 1.00 94.50 333 ASP A N 1
ATOM 2608 C CA . ASP A 1 333 ? 18.420 -14.614 26.943 1.00 94.50 333 ASP A CA 1
ATOM 2609 C C . ASP A 1 333 ? 17.165 -15.305 27.517 1.00 94.50 333 ASP A C 1
ATOM 2611 O O . ASP A 1 333 ? 16.317 -15.826 26.776 1.00 94.50 333 ASP A O 1
ATOM 2615 N N . LEU A 1 334 ? 17.042 -15.344 28.843 1.00 93.62 334 LEU A N 1
ATOM 2616 C CA . LEU A 1 334 ? 15.908 -15.939 29.547 1.00 93.62 334 LEU A CA 1
ATOM 2617 C C . LEU A 1 334 ? 15.351 -14.947 30.572 1.00 93.62 334 LEU A C 1
ATOM 2619 O O . LEU A 1 334 ? 15.978 -14.644 31.585 1.00 93.62 334 LEU A O 1
ATOM 2623 N N . GLY A 1 335 ? 14.148 -14.443 30.298 1.00 90.75 335 GLY A N 1
ATOM 2624 C CA . GLY A 1 335 ? 13.471 -13.485 31.162 1.00 90.75 335 GLY A CA 1
ATOM 2625 C C . GLY A 1 335 ? 13.123 -14.081 32.528 1.00 90.75 335 GLY A C 1
ATOM 2626 O O . GLY A 1 335 ? 12.936 -15.289 32.677 1.00 90.75 335 GLY A O 1
ATOM 2627 N N . LEU A 1 336 ? 12.955 -13.220 33.536 1.00 92.62 336 LEU A N 1
ATOM 2628 C CA . LEU A 1 336 ? 12.564 -13.632 34.896 1.00 92.62 336 LEU A CA 1
ATOM 2629 C C . LEU A 1 336 ? 11.232 -14.411 34.927 1.00 92.62 336 LEU A C 1
ATOM 2631 O O . LEU A 1 336 ? 11.010 -15.236 35.809 1.00 92.62 336 LEU A O 1
ATOM 2635 N N . ASN A 1 337 ? 10.375 -14.197 33.925 1.00 92.50 337 ASN A N 1
ATOM 2636 C CA . ASN A 1 337 ? 9.131 -14.929 33.672 1.00 92.50 337 ASN A CA 1
ATOM 2637 C C . ASN A 1 337 ? 9.325 -16.309 32.996 1.00 92.50 337 ASN A C 1
ATOM 2639 O O . ASN A 1 337 ? 8.347 -16.901 32.545 1.00 92.50 337 ASN A O 1
ATOM 2643 N N . GLN A 1 338 ? 10.564 -16.808 32.907 1.00 90.94 338 GLN A N 1
ATOM 2644 C CA . GLN A 1 338 ? 10.965 -18.065 32.258 1.00 90.94 338 GLN A CA 1
ATOM 2645 C C . GLN A 1 338 ? 10.695 -18.137 30.742 1.00 90.94 338 GLN A C 1
ATOM 2647 O O . GLN A 1 338 ? 10.744 -19.219 30.151 1.00 90.94 338 GLN A O 1
ATOM 2652 N N . LYS A 1 339 ? 10.447 -17.001 30.077 1.00 93.19 339 LYS A N 1
ATOM 2653 C CA . LYS A 1 339 ? 10.330 -16.942 28.614 1.00 93.19 339 LYS A CA 1
ATOM 2654 C C . LYS A 1 339 ? 11.674 -16.668 27.943 1.00 93.19 339 LYS A C 1
ATOM 2656 O O . LYS A 1 339 ? 12.559 -16.027 28.506 1.00 93.19 339 LYS A O 1
ATOM 2661 N N . ARG A 1 340 ? 11.814 -17.146 26.704 1.00 94.12 340 ARG A N 1
ATOM 2662 C CA . ARG A 1 340 ? 12.971 -16.872 25.842 1.00 94.12 340 ARG A CA 1
ATOM 2663 C C . ARG A 1 340 ? 12.869 -15.458 25.284 1.00 94.12 340 ARG A C 1
ATOM 2665 O O . ARG A 1 340 ? 11.825 -15.089 24.745 1.00 94.12 340 ARG A O 1
ATOM 2672 N N . VAL A 1 341 ? 13.960 -14.709 25.377 1.00 95.81 341 VAL A N 1
ATOM 2673 C CA . VAL A 1 341 ? 14.093 -13.372 24.795 1.00 95.81 341 VAL A CA 1
ATOM 2674 C C . VAL A 1 341 ? 15.195 -13.408 23.739 1.00 95.81 341 VAL A C 1
ATOM 2676 O O . VAL A 1 341 ? 16.257 -13.988 23.963 1.00 95.81 341 VAL A O 1
ATOM 2679 N N . ALA A 1 342 ? 14.921 -12.813 22.583 1.00 96.12 342 ALA A N 1
ATOM 2680 C CA . ALA A 1 342 ? 15.893 -12.550 21.532 1.00 96.12 342 ALA A CA 1
ATOM 2681 C C . ALA A 1 342 ? 16.268 -11.066 21.568 1.00 96.12 342 ALA A C 1
ATOM 2683 O O . ALA A 1 342 ? 15.387 -10.209 21.489 1.00 96.12 342 ALA A O 1
ATOM 2684 N N . TRP A 1 343 ? 17.562 -10.776 21.670 1.00 95.31 343 TRP A N 1
ATOM 2685 C CA . TRP A 1 343 ? 18.116 -9.430 21.569 1.00 95.31 343 TRP A CA 1
ATOM 2686 C C . TRP A 1 343 ? 18.852 -9.272 20.241 1.00 95.31 343 TRP A C 1
ATOM 2688 O O . TRP A 1 343 ? 19.670 -10.125 19.899 1.00 95.31 343 TRP A O 1
ATOM 2698 N N . PHE A 1 344 ? 18.552 -8.218 19.483 1.00 93.62 344 PHE A N 1
ATOM 2699 C CA . PHE A 1 344 ? 19.173 -7.963 18.179 1.00 93.62 344 PHE A CA 1
ATOM 2700 C C . PHE A 1 344 ? 19.056 -6.491 17.758 1.00 93.62 344 PHE A C 1
ATOM 2702 O O . PHE A 1 344 ? 18.164 -5.778 18.212 1.00 93.62 344 PHE A O 1
ATOM 2709 N N . GLY A 1 345 ? 19.938 -6.036 16.865 1.00 88.06 345 GLY A N 1
ATOM 2710 C CA . GLY A 1 345 ? 19.834 -4.726 16.208 1.00 88.06 345 GLY A CA 1
ATOM 2711 C C . GLY A 1 345 ? 19.071 -4.793 14.878 1.00 88.06 345 GLY A C 1
ATOM 2712 O O . GLY A 1 345 ? 18.953 -5.859 14.273 1.00 88.06 345 GLY A O 1
ATOM 2713 N N . MET A 1 346 ? 18.574 -3.650 14.398 1.00 84.56 346 MET A N 1
ATOM 2714 C CA . MET A 1 346 ? 18.007 -3.493 13.050 1.00 84.56 346 MET A CA 1
ATOM 2715 C C . MET A 1 346 ? 18.527 -2.192 12.415 1.00 84.56 346 MET A C 1
ATOM 2717 O O . MET A 1 346 ? 17.995 -1.127 12.728 1.00 84.56 346 MET A O 1
ATOM 2721 N N . PRO A 1 347 ? 19.477 -2.243 11.462 1.00 73.31 347 PRO A N 1
ATOM 2722 C CA . PRO A 1 347 ? 20.042 -1.031 10.856 1.00 73.31 347 PRO A CA 1
ATOM 2723 C C . PRO A 1 347 ? 19.004 -0.111 10.185 1.00 73.31 347 PRO A C 1
ATOM 2725 O O . PRO A 1 347 ? 19.120 1.109 10.250 1.00 73.31 347 PRO A O 1
ATOM 2728 N N . LYS A 1 348 ? 17.931 -0.666 9.595 1.00 70.19 348 LYS A N 1
ATOM 2729 C CA . LYS A 1 348 ? 16.845 0.144 8.995 1.00 70.19 348 LYS A CA 1
ATOM 2730 C C . LYS A 1 348 ? 15.904 0.805 10.021 1.00 70.19 348 LYS A C 1
ATOM 2732 O O . LYS A 1 348 ? 15.089 1.649 9.659 1.00 70.19 348 LYS A O 1
ATOM 2737 N N . LEU A 1 349 ? 15.983 0.419 11.298 1.00 69.25 349 LEU A N 1
ATOM 2738 C CA . LEU A 1 349 ? 15.290 1.120 12.386 1.00 69.25 349 LEU A CA 1
ATOM 2739 C C . LEU A 1 349 ? 16.080 2.369 12.805 1.00 69.25 349 LEU A C 1
ATOM 2741 O O . LEU A 1 349 ? 15.481 3.411 13.053 1.00 69.25 349 LEU A O 1
ATOM 2745 N N . GLU A 1 350 ? 17.415 2.291 12.806 1.00 64.75 350 GLU A N 1
ATOM 2746 C CA . GLU A 1 350 ? 18.315 3.421 13.085 1.00 64.75 350 GLU A CA 1
ATOM 2747 C C . GLU A 1 350 ? 18.214 4.522 12.015 1.00 64.75 350 GLU A C 1
ATOM 2749 O O . GLU A 1 350 ? 18.251 5.707 12.342 1.00 64.75 350 GLU A O 1
ATOM 2754 N N . SER A 1 351 ? 18.009 4.153 10.743 1.00 65.75 351 SER A N 1
ATOM 2755 C CA . SER A 1 351 ? 17.786 5.107 9.643 1.00 65.75 351 SER A CA 1
ATOM 2756 C C . SER A 1 351 ? 16.403 5.780 9.653 1.00 65.75 351 SER A C 1
ATOM 2758 O O . SER A 1 351 ? 16.164 6.698 8.870 1.00 65.75 351 SER A O 1
ATOM 2760 N N . GLY A 1 352 ? 15.478 5.341 10.516 1.00 66.62 352 GLY A N 1
ATOM 2761 C CA . GLY A 1 352 ? 14.114 5.872 10.604 1.00 66.62 352 GLY A CA 1
ATOM 2762 C C . GLY A 1 352 ? 13.163 5.437 9.477 1.00 66.62 352 GLY A C 1
ATOM 2763 O O . GLY A 1 352 ? 12.008 5.868 9.470 1.00 66.62 352 GLY A O 1
ATOM 2764 N N . GLU A 1 353 ? 13.607 4.572 8.557 1.00 66.69 353 GLU A N 1
ATOM 2765 C CA . GLU A 1 353 ? 12.774 3.979 7.493 1.00 66.69 353 GLU A CA 1
ATOM 2766 C C . GLU A 1 353 ? 11.652 3.092 8.054 1.00 66.69 353 GLU A C 1
ATOM 2768 O O . GLU A 1 353 ? 10.589 2.943 7.448 1.00 66.69 353 GLU A O 1
ATOM 2773 N N . VAL A 1 354 ? 11.890 2.499 9.224 1.00 71.62 354 VAL A N 1
ATOM 2774 C CA . VAL A 1 354 ? 10.982 1.573 9.901 1.00 71.62 354 VAL A CA 1
ATOM 2775 C C . VAL A 1 354 ? 10.566 2.157 11.251 1.00 71.62 354 VAL A C 1
ATOM 2777 O O . VAL A 1 354 ? 11.365 2.780 11.945 1.00 71.62 354 VAL A O 1
ATOM 2780 N N . ARG A 1 355 ? 9.309 1.942 11.656 1.00 79.00 355 ARG A N 1
ATOM 2781 C CA . ARG A 1 355 ? 8.810 2.291 12.997 1.00 79.00 355 ARG A CA 1
ATOM 2782 C C . ARG A 1 355 ? 8.379 1.034 13.743 1.00 79.00 355 ARG A C 1
ATOM 2784 O O . ARG A 1 355 ? 7.595 0.246 13.214 1.00 79.00 355 ARG A O 1
ATOM 2791 N N . LEU A 1 356 ? 8.881 0.895 14.969 1.00 86.19 356 LEU A N 1
ATOM 2792 C CA . LEU A 1 356 ? 8.632 -0.224 15.875 1.00 86.19 356 LEU A CA 1
ATOM 2793 C C . LEU A 1 356 ? 8.141 0.309 17.228 1.00 86.19 356 LEU A C 1
ATOM 2795 O O . LEU A 1 356 ? 8.737 1.237 17.777 1.00 86.19 356 LEU A O 1
ATOM 2799 N N . ALA A 1 357 ? 7.083 -0.284 17.772 1.00 90.06 357 ALA A N 1
ATOM 2800 C CA . ALA A 1 357 ? 6.530 0.034 19.083 1.00 90.06 357 ALA A CA 1
ATOM 2801 C C . ALA A 1 357 ? 6.637 -1.154 20.054 1.00 90.06 357 ALA A C 1
ATOM 2803 O O . ALA A 1 357 ? 6.698 -2.319 19.660 1.00 90.06 357 ALA A O 1
ATOM 2804 N N . VAL A 1 358 ? 6.623 -0.866 21.358 1.00 92.69 358 VAL A N 1
ATOM 2805 C CA . VAL A 1 358 ? 6.496 -1.905 22.391 1.00 92.69 358 VAL A CA 1
ATOM 2806 C C . VAL A 1 358 ? 5.110 -2.549 22.275 1.00 92.69 358 VAL A C 1
ATOM 2808 O O . VAL A 1 358 ? 4.098 -1.852 22.247 1.00 92.69 358 VAL A O 1
ATOM 2811 N N . GLY A 1 359 ? 5.071 -3.879 22.210 1.00 91.94 359 GLY A N 1
ATOM 2812 C CA . GLY A 1 359 ? 3.870 -4.671 21.941 1.00 91.94 359 GLY A CA 1
ATOM 2813 C C . GLY A 1 359 ? 3.679 -5.085 20.476 1.00 91.94 359 GLY A C 1
ATOM 2814 O O . GLY A 1 359 ? 2.818 -5.930 20.217 1.00 91.94 359 GLY A O 1
ATOM 2815 N N . ASP A 1 360 ? 4.482 -4.568 19.537 1.00 91.44 360 ASP A N 1
ATOM 2816 C CA . ASP A 1 360 ? 4.470 -5.033 18.144 1.00 91.44 360 ASP A CA 1
ATOM 2817 C C . ASP A 1 360 ? 4.855 -6.517 18.049 1.00 91.44 360 ASP A C 1
ATOM 2819 O O . ASP A 1 360 ? 5.594 -7.049 18.884 1.00 91.44 360 ASP A O 1
ATOM 2823 N N . GLU A 1 361 ? 4.348 -7.198 17.019 1.00 93.62 361 GLU A N 1
ATOM 2824 C CA . GLU A 1 361 ? 4.653 -8.606 16.762 1.00 93.62 361 GLU A CA 1
ATOM 2825 C C . GLU A 1 361 ? 5.644 -8.756 15.615 1.00 93.62 361 GLU A C 1
ATOM 2827 O O . GLU A 1 361 ? 5.389 -8.327 14.488 1.00 93.62 361 GLU A O 1
ATOM 2832 N N . LEU A 1 362 ? 6.757 -9.425 15.910 1.00 94.19 362 LEU A N 1
ATOM 2833 C CA . LEU A 1 362 ? 7.758 -9.814 14.926 1.00 94.19 362 LEU A CA 1
ATOM 2834 C C . LEU A 1 362 ? 7.812 -11.337 14.831 1.00 94.19 362 LEU A C 1
ATOM 2836 O O . LEU A 1 362 ? 7.663 -12.054 15.828 1.00 94.19 362 LEU A O 1
ATOM 2840 N N . ARG A 1 363 ? 8.046 -11.834 13.619 1.00 94.69 363 ARG A N 1
ATOM 2841 C CA . ARG A 1 363 ? 8.329 -13.241 13.354 1.00 94.69 363 ARG A CA 1
ATOM 2842 C C . ARG A 1 363 ? 9.811 -13.386 13.060 1.00 94.69 363 ARG A C 1
ATOM 2844 O O . ARG A 1 363 ? 10.279 -12.908 12.035 1.00 94.69 363 ARG A O 1
ATOM 2851 N N . LEU A 1 364 ? 10.525 -14.072 13.943 1.00 94.94 364 LEU A N 1
ATOM 2852 C CA . LEU A 1 364 ? 11.886 -14.509 13.675 1.00 94.94 364 LEU A CA 1
ATOM 2853 C C . LEU A 1 364 ? 11.856 -15.802 12.867 1.00 94.94 364 LEU A C 1
ATOM 2855 O O . LEU A 1 364 ? 11.098 -16.720 13.185 1.00 94.94 364 LEU A O 1
ATOM 2859 N N . LYS A 1 365 ? 12.711 -15.881 11.852 1.00 94.50 365 LYS A N 1
ATOM 2860 C CA . LYS A 1 365 ? 12.951 -17.069 11.033 1.00 94.50 365 LYS A CA 1
ATOM 2861 C C . LYS A 1 365 ? 14.438 -17.387 11.034 1.00 94.50 365 LYS A C 1
ATOM 2863 O O . LYS A 1 365 ? 15.257 -16.498 10.834 1.00 94.50 365 LYS A O 1
ATOM 2868 N N . TYR A 1 366 ? 14.782 -18.653 11.219 1.00 93.88 366 TYR A N 1
ATOM 2869 C CA . TYR A 1 366 ? 16.134 -19.169 11.042 1.00 93.88 366 TYR A CA 1
ATOM 2870 C C . TYR A 1 366 ? 16.237 -19.897 9.700 1.00 93.88 366 TYR A C 1
ATOM 2872 O O . TYR A 1 366 ? 15.444 -20.807 9.439 1.00 93.88 366 TYR A O 1
ATOM 2880 N N . GLN A 1 367 ? 17.208 -19.506 8.872 1.00 88.38 367 GLN A N 1
ATOM 2881 C CA . GLN A 1 367 ? 17.450 -20.091 7.544 1.00 88.38 367 GLN A CA 1
ATOM 2882 C C . GLN A 1 367 ? 18.917 -20.512 7.323 1.00 88.38 367 GLN A C 1
ATOM 2884 O O . GLN A 1 367 ? 19.303 -20.819 6.200 1.00 88.38 367 GLN A O 1
ATOM 2889 N N . GLY A 1 368 ? 19.737 -20.529 8.379 1.00 85.50 368 GLY A N 1
ATOM 2890 C CA . GLY A 1 368 ? 21.130 -20.977 8.303 1.00 85.50 368 GLY A CA 1
ATOM 2891 C C . GLY A 1 368 ? 21.297 -22.503 8.261 1.00 85.50 368 GLY A C 1
ATOM 2892 O O . GLY A 1 368 ? 20.348 -23.268 8.423 1.00 85.50 368 GLY A O 1
ATOM 2893 N N . GLU A 1 369 ? 22.539 -22.949 8.076 1.00 85.56 369 GLU A N 1
ATOM 2894 C CA . GLU A 1 369 ? 22.889 -24.368 7.883 1.00 85.56 369 GLU A CA 1
ATOM 2895 C C . GLU A 1 369 ? 23.083 -25.161 9.193 1.00 85.56 369 GLU A C 1
ATOM 2897 O O . GLU A 1 369 ? 23.106 -26.390 9.179 1.00 85.56 369 GLU A O 1
ATOM 2902 N N . LEU A 1 370 ? 23.232 -24.480 10.338 1.00 84.12 370 LEU A N 1
ATOM 2903 C CA . LEU A 1 370 ? 23.616 -25.097 11.622 1.00 84.12 370 LEU A CA 1
ATOM 2904 C C . LEU A 1 370 ? 22.441 -25.742 12.376 1.00 84.12 370 LEU A C 1
ATOM 2906 O O . LEU A 1 370 ? 22.651 -26.483 13.337 1.00 84.12 370 LEU A O 1
ATOM 2910 N N . HIS A 1 371 ? 21.204 -25.469 11.965 1.00 87.69 371 HIS A N 1
ATOM 2911 C CA . HIS A 1 371 ? 19.994 -26.020 12.571 1.00 87.69 371 HIS A CA 1
ATOM 2912 C C . HIS A 1 371 ? 18.912 -26.236 11.504 1.00 87.69 371 HIS A C 1
ATOM 2914 O O . HIS A 1 371 ? 18.991 -25.722 10.392 1.00 87.69 371 HIS A O 1
ATOM 2920 N N . LYS A 1 372 ? 17.864 -26.998 11.834 1.00 88.69 372 LYS A N 1
ATOM 2921 C CA . LYS A 1 372 ? 16.684 -27.097 10.963 1.00 88.69 372 LYS A CA 1
ATOM 2922 C C . LYS A 1 372 ? 16.009 -25.721 10.823 1.00 88.69 372 LYS A C 1
ATOM 2924 O O . LYS A 1 372 ? 16.006 -24.971 11.806 1.00 88.69 372 LYS A O 1
ATOM 2929 N N . PRO A 1 373 ? 15.379 -25.413 9.673 1.00 91.75 373 PRO A N 1
ATOM 2930 C CA . PRO A 1 373 ? 14.567 -24.211 9.524 1.00 91.75 373 PRO A CA 1
ATOM 2931 C C . PRO A 1 373 ? 13.558 -24.083 10.668 1.00 91.75 373 PRO A C 1
ATOM 2933 O O . PRO A 1 373 ? 12.873 -25.048 11.016 1.00 91.75 373 PRO A O 1
ATOM 2936 N N . TRP A 1 374 ? 13.498 -22.900 11.271 1.00 94.00 374 TRP A N 1
ATOM 2937 C CA . TRP A 1 374 ? 12.669 -22.614 12.440 1.00 94.00 374 TRP A CA 1
ATOM 2938 C C . TRP A 1 374 ? 11.989 -21.259 12.271 1.00 94.00 374 TRP A C 1
ATOM 2940 O O . TRP A 1 374 ? 12.590 -20.332 11.733 1.00 94.00 374 TRP A O 1
ATOM 2950 N N . GLU A 1 375 ? 10.757 -21.127 12.758 1.00 93.81 375 GLU A N 1
ATOM 2951 C CA . GLU A 1 375 ? 10.087 -19.836 12.898 1.00 93.81 375 GLU A CA 1
ATOM 2952 C C . GLU A 1 375 ? 9.463 -19.683 14.290 1.00 93.81 375 GLU A C 1
ATOM 2954 O O . GLU A 1 375 ? 8.953 -20.639 14.880 1.00 93.81 375 GLU A O 1
ATOM 2959 N N . GLY A 1 376 ? 9.484 -18.459 14.813 1.00 94.06 376 GLY A N 1
ATOM 2960 C CA . GLY A 1 376 ? 8.899 -18.111 16.100 1.00 94.06 376 GLY A CA 1
ATOM 2961 C C . GLY A 1 376 ? 8.357 -16.690 16.105 1.00 94.06 376 GLY A C 1
ATOM 2962 O O . GLY A 1 376 ? 9.030 -15.750 15.693 1.00 94.06 376 GLY A O 1
ATOM 2963 N N . VAL A 1 377 ? 7.128 -16.525 16.595 1.00 95.31 377 VAL A N 1
ATOM 2964 C CA . VAL A 1 377 ? 6.507 -15.207 16.788 1.00 95.31 377 VAL A CA 1
ATOM 2965 C C . VAL A 1 377 ? 6.749 -14.735 18.218 1.00 95.31 377 VAL A C 1
ATOM 2967 O O . VAL A 1 377 ? 6.538 -15.491 19.174 1.00 95.31 377 VAL A O 1
ATOM 2970 N N . GLY A 1 378 ? 7.151 -13.476 18.357 1.00 95.38 378 GLY A N 1
ATOM 2971 C CA . GLY A 1 378 ? 7.342 -12.808 19.637 1.00 95.38 378 GLY A CA 1
ATOM 2972 C C . GLY A 1 378 ? 6.749 -11.403 19.675 1.00 95.38 378 GLY A C 1
ATOM 2973 O O . GLY A 1 378 ? 6.273 -10.883 18.665 1.00 95.38 378 GLY A O 1
ATOM 2974 N N . HIS A 1 379 ? 6.786 -10.807 20.862 1.00 95.69 379 HIS A N 1
ATOM 2975 C CA . HIS A 1 379 ? 6.314 -9.458 21.164 1.00 95.69 379 HIS A CA 1
ATOM 2976 C C . HIS A 1 379 ? 7.486 -8.559 21.547 1.00 95.69 379 HIS A C 1
ATOM 2978 O O . HIS A 1 379 ? 8.342 -8.958 22.337 1.00 95.69 379 HIS A O 1
ATOM 2984 N N . VAL A 1 380 ? 7.533 -7.342 21.006 1.00 95.19 380 VAL A N 1
ATOM 2985 C CA . VAL A 1 380 ? 8.580 -6.367 21.338 1.00 95.19 380 VAL A CA 1
ATOM 2986 C C . VAL A 1 380 ? 8.389 -5.884 22.773 1.00 95.19 380 VAL A C 1
ATOM 2988 O O . VAL A 1 380 ? 7.371 -5.274 23.094 1.00 95.19 380 VAL A O 1
ATOM 2991 N N . ILE A 1 381 ? 9.379 -6.133 23.628 1.00 95.06 381 ILE A N 1
ATOM 2992 C CA . ILE A 1 381 ? 9.409 -5.693 25.033 1.00 95.06 381 ILE A CA 1
ATOM 2993 C C . ILE A 1 381 ? 10.341 -4.495 25.260 1.00 95.06 381 ILE A C 1
ATOM 2995 O O . ILE A 1 381 ? 10.153 -3.747 26.217 1.00 95.06 381 ILE A O 1
ATOM 2999 N N . LYS A 1 382 ? 11.324 -4.285 24.375 1.00 92.69 382 LYS A N 1
ATOM 3000 C CA . LYS A 1 382 ? 12.224 -3.124 24.375 1.00 92.69 382 LYS A CA 1
ATOM 3001 C C . LYS A 1 382 ? 12.508 -2.686 22.939 1.00 92.69 382 LYS A C 1
ATOM 3003 O O . LYS A 1 382 ? 12.796 -3.519 22.086 1.00 92.69 382 LYS A O 1
ATOM 3008 N N . ILE A 1 383 ? 12.463 -1.377 22.716 1.00 91.50 383 ILE A N 1
ATOM 3009 C CA . ILE A 1 383 ? 12.944 -0.702 21.504 1.00 91.50 383 ILE A CA 1
ATOM 3010 C C . ILE A 1 383 ? 14.317 -0.050 21.777 1.00 91.50 383 ILE A C 1
ATOM 3012 O O . ILE A 1 383 ? 14.650 0.151 22.953 1.00 91.50 383 ILE A O 1
ATOM 3016 N N . PRO A 1 384 ? 15.102 0.292 20.738 1.00 87.25 384 PRO A N 1
ATOM 3017 C CA . PRO A 1 384 ? 16.329 1.072 20.880 1.00 87.25 384 PRO A CA 1
ATOM 3018 C C . PRO A 1 384 ? 16.102 2.363 21.670 1.00 87.25 384 PRO A C 1
ATOM 3020 O O . PRO A 1 384 ? 15.075 3.029 21.520 1.00 87.25 384 PRO A O 1
ATOM 3023 N N . ASN A 1 385 ? 17.051 2.708 22.537 1.00 84.00 385 ASN A N 1
ATOM 3024 C CA . ASN A 1 385 ? 17.028 3.940 23.319 1.00 84.00 385 ASN A CA 1
ATOM 3025 C C . ASN A 1 385 ? 18.454 4.429 23.610 1.00 84.00 385 ASN A C 1
ATOM 3027 O O . ASN A 1 385 ? 19.427 3.747 23.313 1.00 84.00 385 ASN A O 1
ATOM 3031 N N . ASN A 1 386 ? 18.574 5.577 24.277 1.00 80.00 386 ASN A N 1
ATOM 3032 C CA . ASN A 1 386 ? 19.847 6.208 24.652 1.00 80.00 386 ASN A CA 1
ATOM 3033 C C . ASN A 1 386 ? 20.770 5.384 25.583 1.00 80.00 386 ASN A C 1
ATOM 3035 O O . ASN A 1 386 ? 21.814 5.891 25.988 1.00 80.00 386 ASN A O 1
ATOM 3039 N N . VAL A 1 387 ? 20.385 4.162 25.966 1.00 80.31 387 VAL A N 1
ATOM 3040 C CA . VAL A 1 387 ? 21.182 3.237 26.788 1.00 80.31 387 VAL A CA 1
ATOM 3041 C C . VAL A 1 387 ? 21.594 1.987 25.997 1.00 80.31 387 VAL A C 1
ATOM 3043 O O . VAL A 1 387 ? 22.581 1.347 26.350 1.00 80.31 387 VAL A O 1
ATOM 3046 N N . SER A 1 388 ? 20.842 1.593 24.963 1.00 80.56 388 SER A N 1
ATOM 3047 C CA . SER A 1 388 ? 21.098 0.368 24.198 1.00 80.56 388 SER A CA 1
ATOM 3048 C C . SER A 1 388 ? 20.273 0.314 22.912 1.00 80.56 388 SER A C 1
ATOM 3050 O O . SER A 1 388 ? 19.037 0.316 22.966 1.00 80.56 388 SER A O 1
ATOM 3052 N N . ASP A 1 389 ? 20.966 0.105 21.794 1.00 84.44 389 ASP A N 1
ATOM 3053 C CA . ASP A 1 389 ? 20.397 -0.005 20.444 1.00 84.44 389 ASP A CA 1
ATOM 3054 C C . ASP A 1 389 ? 19.781 -1.388 20.128 1.00 84.44 389 ASP A C 1
ATOM 3056 O O . ASP A 1 389 ? 19.253 -1.619 19.043 1.00 84.44 389 ASP A O 1
ATOM 3060 N N . GLU A 1 390 ? 19.794 -2.328 21.084 1.00 90.38 390 GLU A N 1
ATOM 3061 C CA . GLU A 1 390 ? 19.173 -3.649 20.912 1.00 90.38 390 GLU A CA 1
ATOM 3062 C C . GLU A 1 390 ? 17.639 -3.592 21.073 1.00 90.38 390 GLU A C 1
ATOM 3064 O O . GLU A 1 390 ? 17.108 -3.146 22.098 1.00 90.38 390 GLU A O 1
ATOM 3069 N N . ILE A 1 391 ? 16.916 -4.156 20.108 1.00 93.44 391 ILE A N 1
ATOM 3070 C CA . ILE A 1 391 ? 15.514 -4.559 20.245 1.00 93.44 391 ILE A CA 1
ATOM 3071 C C . ILE A 1 391 ? 15.460 -5.806 21.132 1.00 93.44 391 ILE A C 1
ATOM 3073 O O . ILE A 1 391 ? 16.231 -6.743 20.936 1.00 93.44 391 ILE A O 1
ATOM 3077 N N . GLY A 1 392 ? 14.529 -5.833 22.086 1.00 95.06 392 GLY A N 1
ATOM 3078 C CA . GLY A 1 392 ? 14.207 -7.023 22.875 1.00 95.06 392 GLY A CA 1
ATOM 3079 C C . GLY A 1 392 ? 12.881 -7.624 22.429 1.00 95.06 392 GLY A C 1
ATOM 3080 O O . GLY A 1 392 ? 11.849 -6.955 22.519 1.00 95.06 392 GLY A O 1
ATOM 3081 N N . LEU A 1 393 ? 12.896 -8.883 21.990 1.00 96.31 393 LEU A N 1
ATOM 3082 C CA . LEU A 1 393 ? 11.721 -9.632 21.543 1.00 96.31 393 LEU A CA 1
ATOM 3083 C C . LEU A 1 393 ? 11.458 -10.836 22.459 1.00 96.31 393 LEU A C 1
ATOM 3085 O O . LEU A 1 393 ? 12.246 -11.779 22.500 1.00 96.31 393 LEU A O 1
ATOM 3089 N N . GLU A 1 394 ? 10.330 -10.841 23.166 1.00 96.50 394 GLU A N 1
ATOM 3090 C CA . GLU A 1 394 ? 9.885 -11.981 23.973 1.00 96.50 394 GLU A CA 1
ATOM 3091 C C . GLU A 1 394 ? 9.148 -13.001 23.095 1.00 96.50 394 GLU A C 1
ATOM 3093 O O . GLU A 1 394 ? 8.106 -12.692 22.516 1.00 96.50 394 GLU A O 1
ATOM 3098 N N . LEU A 1 395 ? 9.648 -14.235 23.001 1.00 95.69 395 LEU A N 1
ATOM 3099 C CA . LEU A 1 395 ? 9.004 -15.284 22.210 1.00 95.69 395 LEU A CA 1
ATOM 3100 C C . LEU A 1 395 ? 7.762 -15.856 22.905 1.00 95.69 395 LEU A C 1
ATOM 3102 O O . LEU A 1 395 ? 7.770 -16.163 24.099 1.00 95.69 395 LEU A O 1
ATOM 3106 N N . ARG A 1 396 ? 6.700 -16.099 22.124 1.00 92.12 396 ARG A N 1
ATOM 3107 C CA . ARG A 1 396 ? 5.462 -16.733 22.614 1.00 92.12 396 ARG A CA 1
ATOM 3108 C C . ARG A 1 396 ? 5.645 -18.203 23.006 1.00 92.12 396 ARG A C 1
ATOM 3110 O O . ARG A 1 396 ? 4.942 -18.685 23.889 1.00 92.12 396 ARG A O 1
ATOM 3117 N N . LYS A 1 397 ? 6.541 -18.917 22.318 1.00 89.31 397 LYS A N 1
ATOM 3118 C CA . LYS A 1 397 ? 6.887 -20.325 22.561 1.00 89.31 397 LYS A CA 1
ATOM 3119 C C . LYS A 1 397 ? 8.383 -20.430 22.840 1.00 89.31 397 LYS A C 1
ATOM 3121 O O . LYS A 1 397 ? 9.181 -19.820 22.137 1.00 89.31 397 LYS A O 1
ATOM 3126 N N . THR A 1 398 ? 8.745 -21.209 23.853 1.00 83.50 398 THR A N 1
ATOM 3127 C CA . THR A 1 398 ? 10.135 -21.427 24.288 1.00 83.50 398 THR A CA 1
ATOM 3128 C C . THR A 1 398 ? 10.723 -22.753 23.804 1.00 83.50 398 THR A C 1
ATOM 3130 O O . THR A 1 398 ? 11.939 -22.937 23.848 1.00 83.50 398 THR A O 1
ATOM 3133 N N . GLU A 1 399 ? 9.875 -23.664 23.328 1.00 84.25 399 GLU A N 1
ATOM 3134 C CA . GLU A 1 399 ? 10.247 -24.973 22.790 1.00 84.25 399 GLU A CA 1
ATOM 3135 C C . GLU A 1 399 ? 10.799 -24.860 21.362 1.00 84.25 399 GLU A C 1
ATOM 3137 O O . GLU A 1 399 ? 10.292 -24.092 20.542 1.00 84.25 399 GLU A O 1
ATOM 3142 N N . GLY A 1 400 ? 11.838 -25.642 21.054 1.00 83.06 400 GLY A N 1
ATOM 3143 C CA . GLY A 1 400 ? 12.437 -25.712 19.715 1.00 83.06 400 GLY A CA 1
ATOM 3144 C C . GLY A 1 400 ? 13.220 -24.470 19.269 1.00 83.06 400 GLY A C 1
ATOM 3145 O O . GLY A 1 400 ? 13.652 -24.428 18.121 1.00 83.06 400 GLY A O 1
ATOM 3146 N N . VAL A 1 401 ? 13.405 -23.473 20.142 1.00 90.50 401 VAL A N 1
ATOM 3147 C CA . VAL A 1 401 ? 14.186 -22.258 19.854 1.00 90.50 401 VAL A CA 1
ATOM 3148 C C . VAL A 1 401 ? 15.668 -22.624 19.654 1.00 90.50 401 VAL A C 1
ATOM 3150 O O . VAL A 1 401 ? 16.251 -23.220 20.564 1.00 90.50 401 VAL A O 1
ATOM 3153 N N . PRO A 1 402 ? 16.302 -22.267 18.520 1.00 91.56 402 PRO A N 1
ATOM 3154 C CA . PRO A 1 402 ? 17.686 -22.638 18.218 1.00 91.56 402 PRO A CA 1
ATOM 3155 C C . PRO A 1 402 ? 18.691 -21.744 18.965 1.00 91.56 402 PRO A C 1
ATOM 3157 O O . PRO A 1 402 ? 19.337 -20.883 18.373 1.00 91.56 402 PRO A O 1
ATOM 3160 N N . THR A 1 403 ? 18.833 -21.943 20.279 1.00 90.38 403 THR A N 1
ATOM 3161 C CA . THR A 1 403 ? 19.666 -21.089 21.152 1.00 90.38 403 THR A CA 1
ATOM 3162 C C . THR A 1 403 ? 21.165 -21.153 20.876 1.00 90.38 403 THR A C 1
ATOM 3164 O O . THR A 1 403 ? 21.875 -20.203 21.188 1.00 90.38 403 THR A O 1
ATOM 3167 N N . GLU A 1 404 ? 21.641 -22.240 20.268 1.00 89.62 404 GLU A N 1
ATOM 3168 C CA . GLU A 1 404 ? 23.039 -22.386 19.836 1.00 89.62 404 GLU A CA 1
ATOM 3169 C C . GLU A 1 404 ? 23.352 -21.563 18.571 1.00 89.62 404 GLU A C 1
ATOM 3171 O O . GLU A 1 404 ? 24.512 -21.331 18.237 1.00 89.62 404 GLU A O 1
ATOM 3176 N N . CYS A 1 405 ? 22.321 -21.124 17.840 1.00 90.75 405 CYS A N 1
ATOM 3177 C CA . CYS A 1 405 ? 22.467 -20.329 16.628 1.00 90.75 405 CYS A CA 1
ATOM 3178 C C . CYS A 1 405 ? 22.344 -18.840 16.949 1.00 90.75 405 CYS A C 1
ATOM 3180 O O . CYS A 1 405 ? 21.350 -18.399 17.523 1.00 90.75 405 CYS A O 1
ATOM 3182 N N . THR A 1 406 ? 23.329 -18.058 16.512 1.00 92.00 406 THR A N 1
ATOM 3183 C CA . THR A 1 406 ? 23.385 -16.599 16.717 1.00 92.00 406 THR A CA 1
ATOM 3184 C C . THR A 1 406 ? 23.314 -15.792 15.422 1.00 92.00 406 THR A C 1
ATOM 3186 O O . THR A 1 406 ? 23.003 -14.614 15.480 1.00 92.00 406 THR A O 1
ATOM 3189 N N . HIS A 1 407 ? 23.560 -16.399 14.258 1.00 92.50 407 HIS A N 1
ATOM 3190 C CA . HIS A 1 407 ? 23.592 -15.736 12.944 1.00 92.50 407 HIS A CA 1
ATOM 3191 C C . HIS A 1 407 ? 22.636 -16.432 11.963 1.00 92.50 407 HIS A C 1
ATOM 3193 O O . HIS A 1 407 ? 22.239 -17.572 12.203 1.00 92.50 407 HIS A O 1
ATOM 3199 N N . GLY A 1 408 ? 22.302 -15.786 10.841 1.00 89.62 408 GLY A N 1
ATOM 3200 C CA . GLY A 1 408 ? 21.430 -16.370 9.809 1.00 89.62 408 GLY A CA 1
ATOM 3201 C C . GLY A 1 408 ? 19.938 -16.326 10.159 1.00 89.62 408 GLY A C 1
ATOM 3202 O O . GLY A 1 408 ? 19.169 -17.195 9.733 1.00 89.62 408 GLY A O 1
ATOM 3203 N N . PHE A 1 409 ? 19.534 -15.332 10.956 1.00 94.56 409 PHE A N 1
ATOM 3204 C CA . PHE A 1 409 ? 18.131 -15.040 11.226 1.00 94.56 409 PHE A CA 1
ATOM 3205 C C . PHE A 1 409 ? 17.605 -13.924 10.324 1.00 94.56 409 PHE A C 1
ATOM 3207 O O . PHE A 1 409 ? 18.336 -13.033 9.899 1.00 94.56 409 PHE A O 1
ATOM 3214 N N . SER A 1 410 ? 16.301 -13.955 10.086 1.00 93.25 410 SER A N 1
ATOM 3215 C CA . SER A 1 410 ? 15.523 -12.852 9.526 1.00 93.25 410 SER A CA 1
ATOM 3216 C C . SER A 1 410 ? 14.372 -12.500 10.465 1.00 93.25 410 SER A C 1
ATOM 3218 O O . SER A 1 410 ? 13.922 -13.342 11.249 1.00 93.25 410 SER A O 1
ATOM 3220 N N . ALA A 1 411 ? 13.914 -11.251 10.406 1.00 93.38 411 ALA A N 1
ATOM 3221 C CA . ALA A 1 411 ? 12.752 -10.769 11.138 1.00 93.38 411 ALA A CA 1
ATOM 3222 C C . ALA A 1 411 ? 11.748 -10.131 10.177 1.00 93.38 411 ALA A C 1
ATOM 3224 O O . ALA A 1 411 ? 12.065 -9.159 9.485 1.00 93.38 411 ALA A O 1
ATOM 3225 N N . ASP A 1 412 ? 10.524 -10.647 10.213 1.00 92.69 412 ASP A N 1
ATOM 3226 C CA . ASP A 1 412 ? 9.388 -10.108 9.477 1.00 92.69 412 ASP A CA 1
ATOM 3227 C C . ASP A 1 412 ? 8.457 -9.362 10.438 1.00 92.69 412 ASP A C 1
ATOM 3229 O O . ASP A 1 412 ? 8.208 -9.811 11.565 1.00 92.69 412 ASP A O 1
ATOM 3233 N N . PHE A 1 413 ? 7.863 -8.268 9.968 1.00 91.38 413 PHE A N 1
ATOM 3234 C CA . PHE A 1 413 ? 6.780 -7.595 10.676 1.00 91.38 413 PHE A CA 1
ATOM 3235 C C . PHE A 1 413 ? 5.477 -8.378 10.497 1.00 91.38 413 PHE A C 1
ATOM 3237 O O . PHE A 1 413 ? 5.040 -8.629 9.375 1.00 91.38 413 PHE A O 1
ATOM 3244 N N . VAL A 1 414 ? 4.826 -8.761 11.599 1.00 92.31 414 VAL A N 1
ATOM 3245 C CA . VAL A 1 414 ? 3.541 -9.468 11.532 1.00 92.31 414 VAL A CA 1
ATOM 3246 C C . VAL A 1 414 ? 2.421 -8.450 11.346 1.00 92.31 414 VAL A C 1
ATOM 3248 O O . VAL A 1 414 ? 1.957 -7.834 12.308 1.00 92.31 414 VAL A O 1
ATOM 3251 N N . TRP A 1 415 ? 1.969 -8.286 10.102 1.00 92.62 415 TRP A N 1
ATOM 3252 C CA . TRP A 1 415 ? 0.777 -7.497 9.802 1.00 92.62 415 TRP A CA 1
ATOM 3253 C C . TRP A 1 415 ? -0.479 -8.091 10.461 1.00 92.62 415 TRP A C 1
ATOM 3255 O O . TRP A 1 415 ? -0.616 -9.311 10.603 1.00 92.62 415 TRP A O 1
ATOM 3265 N N . LYS A 1 416 ? -1.413 -7.220 10.860 1.00 90.62 416 LYS A N 1
ATOM 3266 C CA . LYS A 1 416 ? -2.691 -7.595 11.475 1.00 90.62 416 LYS A CA 1
ATOM 3267 C C . LYS A 1 416 ? -3.829 -6.763 10.899 1.00 90.62 416 LYS A C 1
ATOM 3269 O O . LYS A 1 416 ? -3.896 -5.560 11.127 1.00 90.62 416 LYS A O 1
ATOM 3274 N N . SER A 1 417 ? -4.806 -7.437 10.307 1.00 92.31 417 SER A N 1
ATOM 3275 C CA . SER A 1 417 ? -6.046 -6.837 9.804 1.00 92.31 417 SER A CA 1
ATOM 3276 C C . SER A 1 417 ? -6.958 -6.250 10.893 1.00 92.31 417 SER A C 1
ATOM 3278 O O . SER A 1 417 ? -7.886 -5.518 10.580 1.00 92.31 417 SER A O 1
ATOM 3280 N N . THR A 1 418 ? -6.718 -6.534 12.181 1.00 93.12 418 THR A N 1
ATOM 3281 C CA . THR A 1 418 ? -7.686 -6.333 13.279 1.00 93.12 418 THR A CA 1
ATOM 3282 C C . THR A 1 418 ? -8.256 -4.914 13.406 1.00 93.12 418 THR A C 1
ATOM 3284 O O . THR A 1 418 ? -9.407 -4.762 13.812 1.00 93.12 418 THR A O 1
ATOM 3287 N N . SER A 1 419 ? -7.482 -3.870 13.103 1.00 92.75 419 SER A N 1
ATOM 3288 C CA . SER A 1 419 ? -7.967 -2.481 13.048 1.00 92.75 419 SER A CA 1
ATOM 3289 C C . SER A 1 419 ? -8.946 -2.283 11.889 1.00 92.75 419 SER A C 1
ATOM 3291 O O . SER A 1 419 ? -10.064 -1.814 12.096 1.00 92.75 419 SER A O 1
ATOM 3293 N N . PHE A 1 420 ? -8.544 -2.695 10.689 1.00 94.75 420 PHE A N 1
ATOM 3294 C CA . PHE A 1 420 ? -9.320 -2.610 9.455 1.00 94.75 420 PHE A CA 1
ATOM 3295 C C . PHE A 1 420 ? -10.595 -3.460 9.514 1.00 94.75 420 PHE A C 1
ATOM 3297 O O . PHE A 1 420 ? -11.674 -2.949 9.227 1.00 94.75 420 PHE A O 1
ATOM 3304 N N . ASP A 1 421 ? -10.515 -4.696 10.014 1.00 91.69 421 ASP A N 1
ATOM 3305 C CA . ASP A 1 421 ? -11.669 -5.581 10.225 1.00 91.69 421 ASP A CA 1
ATOM 3306 C C . ASP A 1 421 ? -12.712 -4.942 11.152 1.00 91.69 421 ASP A C 1
ATOM 3308 O O . ASP A 1 421 ? -13.914 -5.011 10.896 1.00 91.69 421 ASP A O 1
ATOM 3312 N N . ARG A 1 422 ? -12.260 -4.276 12.227 1.00 95.06 422 ARG A N 1
ATOM 3313 C CA . ARG A 1 422 ? -13.144 -3.546 13.148 1.00 95.06 422 ARG A CA 1
ATOM 3314 C C . ARG A 1 422 ? -13.781 -2.330 12.484 1.00 95.06 422 ARG A C 1
ATOM 3316 O O . ARG A 1 422 ? -14.954 -2.079 12.740 1.00 95.06 422 ARG A O 1
ATOM 3323 N N . MET A 1 423 ? -13.051 -1.599 11.639 1.00 95.00 423 MET A N 1
ATOM 3324 C CA . MET A 1 423 ? -13.603 -0.472 10.879 1.00 95.00 423 MET A CA 1
ATOM 3325 C C . MET A 1 423 ? -14.663 -0.946 9.874 1.00 95.00 423 MET A C 1
ATOM 3327 O O . MET A 1 423 ? -15.774 -0.420 9.873 1.00 95.00 423 MET A O 1
ATOM 3331 N N . GLN A 1 424 ? -14.378 -1.996 9.098 1.00 87.88 424 GLN A N 1
ATOM 3332 C CA . GLN A 1 424 ? -15.336 -2.600 8.162 1.00 87.88 424 GLN A CA 1
ATOM 3333 C C . GLN A 1 424 ? -16.585 -3.135 8.884 1.00 87.88 424 GLN A C 1
ATOM 3335 O O . GLN A 1 424 ? -17.714 -2.868 8.469 1.00 87.88 424 GLN A O 1
ATOM 3340 N N . LEU A 1 425 ? -16.405 -3.836 10.010 1.00 89.12 425 LEU A N 1
ATOM 3341 C CA . LEU A 1 425 ? -17.510 -4.331 10.832 1.00 89.12 425 LEU A CA 1
ATOM 3342 C C . LEU A 1 425 ? -18.343 -3.189 11.431 1.00 89.12 425 LEU A C 1
ATOM 3344 O O . LEU A 1 425 ? -19.569 -3.285 11.447 1.00 89.12 425 LEU A O 1
ATOM 3348 N N . ALA A 1 426 ? -17.713 -2.106 11.891 1.00 89.62 426 ALA A N 1
ATOM 3349 C CA . ALA A 1 426 ? -18.417 -0.935 12.406 1.00 89.62 426 ALA A CA 1
ATOM 3350 C C . ALA A 1 426 ? -19.268 -0.260 11.318 1.00 89.62 426 ALA A C 1
ATOM 3352 O O . ALA A 1 426 ? -20.438 0.020 11.566 1.00 89.62 426 ALA A O 1
ATOM 3353 N N . MET A 1 427 ? -18.733 -0.076 10.104 1.00 86.00 427 MET A N 1
ATOM 3354 C CA . MET A 1 427 ? -19.489 0.491 8.977 1.00 86.00 427 MET A CA 1
ATOM 3355 C C . MET A 1 427 ? -20.660 -0.406 8.563 1.00 86.00 427 MET A C 1
ATOM 3357 O O . MET A 1 427 ? -21.781 0.076 8.433 1.00 86.00 427 MET A O 1
ATOM 3361 N N . LYS A 1 428 ? -20.441 -1.724 8.464 1.00 76.69 428 LYS A N 1
ATOM 3362 C CA . LYS A 1 428 ? -21.517 -2.696 8.213 1.00 76.69 428 LYS A CA 1
ATOM 3363 C C . LYS A 1 428 ? -22.594 -2.668 9.304 1.00 76.69 428 LYS A C 1
ATOM 3365 O O . LYS A 1 428 ? -23.776 -2.789 9.005 1.00 76.69 428 LYS A O 1
ATOM 3370 N N . THR A 1 429 ? -22.199 -2.512 10.566 1.00 78.44 429 THR A N 1
ATOM 3371 C CA . THR A 1 429 ? -23.135 -2.436 11.699 1.00 78.44 429 THR A CA 1
ATOM 3372 C C . THR A 1 429 ? -23.943 -1.137 11.658 1.00 78.44 429 THR A C 1
ATOM 3374 O O . THR A 1 429 ? -25.145 -1.167 11.885 1.00 78.44 429 THR A O 1
ATOM 3377 N N . PHE A 1 430 ? -23.312 -0.016 11.300 1.00 80.38 430 PHE A N 1
ATOM 3378 C CA . PHE A 1 430 ? -23.971 1.280 11.113 1.00 80.38 430 PHE A CA 1
ATOM 3379 C C . PHE A 1 430 ? -24.977 1.287 9.945 1.00 80.38 430 PHE A C 1
ATOM 3381 O O . PHE A 1 430 ? -26.001 1.957 10.043 1.00 80.38 430 PHE A O 1
ATOM 3388 N N . ALA A 1 431 ? -24.716 0.526 8.875 1.00 71.94 431 ALA A N 1
ATOM 3389 C CA . ALA A 1 431 ? -25.635 0.371 7.744 1.00 71.94 431 ALA A CA 1
ATOM 3390 C C . ALA A 1 431 ? -26.801 -0.599 8.015 1.00 71.94 431 ALA A C 1
ATOM 3392 O O . ALA A 1 431 ? -27.927 -0.337 7.600 1.00 71.94 431 ALA A O 1
ATOM 3393 N N . VAL A 1 432 ? -26.542 -1.721 8.700 1.00 70.44 432 VAL A N 1
ATOM 3394 C CA . VAL A 1 432 ? -27.504 -2.836 8.819 1.00 70.44 432 VAL A CA 1
ATOM 3395 C C . VAL A 1 432 ? -28.281 -2.846 10.143 1.00 70.44 432 VAL A C 1
ATOM 3397 O O . VAL A 1 432 ? -29.415 -3.320 10.170 1.00 70.44 432 VAL A O 1
ATOM 3400 N N . ASP A 1 433 ? -27.709 -2.353 11.247 1.00 73.75 433 ASP A N 1
ATOM 3401 C CA . ASP A 1 433 ? -28.368 -2.344 12.561 1.00 73.75 433 ASP A CA 1
ATOM 3402 C C . ASP A 1 433 ? -28.851 -0.939 12.947 1.00 73.75 433 ASP A C 1
ATOM 3404 O O . ASP A 1 433 ? -28.099 -0.112 13.471 1.00 73.75 433 ASP A O 1
ATOM 3408 N N . GLU A 1 434 ? -30.152 -0.701 12.774 1.00 71.19 434 GLU A N 1
ATOM 3409 C CA . GLU A 1 434 ? -30.850 0.525 13.186 1.00 71.19 434 GLU A CA 1
ATOM 3410 C C . GLU A 1 434 ? -30.726 0.839 14.692 1.00 71.19 434 GLU A C 1
ATOM 3412 O O . GLU A 1 434 ? -30.974 1.970 15.113 1.00 71.19 434 GLU A O 1
ATOM 3417 N N . LYS A 1 435 ? -30.359 -0.142 15.532 1.00 80.38 435 LYS A N 1
ATOM 3418 C CA . LYS A 1 435 ? -30.181 0.034 16.984 1.00 80.38 435 LYS A CA 1
ATOM 3419 C C . LYS A 1 435 ? -28.741 0.365 17.378 1.00 80.38 435 LYS A C 1
ATOM 3421 O O . LYS A 1 435 ? -28.504 0.674 18.547 1.00 80.38 435 LYS A O 1
ATOM 3426 N N . SER A 1 436 ? -27.800 0.342 16.431 1.00 80.56 436 SER A N 1
ATOM 3427 C CA . SER A 1 436 ? -26.378 0.621 16.670 1.00 80.56 436 SER A CA 1
ATOM 3428 C C . SER A 1 436 ? -26.121 2.043 17.188 1.00 80.56 436 SER A C 1
ATOM 3430 O O . SER A 1 436 ? -25.223 2.259 18.005 1.00 80.56 436 SER A O 1
ATOM 3432 N N . VAL A 1 437 ? -26.935 3.016 16.763 1.00 83.44 437 VAL A N 1
ATOM 3433 C CA . VAL A 1 437 ? -26.873 4.423 17.186 1.00 83.44 437 VAL A CA 1
ATOM 3434 C C . VAL A 1 437 ? -28.273 5.013 17.375 1.00 83.44 437 VAL A C 1
ATOM 3436 O O . VAL A 1 437 ? -29.259 4.544 16.821 1.00 83.44 437 VAL A O 1
ATOM 3439 N N . ASN A 1 438 ? -28.387 6.099 18.144 1.00 86.81 438 ASN A N 1
ATOM 3440 C CA . ASN A 1 438 ? -29.644 6.845 18.223 1.00 86.81 438 ASN A CA 1
ATOM 3441 C C . ASN A 1 438 ? -29.918 7.594 16.903 1.00 86.81 438 ASN A C 1
ATOM 3443 O O . ASN A 1 438 ? -29.009 8.234 16.379 1.00 86.81 438 ASN A O 1
ATOM 3447 N N . GLY A 1 439 ? -31.169 7.624 16.429 1.00 79.88 439 GLY A N 1
ATOM 3448 C CA . GLY A 1 439 ? -31.544 8.283 15.165 1.00 79.88 439 GLY A CA 1
ATOM 3449 C C . GLY A 1 439 ? -31.125 9.760 15.034 1.00 79.88 439 GLY A C 1
ATOM 3450 O O . GLY A 1 439 ? -30.772 10.205 13.945 1.00 79.88 439 GLY A O 1
ATOM 3451 N N . TYR A 1 440 ? -31.054 10.518 16.139 1.00 83.38 440 TYR A N 1
ATOM 3452 C CA . TYR A 1 440 ? -30.504 11.883 16.112 1.00 83.38 440 TYR A CA 1
ATOM 3453 C C . TYR A 1 440 ? -29.012 11.907 15.729 1.00 83.38 440 TYR A C 1
ATOM 3455 O O . TYR A 1 440 ? -28.556 12.810 15.033 1.00 83.38 440 TYR A O 1
ATOM 3463 N N . ILE A 1 441 ? -28.247 10.914 16.186 1.00 86.00 441 ILE A N 1
ATOM 3464 C CA . ILE A 1 441 ? -26.815 10.762 15.899 1.00 86.00 441 ILE A CA 1
ATOM 3465 C C . ILE A 1 441 ? -26.630 10.259 14.470 1.00 86.00 441 ILE A C 1
ATOM 3467 O O . ILE A 1 441 ? -25.825 10.837 13.753 1.00 86.00 441 ILE A O 1
ATOM 3471 N N . TYR A 1 442 ? -27.408 9.254 14.052 1.00 84.69 442 TYR A N 1
ATOM 3472 C CA . TYR A 1 442 ? -27.419 8.716 12.687 1.00 84.69 442 TYR A CA 1
ATOM 3473 C C . TYR A 1 442 ? -27.507 9.842 11.649 1.00 84.69 442 TYR A C 1
ATOM 3475 O O . TYR A 1 442 ? -26.578 10.067 10.878 1.00 84.69 442 TYR A O 1
ATOM 3483 N N . HIS A 1 443 ? -28.564 10.652 11.723 1.00 83.31 443 HIS A N 1
ATOM 3484 C CA . HIS A 1 443 ? -28.761 11.771 10.807 1.00 83.31 443 HIS A CA 1
ATOM 3485 C C . HIS A 1 443 ? -27.677 12.857 10.932 1.00 83.31 443 HIS A C 1
ATOM 3487 O O . HIS A 1 443 ? -27.280 13.433 9.922 1.00 83.31 443 HIS A O 1
ATOM 3493 N N . LYS A 1 444 ? -27.136 13.125 12.131 1.00 87.00 444 LYS A N 1
ATOM 3494 C CA . LYS A 1 444 ? -26.016 14.074 12.283 1.00 87.00 444 LYS A CA 1
ATOM 3495 C C . LYS A 1 444 ? -24.696 13.565 11.697 1.00 87.00 444 LYS A C 1
ATOM 3497 O O . LYS A 1 444 ? -23.944 14.389 11.190 1.00 87.00 444 LYS A O 1
ATOM 3502 N N . LEU A 1 445 ? -24.421 12.261 11.741 1.00 89.19 445 LEU A N 1
ATOM 3503 C CA . LEU A 1 445 ? -23.229 11.661 11.126 1.00 89.19 445 LEU A CA 1
ATOM 3504 C C . LEU A 1 445 ? -23.307 11.681 9.594 1.00 89.19 445 LEU A C 1
ATOM 3506 O O . LEU A 1 445 ? -22.306 11.963 8.947 1.00 89.19 445 LEU A O 1
ATOM 3510 N N . LEU A 1 446 ? -24.497 11.471 9.022 1.00 86.50 446 LEU A N 1
ATOM 3511 C CA . LEU A 1 446 ? -24.727 11.548 7.573 1.00 86.50 446 LEU A CA 1
ATOM 3512 C C . LEU A 1 446 ? -24.799 12.988 7.025 1.00 86.50 446 LEU A C 1
ATOM 3514 O O . LEU A 1 446 ? -25.040 13.176 5.837 1.00 86.50 446 LEU A O 1
ATOM 3518 N N . GLY A 1 447 ? -24.624 14.023 7.856 1.00 88.31 447 GLY A N 1
ATOM 3519 C CA . GLY A 1 447 ? -24.705 15.424 7.419 1.00 88.31 447 GLY A CA 1
ATOM 3520 C C . GLY A 1 447 ? -26.133 15.926 7.154 1.00 88.31 447 GLY A C 1
ATOM 3521 O O . GLY A 1 447 ? -26.323 16.905 6.432 1.00 88.31 447 GLY A O 1
ATOM 3522 N N . HIS A 1 448 ? -27.156 15.278 7.720 1.00 87.25 448 HIS A N 1
ATOM 3523 C CA . HIS A 1 448 ? -28.538 15.743 7.603 1.00 87.25 448 HIS A CA 1
ATOM 3524 C C . HIS A 1 448 ? -28.813 16.933 8.531 1.00 87.25 448 HIS A C 1
ATOM 3526 O O . HIS A 1 448 ? -28.311 17.046 9.660 1.00 87.25 448 HIS A O 1
ATOM 3532 N N . GLU A 1 449 ? -29.709 17.804 8.078 1.00 89.44 449 GLU A N 1
ATOM 3533 C CA . GLU A 1 449 ? -30.286 18.846 8.916 1.00 89.44 449 GLU A CA 1
ATOM 3534 C C . GLU A 1 449 ? -31.280 18.220 9.900 1.00 89.44 449 GLU A C 1
ATOM 3536 O O . GLU A 1 449 ? -32.158 17.447 9.529 1.00 89.44 449 GLU A O 1
ATOM 3541 N N . VAL A 1 450 ? -31.088 18.516 11.186 1.00 88.69 450 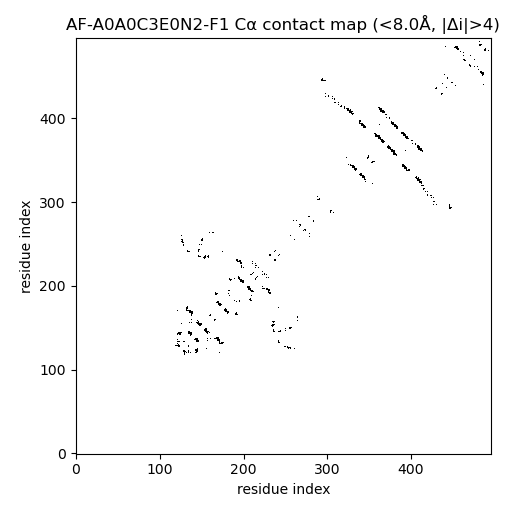VAL A N 1
ATOM 3542 C CA . VAL A 1 450 ? -31.884 17.977 12.299 1.00 88.69 450 VAL A CA 1
ATOM 3543 C C . VAL A 1 450 ? -31.906 19.028 13.396 1.00 88.69 450 VAL A C 1
ATOM 3545 O O . VAL A 1 450 ? -30.841 19.559 13.745 1.00 88.69 450 VAL A O 1
ATOM 3548 N N . GLU A 1 451 ? -33.083 19.301 13.953 1.00 85.12 451 GLU A N 1
ATOM 3549 C CA . GLU A 1 451 ? -33.256 20.246 15.057 1.00 85.12 451 GLU A CA 1
ATOM 3550 C C . GLU A 1 451 ? -32.426 19.839 16.290 1.00 85.12 451 GLU A C 1
ATOM 3552 O O . GLU A 1 451 ? -32.464 18.670 16.688 1.00 85.12 451 GLU A O 1
ATOM 3557 N N . PRO A 1 452 ? -31.675 20.762 16.924 1.00 81.25 452 PRO A N 1
ATOM 3558 C CA . PRO A 1 452 ? -30.838 20.442 18.078 1.00 81.25 452 PRO A CA 1
ATOM 3559 C C . PRO A 1 452 ? -31.624 19.865 19.266 1.00 81.25 452 PRO A C 1
ATOM 3561 O O . PRO A 1 452 ? -32.339 20.573 19.973 1.00 81.25 452 PRO A O 1
ATOM 3564 N N . GLN A 1 453 ? -31.432 18.575 19.549 1.00 78.19 453 GLN A N 1
ATOM 3565 C CA . GLN A 1 453 ? -32.035 17.931 20.716 1.00 78.19 453 GLN A CA 1
ATOM 3566 C C . GLN A 1 453 ? -31.195 18.161 21.977 1.00 78.19 453 GLN A C 1
ATOM 3568 O O . GLN A 1 453 ? -30.070 17.661 22.092 1.00 78.19 453 GLN A O 1
ATOM 3573 N N . SER A 1 454 ? -31.772 18.860 22.956 1.00 75.44 454 SER A N 1
ATOM 3574 C CA . SER A 1 454 ? -31.191 19.011 24.291 1.00 75.44 454 SER A CA 1
ATOM 3575 C C . SER A 1 454 ? -31.529 17.826 25.206 1.00 75.44 454 SER A C 1
ATOM 3577 O O . SER A 1 454 ? -32.590 17.202 25.105 1.00 75.44 454 SER A O 1
ATOM 3579 N N . LEU A 1 455 ? -30.613 17.490 26.115 1.00 74.44 455 LEU A N 1
ATOM 3580 C CA . LEU A 1 455 ? -30.836 16.512 27.179 1.00 74.44 455 LEU A CA 1
ATOM 3581 C C . LEU A 1 455 ? -31.127 17.214 28.501 1.00 74.44 455 LEU A C 1
ATOM 3583 O O . LEU A 1 455 ? -30.370 18.065 28.964 1.00 74.44 455 LEU A O 1
ATOM 3587 N N . ARG A 1 456 ? -32.217 16.802 29.153 1.00 73.06 456 ARG A N 1
ATOM 3588 C CA . ARG A 1 456 ? -32.548 17.228 30.516 1.00 73.06 456 ARG A CA 1
ATOM 3589 C C . ARG A 1 456 ? -31.762 16.387 31.522 1.00 73.06 456 ARG A C 1
ATOM 3591 O O . ARG A 1 456 ? -32.272 15.405 32.051 1.00 73.06 456 ARG A O 1
ATOM 3598 N N . THR A 1 457 ? -30.518 16.776 31.781 1.00 73.44 457 THR A N 1
ATOM 3599 C CA . THR A 1 457 ? -29.686 16.208 32.855 1.00 73.44 457 THR A CA 1
ATOM 3600 C C . THR A 1 457 ? -29.680 17.126 34.075 1.00 73.44 457 THR A C 1
ATOM 3602 O O . THR A 1 457 ? -29.583 18.341 33.916 1.00 73.44 457 THR A O 1
ATOM 3605 N N . GLN A 1 458 ? -29.708 16.576 35.293 1.00 74.75 458 GLN A N 1
ATOM 3606 C CA . GLN A 1 458 ? -29.483 17.384 36.498 1.00 74.75 458 GLN A CA 1
ATOM 3607 C C . GLN A 1 458 ? -28.034 17.895 36.519 1.00 74.75 458 GLN A C 1
ATOM 3609 O O . GLN A 1 458 ? -27.095 17.098 36.457 1.00 74.75 458 GLN A O 1
ATOM 3614 N N . MET A 1 459 ? -27.844 19.215 36.598 1.00 75.12 459 MET A N 1
ATOM 3615 C CA . MET A 1 459 ? -26.506 19.804 36.679 1.00 75.12 459 MET A CA 1
ATOM 3616 C C . MET A 1 459 ? -25.943 19.668 38.104 1.00 75.12 459 MET A C 1
ATOM 3618 O O . MET A 1 459 ? -26.654 19.956 39.072 1.00 75.12 459 MET A O 1
ATOM 3622 N N . PRO A 1 460 ? -24.685 19.220 38.271 1.00 80.25 460 PRO A N 1
ATOM 3623 C CA . PRO A 1 460 ? -24.061 19.130 39.584 1.00 80.25 460 PRO A CA 1
ATOM 3624 C C . PRO A 1 460 ? -23.729 20.527 40.125 1.00 80.25 460 PRO A C 1
ATOM 3626 O O . PRO A 1 460 ? -23.366 21.425 39.376 1.00 80.25 460 PRO A O 1
ATOM 3629 N N . LYS A 1 461 ? -23.776 20.697 41.452 1.00 77.94 461 LYS A N 1
ATOM 3630 C CA . LYS A 1 461 ? -23.466 21.980 42.120 1.00 77.94 461 LYS A CA 1
ATOM 3631 C C . LYS A 1 461 ? -21.990 22.406 42.029 1.00 77.94 461 LYS A C 1
ATOM 3633 O O . LYS A 1 461 ? -21.662 23.531 42.386 1.00 77.94 461 LYS A O 1
ATOM 3638 N N . ARG A 1 462 ? -21.101 21.498 41.620 1.00 79.25 462 ARG A N 1
ATOM 3639 C CA . ARG A 1 462 ? -19.687 21.745 41.307 1.00 79.25 462 ARG A CA 1
ATOM 3640 C C . ARG A 1 462 ? -19.315 20.907 40.089 1.00 79.25 462 ARG A C 1
ATOM 3642 O O . ARG A 1 462 ? -19.656 19.724 40.045 1.00 79.25 462 ARG A O 1
ATOM 3649 N N . PHE A 1 463 ? -18.620 21.511 39.128 1.00 79.81 463 PHE A N 1
ATOM 3650 C CA . PHE A 1 463 ? -18.137 20.819 37.929 1.00 79.81 463 PHE A CA 1
ATOM 3651 C C . PHE A 1 463 ? -16.764 20.167 38.137 1.00 79.81 463 PHE A C 1
ATOM 3653 O O . PHE A 1 463 ? -16.535 19.079 37.609 1.00 79.81 463 PHE A O 1
ATOM 3660 N N . SER A 1 464 ? -15.894 20.775 38.951 1.00 85.69 464 SER A N 1
ATOM 3661 C CA . SER A 1 464 ? -14.606 20.201 39.362 1.00 85.69 464 SER A CA 1
ATOM 3662 C C . SER A 1 464 ? -14.813 18.898 40.144 1.00 85.69 464 SER A C 1
ATOM 3664 O O . SER A 1 464 ? -15.540 18.870 41.141 1.00 85.69 464 SER A O 1
ATOM 3666 N N . ALA A 1 465 ? -14.173 17.816 39.698 1.00 86.56 465 ALA A N 1
ATOM 3667 C CA . ALA A 1 465 ? -14.227 16.521 40.373 1.00 86.56 465 ALA A CA 1
ATOM 3668 C C . ALA A 1 465 ? -13.194 16.448 41.519 1.00 86.56 465 ALA A C 1
ATOM 3670 O O . ALA A 1 465 ? -12.099 16.995 41.378 1.00 86.56 465 ALA A O 1
ATOM 3671 N N . PRO A 1 466 ? -13.488 15.756 42.639 1.00 88.25 466 PRO A N 1
ATOM 3672 C CA . PRO A 1 466 ? -12.530 15.597 43.733 1.00 88.25 466 PRO A CA 1
ATOM 3673 C C . PRO A 1 466 ? -11.219 14.948 43.269 1.00 88.25 466 PRO A C 1
ATOM 3675 O O . PRO A 1 466 ? -11.244 13.944 42.561 1.00 88.25 466 PRO A O 1
ATOM 3678 N N . GLY A 1 467 ? -10.083 15.504 43.696 1.00 89.19 467 GLY A N 1
ATOM 3679 C CA . GLY A 1 467 ? -8.749 14.999 43.349 1.00 89.19 467 GLY A CA 1
ATOM 3680 C C . GLY A 1 467 ? -8.224 15.423 41.971 1.00 89.19 467 GLY A C 1
ATOM 3681 O O . GLY A 1 467 ? -7.094 15.077 41.641 1.00 89.19 467 GLY A O 1
ATOM 3682 N N . LEU A 1 468 ? -8.998 16.183 41.188 1.00 91.25 468 LEU A N 1
ATOM 3683 C CA . LEU A 1 468 ? -8.527 16.848 39.969 1.00 91.25 468 LEU A CA 1
ATOM 3684 C C . LEU A 1 468 ? -8.341 18.360 40.209 1.00 91.25 468 LEU A C 1
ATOM 3686 O O . LEU A 1 468 ? -8.941 18.897 41.144 1.00 91.25 468 LEU A O 1
ATOM 3690 N N . PRO A 1 469 ? -7.537 19.055 39.378 1.00 90.06 469 PRO A N 1
ATOM 3691 C CA . PRO A 1 469 ? -7.432 20.513 39.410 1.00 90.06 469 PRO A CA 1
ATOM 3692 C C . PRO A 1 469 ? -8.793 21.204 39.263 1.00 90.06 469 PRO A C 1
ATOM 3694 O O . PRO A 1 469 ? -9.710 20.672 38.629 1.00 90.06 469 PRO A O 1
ATOM 3697 N N . GLU A 1 470 ? -8.920 22.410 39.821 1.00 89.94 470 GLU A N 1
ATOM 3698 C CA . GLU A 1 470 ? -10.112 23.226 39.590 1.00 89.94 470 GLU A CA 1
ATOM 3699 C C . GLU A 1 470 ? -10.206 23.645 38.121 1.00 89.94 470 GLU A C 1
ATOM 3701 O O . GLU A 1 470 ? -9.214 24.006 37.486 1.00 89.94 470 GLU A O 1
ATOM 3706 N N . LEU A 1 471 ? -11.419 23.565 37.579 1.00 89.06 471 LEU A N 1
ATOM 3707 C CA . LEU A 1 471 ? -11.680 23.878 36.184 1.00 89.06 471 LEU A CA 1
ATOM 3708 C C . LEU A 1 471 ? -11.674 25.390 35.962 1.00 89.06 471 LEU A C 1
ATOM 3710 O O . LEU A 1 471 ? -12.284 26.143 36.721 1.00 89.06 471 LEU A O 1
ATOM 3714 N N . ASN A 1 472 ? -11.037 25.826 34.880 1.00 90.00 472 ASN A N 1
ATOM 3715 C CA . ASN A 1 472 ? -11.118 27.214 34.440 1.00 90.00 472 ASN A CA 1
ATOM 3716 C C . ASN A 1 472 ? -12.485 27.516 33.782 1.00 90.00 472 ASN A C 1
ATOM 3718 O O . ASN A 1 472 ? -13.287 26.617 33.521 1.00 90.00 472 ASN A O 1
ATOM 3722 N N . HIS A 1 473 ? -12.756 28.795 33.508 1.00 87.06 473 HIS A N 1
ATOM 3723 C CA . HIS A 1 473 ? -14.047 29.242 32.972 1.00 87.06 473 HIS A CA 1
ATOM 3724 C C . HIS A 1 473 ? -14.436 28.523 31.668 1.00 87.06 473 HIS A C 1
ATOM 3726 O O . HIS A 1 473 ? -15.533 27.979 31.585 1.00 87.06 473 HIS A O 1
ATOM 3732 N N . SER A 1 474 ? -13.527 28.416 30.693 1.00 89.00 474 SER A N 1
ATOM 3733 C CA . SER A 1 474 ? -13.826 27.766 29.410 1.00 89.00 474 SER A CA 1
ATOM 3734 C C . SER A 1 474 ? -14.033 26.251 29.532 1.00 89.00 474 SER A C 1
ATOM 3736 O O . SER A 1 474 ? -14.831 25.680 28.789 1.00 89.00 474 SER A O 1
ATOM 3738 N N . GLN A 1 475 ? -13.378 25.588 30.490 1.00 86.06 475 GLN A N 1
ATOM 3739 C CA . GLN A 1 475 ? -13.637 24.184 30.822 1.00 86.06 475 GLN A CA 1
ATOM 3740 C C . GLN A 1 475 ? -15.009 23.990 31.482 1.00 86.06 475 GLN A C 1
ATOM 3742 O O . GLN A 1 475 ? -15.695 23.016 31.168 1.00 86.06 475 GLN A O 1
ATOM 3747 N N . MET A 1 476 ? -15.430 24.900 32.368 1.00 82.50 476 MET A N 1
ATOM 3748 C CA . MET A 1 476 ? -16.763 24.855 32.982 1.00 82.50 476 MET A CA 1
ATOM 3749 C C . MET A 1 476 ? -17.863 25.058 31.935 1.00 82.50 476 MET A C 1
ATOM 3751 O O . MET A 1 476 ? -18.735 24.197 31.808 1.00 82.50 476 MET A O 1
ATOM 3755 N N . ASP A 1 477 ? -17.754 26.096 31.103 1.00 82.00 477 ASP A N 1
ATOM 3756 C CA . ASP A 1 477 ? -18.697 26.376 30.013 1.00 82.00 477 ASP A CA 1
ATOM 3757 C C . ASP A 1 477 ? -18.799 25.191 29.035 1.00 82.00 477 ASP A C 1
ATOM 3759 O O . ASP A 1 477 ? -19.887 24.819 28.583 1.00 82.00 477 ASP A O 1
ATOM 3763 N N . HIS A 1 478 ? -17.668 24.542 28.730 1.00 80.25 478 HIS A N 1
ATOM 3764 C CA . HIS A 1 478 ? -17.644 23.359 27.873 1.00 80.25 478 HIS A CA 1
ATOM 3765 C C . HIS A 1 478 ? -18.370 22.160 28.502 1.00 80.25 478 HIS A C 1
ATOM 3767 O O . HIS A 1 478 ? -19.052 21.424 27.787 1.00 80.25 478 HIS A O 1
ATOM 3773 N N . LEU A 1 479 ? -18.271 21.955 29.821 1.00 77.25 479 LEU A N 1
ATOM 3774 C CA . LEU A 1 479 ? -18.996 20.887 30.519 1.00 77.25 479 LEU A CA 1
ATOM 3775 C C . LEU A 1 479 ? -20.499 21.167 30.636 1.00 77.25 479 LEU A C 1
ATOM 3777 O O . LEU A 1 479 ? -21.288 20.223 30.535 1.00 77.25 479 LEU A O 1
ATOM 3781 N N . GLU A 1 480 ? -20.902 22.425 30.817 1.00 75.50 480 GLU A N 1
ATOM 3782 C CA . GLU A 1 480 ? -22.314 22.824 30.800 1.00 75.50 480 GLU A CA 1
ATOM 3783 C C . GLU A 1 480 ? -22.940 22.566 29.425 1.00 75.50 480 GLU A C 1
ATOM 3785 O O . GLU A 1 480 ? -23.906 21.805 29.310 1.00 75.50 480 GLU A O 1
ATOM 3790 N N . GLN A 1 481 ? -22.330 23.091 28.357 1.00 73.56 481 GLN A N 1
ATOM 3791 C CA . GLN A 1 481 ? -22.784 22.860 26.981 1.00 73.56 481 GLN A CA 1
ATOM 3792 C C . GLN A 1 481 ? -22.693 21.378 26.575 1.00 73.56 481 GLN A C 1
ATOM 3794 O O . GLN A 1 481 ? -23.551 20.860 25.856 1.00 73.56 481 GLN A O 1
ATOM 3799 N N . GLY A 1 482 ? -21.642 20.682 27.018 1.00 67.94 482 GLY A N 1
ATOM 3800 C CA . GLY A 1 482 ? -21.370 19.283 26.693 1.00 67.94 482 GLY A CA 1
ATOM 3801 C C . GLY A 1 482 ? -22.388 18.312 27.289 1.00 67.94 482 GLY A C 1
ATOM 3802 O O . GLY A 1 482 ? -22.760 17.348 26.625 1.00 67.94 482 GLY A O 1
ATOM 3803 N N . ARG A 1 483 ? -22.889 18.585 28.503 1.00 66.62 483 ARG A N 1
ATOM 3804 C CA . ARG A 1 483 ? -23.954 17.792 29.147 1.00 66.62 483 ARG A CA 1
ATOM 3805 C C . ARG A 1 483 ? -25.344 18.039 28.567 1.00 66.62 483 ARG A C 1
ATOM 3807 O O . ARG A 1 483 ? -26.175 17.139 28.604 1.00 66.62 483 ARG A O 1
ATOM 3814 N N . GLN A 1 484 ? -25.601 19.231 28.034 1.00 66.69 484 GLN A N 1
ATOM 3815 C CA . GLN A 1 484 ? -26.898 19.563 27.439 1.00 66.69 484 GLN A CA 1
ATOM 3816 C C . GLN A 1 484 ? -27.042 19.051 25.995 1.00 66.69 484 GLN A C 1
ATOM 3818 O O . GLN A 1 484 ? -28.164 18.852 25.534 1.00 66.69 484 GLN A O 1
ATOM 3823 N N . SER A 1 485 ? -25.941 18.806 25.275 1.00 64.94 485 SER A N 1
ATOM 3824 C CA . SER A 1 485 ? -25.949 18.356 23.874 1.00 64.94 485 SER A CA 1
ATOM 3825 C C . SER A 1 485 ? -25.787 16.837 23.735 1.00 64.94 485 SER A C 1
ATOM 3827 O O . SER A 1 485 ? -24.743 16.292 24.096 1.00 64.94 485 SER A O 1
ATOM 3829 N N . ARG A 1 486 ? -26.766 16.156 23.106 1.00 64.06 486 ARG A N 1
ATOM 3830 C CA . ARG A 1 486 ? -26.709 14.700 22.823 1.00 64.06 486 ARG A CA 1
ATOM 3831 C C . ARG A 1 486 ? -25.396 14.263 22.171 1.00 64.06 486 ARG A C 1
ATOM 3833 O O . ARG A 1 486 ? -24.794 13.282 22.594 1.00 64.06 486 ARG A O 1
ATOM 3840 N N . LEU A 1 487 ? -24.951 15.003 21.153 1.00 60.72 487 LEU A N 1
ATOM 3841 C CA . LEU A 1 487 ? -23.772 14.649 20.361 1.00 60.72 487 LEU A CA 1
ATOM 3842 C C . LEU A 1 487 ? -22.477 14.804 21.174 1.00 60.72 487 LEU A C 1
ATOM 3844 O O . LEU A 1 487 ? -21.646 13.898 21.203 1.00 60.72 487 LEU A O 1
ATOM 3848 N N . ARG A 1 488 ? -22.323 15.927 21.894 1.00 63.84 488 ARG A N 1
ATOM 3849 C CA . ARG A 1 488 ? -21.128 16.182 22.719 1.00 63.84 488 ARG A CA 1
ATOM 3850 C C . ARG A 1 488 ? -21.035 15.217 23.901 1.00 63.84 488 ARG A C 1
ATOM 3852 O O . ARG A 1 488 ? -19.930 14.809 24.260 1.00 63.84 488 ARG A O 1
ATOM 3859 N N . GLN A 1 489 ? -22.169 14.799 24.467 1.00 56.28 489 GLN A N 1
ATOM 3860 C CA . GLN A 1 489 ? -22.171 13.835 25.560 1.00 56.28 489 GLN A CA 1
ATOM 3861 C C . GLN A 1 489 ? -21.669 12.450 25.112 1.00 56.28 489 GLN A C 1
ATOM 3863 O O . GLN A 1 489 ? -20.887 11.849 25.846 1.00 56.28 489 GLN A O 1
ATOM 3868 N N . LEU A 1 490 ? -21.995 11.975 23.898 1.00 51.16 490 LEU A N 1
ATOM 3869 C CA . LEU A 1 490 ? -21.397 10.737 23.367 1.00 51.16 490 LEU A CA 1
ATOM 3870 C C . LEU A 1 490 ? -19.894 10.862 23.102 1.00 51.16 490 LEU A C 1
ATOM 3872 O O . LEU A 1 490 ? -19.146 9.984 23.523 1.00 51.16 490 LEU A O 1
ATOM 3876 N N . CYS A 1 491 ? -19.424 11.958 22.499 1.00 49.22 491 CYS A N 1
ATOM 3877 C CA . CYS A 1 491 ? -17.982 12.182 22.311 1.00 49.22 491 CYS A CA 1
ATOM 3878 C C . CYS A 1 491 ? -17.209 12.256 23.643 1.00 49.22 491 CYS A C 1
ATOM 3880 O O . CYS A 1 491 ? -16.015 11.970 23.686 1.00 49.22 491 CYS A O 1
ATOM 3882 N N . THR A 1 492 ? -17.889 12.623 24.735 1.00 48.16 492 THR A N 1
ATOM 3883 C CA . THR A 1 492 ? -17.326 12.630 26.095 1.00 48.16 492 THR A CA 1
ATOM 3884 C C . THR A 1 492 ? -17.315 11.232 26.727 1.00 48.16 492 THR A C 1
ATOM 3886 O O . THR A 1 492 ? -16.418 10.926 27.509 1.00 48.16 492 THR A O 1
ATOM 3889 N N . ILE A 1 493 ? -18.288 10.376 26.393 1.00 44.50 493 ILE A N 1
ATOM 3890 C CA . ILE A 1 493 ? -18.366 8.987 26.872 1.00 44.50 493 ILE A CA 1
ATOM 3891 C C . ILE A 1 493 ? -17.360 8.093 26.133 1.00 44.50 493 ILE A C 1
ATOM 3893 O O . ILE A 1 493 ? -16.667 7.326 26.784 1.00 44.50 493 ILE A O 1
ATOM 3897 N N . LEU A 1 494 ? -17.210 8.247 24.812 1.00 34.69 494 LEU A N 1
ATOM 3898 C CA . LEU A 1 494 ? -16.298 7.454 23.966 1.00 34.69 494 LEU A CA 1
ATOM 3899 C C . LEU A 1 494 ? -14.799 7.786 24.143 1.00 34.69 494 LEU A C 1
ATOM 3901 O O . LEU A 1 494 ? -13.953 7.172 23.499 1.00 34.69 494 LEU A O 1
ATOM 3905 N N . ARG A 1 495 ? -14.459 8.769 24.988 1.00 31.92 495 ARG A N 1
ATOM 3906 C CA . ARG A 1 495 ? -13.077 9.093 25.401 1.00 31.92 495 ARG A CA 1
ATOM 3907 C C . ARG A 1 495 ? -12.690 8.481 26.759 1.00 31.92 495 ARG A C 1
ATOM 3909 O O . ARG A 1 495 ? -11.654 8.851 27.312 1.00 31.92 495 ARG A O 1
ATOM 3916 N N . ARG A 1 496 ? -13.523 7.593 27.306 1.00 28.77 496 ARG A N 1
ATOM 3917 C CA . ARG A 1 496 ? -13.249 6.755 28.481 1.00 28.77 496 ARG A CA 1
ATOM 3918 C C . ARG A 1 496 ? -13.313 5.284 28.096 1.00 28.77 496 ARG A C 1
ATOM 3920 O O . ARG A 1 496 ? -12.581 4.522 28.757 1.00 28.77 496 ARG A O 1
#

Radius of gyration: 39.04 Å; Cα contacts (8 Å, |Δi|>4): 602; chains: 1; bounding box: 104×103×114 Å

Secondary structure (DSSP, 8-state):
--------------------------------------------------PPP-----------------------------------------------SHHHHHHHHTTTTT------TTS-TTT----GGGEEEETTT--EEES--TTSSS-HHHHHHHHTT---EEE-TTSTT-S-----TTT----TTTEEEEE-SSTT-EEEEETTTHHHH-SSS---GGG-EESEETTEE-TTTSPPPPHHHHHHS----HHHHHHHHHHHHH-TT--SGGGTSTTS-PPPPPP-SS-SSHHHHHHHHHHHHHHHHHHHHHHHHHT-EEEE--EEEE-TTS-EEEEE--HHHHTTSS---TT-EEEEEE-SSSS--EEEEEEEEE--BTTB--EEEEES--TT--TT--SSEEEEE---THHHHHHHHHHHHHHH-TTSS-HHHHHHHTT-----PBP-PPPPS--SPTTSPPPPHHHHHHHHHHHHBHHHHHHHHTT-

Nearest PDB structures (foldseek):
  2wjy-assembly1_A  TM=5.595E-01  e=1.863E-46  Homo sapiens
  2wjv-assembly1_A  TM=5.153E-01  e=1.251E-46  Homo sapiens
  2gk6-assembly2_B  TM=9.670E-01  e=2.449E-24  Homo sapiens
  2xzp-assembly1_A  TM=9.297E-01  e=1.387E-24  Homo sapiens
  2xzo-assembly1_A  TM=6.778E-01  e=5.127E-24  Homo sapiens

Solvent-accessible surface area (backbone atoms only — not comparable to full-atom values): 31507 Å² total; per-residue (Å²): 135,84,78,91,78,91,84,88,83,85,88,86,81,89,87,90,80,92,86,83,90,84,88,86,89,85,85,87,81,92,84,81,90,86,86,88,83,88,86,81,88,81,88,75,89,83,85,85,81,83,82,82,86,80,83,86,83,86,82,91,80,90,76,91,80,79,92,78,91,79,87,84,90,80,89,84,82,83,87,81,89,80,90,88,89,88,87,89,85,87,84,90,87,89,87,80,91,79,90,88,66,74,77,60,58,55,63,53,52,70,69,57,74,82,65,80,74,80,69,61,93,57,25,10,82,72,32,58,49,58,54,47,45,18,26,37,31,33,68,86,82,68,48,23,21,26,41,42,36,81,73,44,94,32,8,46,40,51,50,46,30,64,73,75,68,51,51,42,48,33,40,30,66,76,20,98,75,29,68,40,63,65,44,15,79,84,76,66,51,38,44,48,91,48,29,16,37,32,76,45,102,50,97,86,45,72,47,41,30,27,68,69,64,54,44,74,64,58,86,88,52,96,68,64,53,90,57,57,43,62,44,57,52,92,51,22,56,41,59,90,83,32,29,56,66,52,70,73,54,58,73,72,28,54,90,51,46,56,68,57,51,52,53,52,58,58,44,40,74,82,37,78,81,70,53,76,67,57,62,71,41,92,81,60,70,78,79,75,60,79,89,70,86,54,49,94,47,45,57,57,48,32,65,38,50,46,55,54,51,47,54,52,47,55,47,53,41,55,52,34,62,68,61,52,42,70,75,33,52,43,50,74,47,72,44,97,87,75,36,37,29,42,33,31,64,54,76,56,48,76,72,61,83,46,88,85,57,74,66,41,46,38,35,41,34,40,73,41,89,92,53,78,77,43,76,48,53,24,34,26,74,36,64,60,50,103,88,45,65,44,31,30,30,40,36,78,64,67,76,89,63,66,74,91,56,40,62,40,24,31,42,36,49,58,71,72,63,66,66,50,54,49,51,52,49,49,37,52,38,58,45,71,36,82,79,72,51,57,69,74,54,52,40,53,75,32,49,48,92,72,83,88,61,71,45,95,62,88,79,69,99,61,85,54,52,91,97,55,73,80,64,52,71,70,58,49,53,49,51,57,56,27,58,32,29,59,68,48,39,48,64,60,55,77,73,110

Mean predicted aligned error: 20.68 Å

Foldseek 3Di:
DDDDDDDDDDDDDDDDDDDDDDDDDDDDDDDDDDDDDDDDDDPDDDDDDDDDDDDDDDDDDDDDDDDDDDDPPDDDDDDDDDDDDDDDDDDDDDDDDDDDPPVPVVVVVVVVVVPCPPQPQQAAQFWRQRDQLFWKAQPPLRGIFGQDQQQHQAGRVLVLCVLVVGFWIFGDCPHPVGGDTQAAPVPRHRGLQQWWWFADPDRPDIGIHGLPDTLPPDPPDPTDSVRTDGCADSNGGDCNNGNHDDPVSSVVIHRGDPVLSNLVSVVCVVPVPDGSVNVVPPPSDDDQDDDDLFDPALVRVLSRVVVVLVVVLVVVVVLQQVPKDWWWFWDWDADPVRFIKTKTADVCVVVVVDDDDFQFKKKKWADDDPDPTDIWIWTFHDDDDPVGRITITTTPDRPPPPNVDGTRMMIGGDRDCVVSVVVSVLSVCRRPPPPSDDPVVRCVVNNHDDDFQFDPDDDDPAPDDPPDDHDDPVRVVCVVVQNGGPVSVVVVVVVD

Sequence (496 aa):
MTHTNRGCAWEQADLSSGVKSQQSRRQSTATTMDSFDNFQYDSASSYGGGISVIDDNSSVYTATTDKLSVDLSALSITDDRSQTFLADREGHHHASHSGIDDDFDAVLDDLKDEGTVDLPAHACSYCGIHSPASVVKCLICSKWFCNSRGNTSASHIVNHLVRAKHKEVILHAESPLGETTPECYHCGSKNVFMLGFIPAKSDTVVVLLCRQPCAATTKDMSWNASLWAPLIDDRSFLSWLVKPPSETEQLRSRQISFNQINRLEDLWRENANATLEDLEKPGVDDEPQPILMRYEDAYQYQNIFGPLVKIEADYDKRLKESQTQTDITIRWDLGLNQKRVAWFGMPKLESGEVRLAVGDELRLKYQGELHKPWEGVGHVIKIPNNVSDEIGLELRKTEGVPTECTHGFSADFVWKSTSFDRMQLAMKTFAVDEKSVNGYIYHKLLGHEVEPQSLRTQMPKRFSAPGLPELNHSQMDHLEQGRQSRLRQLCTILRR